Protein AF-A0A7W3J465-F1 (afdb_monomer)

InterPro domains:
  IPR002502 N-acetylmuramoyl-L-alanine amidase domain [PF01510] (250-398)
  IPR002502 N-acetylmuramoyl-L-alanine amidase domain [SM00644] (241-397)
  IPR002502 N-acetylmuramoyl-L-alanine amidase domain [cd06583] (252-398)
  IPR036505 N-acetylmuramoyl-L-alanine amidase/PGRP domain superfamily [G3DSA:3.40.80.10] (230-420)
  IPR036505 N-acetylmuramoyl-L-alanine amidase/PGRP domain superfamily [SSF55846] (238-409)
  IPR051206 N-acetylmuramoyl-L-alanine amidase 2 [PTHR30417] (241-411)

Structure (mmCIF, N/CA/C/O backbone):
data_AF-A0A7W3J465-F1
#
_entry.id   AF-A0A7W3J465-F1
#
loop_
_atom_site.group_PDB
_atom_site.id
_atom_site.type_symbol
_atom_site.label_atom_id
_atom_site.label_alt_id
_atom_site.label_comp_id
_atom_site.label_asym_id
_atom_site.label_entity_id
_atom_site.label_seq_id
_atom_site.pdbx_PDB_ins_code
_atom_site.Cartn_x
_atom_site.Cartn_y
_atom_site.Cartn_z
_atom_site.occupancy
_atom_site.B_iso_or_equiv
_atom_site.auth_seq_id
_atom_site.auth_comp_id
_atom_site.auth_asym_id
_atom_site.auth_atom_id
_atom_site.pdbx_PDB_model_num
ATOM 1 N N . MET A 1 1 ? -25.127 9.773 3.169 1.00 59.22 1 MET A N 1
ATOM 2 C CA . MET A 1 1 ? -24.248 9.759 4.359 1.00 59.22 1 MET A CA 1
ATOM 3 C C . MET A 1 1 ? -23.211 10.856 4.216 1.00 59.22 1 MET A C 1
ATOM 5 O O . MET A 1 1 ? -22.785 11.091 3.087 1.00 59.22 1 MET A O 1
ATOM 9 N N . PRO A 1 2 ? -22.847 11.545 5.307 1.00 62.50 2 PRO A N 1
ATOM 10 C CA . PRO A 1 2 ? -21.826 12.582 5.276 1.00 62.50 2 PRO A CA 1
ATOM 11 C C . PRO A 1 2 ? -20.487 12.007 4.825 1.00 62.50 2 PRO A C 1
ATOM 13 O O . PRO A 1 2 ? -20.152 10.852 5.101 1.00 62.50 2 PRO A O 1
ATOM 16 N N . LEU A 1 3 ? -19.718 12.832 4.117 1.00 72.81 3 LEU A N 1
ATOM 17 C CA . LEU A 1 3 ? -18.391 12.443 3.678 1.00 72.81 3 LEU A CA 1
ATOM 18 C C . LEU A 1 3 ? -17.484 12.172 4.875 1.00 72.81 3 LEU A C 1
ATOM 20 O O . LEU A 1 3 ? -16.764 11.176 4.902 1.00 72.81 3 LEU A O 1
ATOM 24 N N . THR A 1 4 ? -17.566 13.027 5.885 1.00 83.19 4 THR A N 1
ATOM 25 C CA . THR A 1 4 ? -16.834 12.867 7.131 1.00 83.19 4 THR A CA 1
ATOM 26 C C . THR A 1 4 ? -17.358 11.705 7.967 1.00 83.19 4 THR A C 1
ATOM 28 O O . THR A 1 4 ? -18.523 11.324 7.853 1.00 83.19 4 THR A O 1
ATOM 31 N N . TYR A 1 5 ? -16.490 11.121 8.790 1.00 87.81 5 TYR A N 1
ATOM 32 C CA . TYR A 1 5 ? -16.847 10.097 9.771 1.00 87.81 5 TYR A CA 1
ATOM 33 C C . TYR A 1 5 ? -16.130 10.321 11.098 1.00 87.81 5 TYR A C 1
ATOM 35 O O . TYR A 1 5 ? -14.967 10.728 11.091 1.00 87.81 5 TYR A O 1
ATOM 43 N N . PRO A 1 6 ? -16.767 9.992 12.228 1.00 90.31 6 PRO A N 1
ATOM 44 C CA . PRO A 1 6 ? -16.099 9.986 13.515 1.00 90.31 6 PRO A CA 1
ATOM 45 C C . PRO A 1 6 ? -15.250 8.720 13.709 1.00 90.31 6 PRO A C 1
ATOM 47 O O . PRO A 1 6 ? -15.617 7.614 13.304 1.00 90.31 6 PRO A O 1
ATOM 50 N N . VAL A 1 7 ? -14.110 8.881 14.374 1.00 89.44 7 VAL A N 1
ATOM 51 C CA . VAL A 1 7 ? -13.397 7.797 15.057 1.00 89.44 7 VAL A CA 1
ATOM 52 C C . VAL A 1 7 ? -13.380 8.149 16.536 1.00 89.44 7 VAL A C 1
ATOM 54 O O . VAL A 1 7 ? -12.782 9.154 16.924 1.00 89.44 7 VAL A O 1
ATOM 57 N N . ALA A 1 8 ? -14.074 7.350 17.339 1.00 89.62 8 ALA A N 1
ATOM 58 C CA . ALA A 1 8 ? -14.236 7.564 18.767 1.00 89.62 8 ALA A CA 1
ATOM 59 C C . ALA A 1 8 ? -13.354 6.606 19.574 1.00 89.62 8 ALA A C 1
ATOM 61 O O . ALA A 1 8 ? -13.187 5.440 19.212 1.00 89.62 8 ALA A O 1
ATOM 62 N N . VAL A 1 9 ? -12.826 7.087 20.696 1.00 87.50 9 VAL A N 1
ATOM 63 C CA . VAL A 1 9 ? -12.198 6.266 21.734 1.00 87.50 9 VAL A CA 1
ATOM 64 C C . VAL A 1 9 ? -12.943 6.490 23.035 1.00 87.50 9 VAL A C 1
ATOM 66 O O . VAL A 1 9 ? -13.104 7.631 23.468 1.00 87.50 9 VAL A O 1
ATOM 69 N N . ALA A 1 10 ? -13.399 5.398 23.645 1.00 88.88 10 ALA A N 1
ATOM 70 C CA . ALA A 1 10 ? -14.214 5.442 24.850 1.00 88.88 10 ALA A CA 1
ATOM 71 C C . ALA A 1 10 ? -13.758 4.379 25.856 1.00 88.88 10 ALA A C 1
ATOM 73 O O . ALA A 1 10 ? -13.758 3.182 25.565 1.00 88.88 10 ALA A O 1
ATOM 74 N N . ASN A 1 11 ? -13.400 4.826 27.058 1.00 86.75 11 ASN A N 1
ATOM 75 C CA . ASN A 1 11 ? -13.280 3.977 28.237 1.00 86.75 11 ASN A CA 1
ATOM 76 C C . ASN A 1 11 ? -14.564 4.166 29.057 1.00 86.75 11 ASN A C 1
ATOM 78 O O . ASN A 1 11 ? -14.922 5.303 29.351 1.00 86.75 11 ASN A O 1
ATOM 82 N N . ILE A 1 12 ? -15.267 3.080 29.386 1.00 83.25 12 ILE A N 1
ATOM 83 C CA . ILE A 1 12 ? -16.537 3.115 30.137 1.00 83.25 12 ILE A CA 1
ATOM 84 C C . ILE A 1 12 ? -16.419 2.429 31.506 1.00 83.25 12 ILE A C 1
ATOM 86 O O . ILE A 1 12 ? -17.327 1.723 31.946 1.00 83.25 12 ILE A O 1
ATOM 90 N N . MET A 1 13 ? -15.289 2.600 32.191 1.00 82.69 13 MET A N 1
ATOM 91 C CA . MET A 1 13 ? -15.066 2.119 33.558 1.00 82.69 13 MET A CA 1
ATOM 92 C C . MET A 1 13 ? -15.063 3.279 34.558 1.00 82.69 13 MET A C 1
ATOM 94 O O . MET A 1 13 ? -14.820 4.421 34.207 1.00 82.69 13 MET A O 1
ATOM 98 N N . SER A 1 14 ? -15.380 3.001 35.821 1.00 79.88 14 SER A N 1
ATOM 99 C CA . SER A 1 14 ? -15.200 3.963 36.911 1.00 79.88 14 SER A CA 1
ATOM 100 C C . SER A 1 14 ? -14.943 3.230 38.224 1.00 79.88 14 SER A C 1
ATOM 102 O O . SER A 1 14 ? -15.324 2.063 38.394 1.00 79.88 14 SER A O 1
ATOM 104 N N . ARG A 1 15 ? -14.361 3.936 39.200 1.00 79.38 15 ARG A N 1
ATOM 105 C CA . ARG A 1 15 ? -14.249 3.473 40.592 1.00 79.38 15 ARG A CA 1
ATOM 106 C C . ARG A 1 15 ? -14.948 4.459 41.541 1.00 79.38 15 ARG A C 1
ATOM 108 O O . ARG A 1 15 ? -14.494 5.595 41.632 1.00 79.38 15 ARG A O 1
ATOM 115 N N . PRO A 1 16 ? -16.002 4.049 42.280 1.00 83.38 16 PRO A N 1
ATOM 116 C CA . PRO A 1 16 ? -16.646 2.730 42.282 1.00 83.38 16 PRO A CA 1
ATOM 117 C C . PRO A 1 16 ? -17.317 2.401 40.942 1.00 83.38 16 PRO A C 1
ATOM 119 O O . PRO A 1 16 ? -17.555 3.287 40.126 1.00 83.38 16 PRO A O 1
ATOM 122 N N . LYS A 1 17 ? -17.603 1.113 40.729 1.00 85.38 17 LYS A N 1
ATOM 123 C CA . LYS A 1 17 ? -18.145 0.573 39.476 1.00 85.38 17 LYS A CA 1
ATOM 124 C C . LYS A 1 17 ? -19.477 1.232 39.097 1.00 85.38 17 LYS A C 1
ATOM 126 O O . LYS A 1 17 ? -20.366 1.343 39.941 1.00 85.38 17 LYS A O 1
ATOM 131 N N . MET A 1 18 ? -19.629 1.604 37.826 1.00 90.31 18 MET A N 1
ATOM 132 C CA . MET A 1 18 ? -20.863 2.197 37.300 1.00 90.31 18 MET A CA 1
ATOM 133 C C . MET A 1 18 ? -22.063 1.249 37.377 1.00 90.31 18 MET A C 1
ATOM 135 O O . MET A 1 18 ? -21.923 0.044 37.166 1.00 90.31 18 MET A O 1
ATOM 139 N N . SER A 1 19 ? -23.262 1.791 37.611 1.00 92.88 19 SER A N 1
ATOM 140 C CA . SER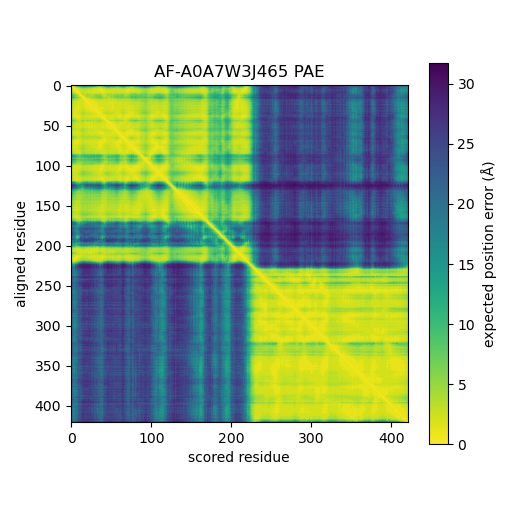 A 1 19 ? -24.510 1.023 37.512 1.00 92.88 19 SER A CA 1
ATOM 141 C C . SER A 1 19 ? -24.823 0.633 36.059 1.00 92.88 19 SER A C 1
ATOM 143 O O . SER A 1 19 ? -24.219 1.152 35.117 1.00 92.88 19 SER A O 1
ATOM 145 N N . VAL A 1 20 ? -25.773 -0.285 35.856 1.00 92.69 20 VAL A N 1
ATOM 146 C CA . VAL A 1 20 ? -26.200 -0.703 34.507 1.00 92.69 20 VAL A CA 1
ATOM 147 C C . VAL A 1 20 ? -26.771 0.482 33.724 1.00 92.69 20 VAL A C 1
ATOM 149 O O . VAL A 1 20 ? -26.534 0.600 32.524 1.00 92.69 20 VAL A O 1
ATOM 152 N N . GLU A 1 21 ? -27.489 1.372 34.404 1.00 93.81 21 GLU A N 1
ATOM 153 C CA . GLU A 1 21 ? -28.117 2.565 33.835 1.00 93.81 21 GLU A CA 1
ATOM 154 C C . GLU A 1 21 ? -27.060 3.548 33.330 1.00 93.81 21 GLU A C 1
ATOM 156 O O . GLU A 1 21 ? -27.133 3.967 32.180 1.00 93.81 21 GLU A O 1
ATOM 161 N N . LYS A 1 22 ? -26.029 3.832 34.139 1.00 94.31 22 LYS A N 1
ATOM 162 C CA . LYS A 1 22 ? -24.919 4.717 33.750 1.00 94.31 22 LYS A CA 1
ATOM 163 C C . LYS A 1 22 ? -24.117 4.174 32.573 1.00 94.31 22 LYS A C 1
ATOM 165 O O . LYS A 1 22 ? -23.769 4.919 31.667 1.00 94.31 22 LYS A O 1
ATOM 170 N N . VAL A 1 23 ? -23.876 2.861 32.546 1.00 93.75 23 VAL A N 1
ATOM 171 C CA . VAL A 1 23 ? -23.205 2.218 31.406 1.00 93.75 23 VAL A CA 1
ATOM 172 C C . VAL A 1 23 ? -24.041 2.340 30.137 1.00 93.75 23 VAL A C 1
ATOM 174 O O . VAL A 1 23 ? -23.495 2.628 29.079 1.00 93.75 23 VAL A O 1
ATOM 177 N N . ARG A 1 24 ? -25.363 2.143 30.221 1.00 93.25 24 ARG A N 1
ATOM 178 C CA . ARG A 1 24 ? -26.260 2.330 29.070 1.00 93.25 24 ARG A CA 1
ATOM 179 C C . ARG A 1 24 ? -26.289 3.780 28.597 1.00 93.25 24 ARG A C 1
ATOM 181 O O . ARG A 1 24 ? -26.290 4.002 27.391 1.00 93.25 24 ARG A O 1
ATOM 188 N N . GLU A 1 25 ? -26.293 4.737 29.521 1.00 94.31 25 GLU A N 1
ATOM 189 C CA . GLU A 1 25 ? -26.226 6.165 29.206 1.00 94.31 25 GLU A CA 1
ATOM 190 C C . GLU A 1 25 ? -24.931 6.506 28.456 1.00 94.31 25 GLU A C 1
ATOM 192 O O . GLU A 1 25 ? -24.985 7.089 27.375 1.00 94.31 25 GLU A O 1
ATOM 197 N N . ASP A 1 26 ? -23.776 6.083 28.978 1.00 94.75 26 ASP A N 1
ATOM 198 C CA . ASP A 1 26 ? -22.474 6.338 28.355 1.00 94.75 26 ASP A CA 1
ATOM 199 C C . ASP A 1 26 ? -22.358 5.666 26.986 1.00 94.75 26 ASP A C 1
ATOM 201 O O . ASP A 1 26 ? -21.954 6.298 26.013 1.00 94.75 26 ASP A O 1
ATOM 205 N N . VAL A 1 27 ? -22.765 4.399 26.879 1.00 94.62 27 VAL A N 1
ATOM 206 C CA . VAL A 1 27 ? -22.769 3.663 25.608 1.00 94.62 27 VAL A CA 1
ATOM 207 C C . VAL A 1 27 ? -23.696 4.332 24.583 1.00 94.62 27 VAL A C 1
ATOM 209 O O . VAL A 1 27 ? -23.333 4.427 23.410 1.00 94.62 27 VAL A O 1
ATOM 212 N N . GLY A 1 28 ? -24.847 4.855 25.017 1.00 94.25 28 GLY A N 1
ATOM 213 C CA . GLY A 1 28 ? -25.762 5.633 24.178 1.00 94.25 28 GLY A CA 1
ATOM 214 C C . GLY A 1 28 ? -25.141 6.936 23.669 1.00 94.25 28 GLY A C 1
ATOM 215 O O . GLY A 1 28 ? -25.167 7.186 22.464 1.00 94.25 28 GLY A O 1
ATOM 216 N N . LYS A 1 29 ? -24.506 7.717 24.553 1.00 95.25 29 LYS A N 1
ATOM 217 C CA . LYS A 1 29 ? -23.774 8.943 24.177 1.00 95.25 29 LYS A CA 1
ATOM 218 C C . LYS A 1 29 ? -22.653 8.649 23.182 1.00 95.25 29 LYS A C 1
ATOM 220 O O . LYS A 1 29 ? -22.489 9.360 22.193 1.00 95.25 29 LYS A O 1
ATOM 225 N N . VAL A 1 30 ? -21.893 7.576 23.405 1.00 93.50 30 VAL A N 1
ATOM 226 C CA . VAL A 1 30 ? -20.831 7.157 22.479 1.00 93.50 30 VAL A CA 1
ATOM 227 C C . VAL A 1 30 ? -21.406 6.834 21.101 1.00 93.50 30 VAL A C 1
ATOM 229 O O . VAL A 1 30 ? -20.868 7.283 20.092 1.00 93.50 30 VAL A O 1
ATOM 232 N N . ALA A 1 31 ? -22.524 6.111 21.040 1.00 93.44 31 ALA A N 1
ATOM 233 C CA . ALA A 1 31 ? -23.180 5.761 19.784 1.00 93.44 31 ALA A CA 1
ATOM 234 C C . ALA A 1 31 ? -23.733 6.974 19.023 1.00 93.44 31 ALA A C 1
ATOM 236 O O . ALA A 1 31 ? -23.684 6.994 17.792 1.00 93.44 31 ALA A O 1
ATOM 237 N N . GLU A 1 32 ? -24.235 7.983 19.737 1.00 94.56 32 GLU A N 1
ATOM 238 C CA . GLU A 1 32 ? -24.703 9.243 19.157 1.00 94.56 32 GLU A CA 1
ATOM 239 C C . GLU A 1 32 ? -23.562 9.979 18.443 1.00 94.56 32 GLU A C 1
ATOM 241 O O . GLU A 1 32 ? -23.669 10.298 17.258 1.00 94.56 32 GLU A O 1
ATOM 246 N N . HIS A 1 33 ? -22.429 10.165 19.125 1.00 92.50 33 HIS A N 1
ATOM 247 C CA . HIS A 1 33 ? -21.284 10.889 18.567 1.00 92.50 33 HIS A CA 1
ATOM 248 C C . HIS A 1 33 ? -20.431 10.064 17.592 1.00 92.50 33 HIS A C 1
ATOM 250 O O . HIS A 1 33 ? -19.672 10.632 16.806 1.00 92.50 33 HIS A O 1
ATOM 256 N N . ALA A 1 34 ? -20.548 8.734 17.610 1.00 91.75 34 ALA A N 1
ATOM 257 C CA . ALA A 1 34 ? -19.825 7.839 16.707 1.00 91.75 34 ALA A CA 1
ATOM 258 C C . ALA A 1 34 ? -20.638 7.396 15.479 1.00 91.75 34 ALA A C 1
ATOM 260 O O . ALA A 1 34 ? -20.181 6.540 14.713 1.00 91.75 34 ALA A O 1
ATOM 261 N N . ARG A 1 35 ? -21.840 7.948 15.274 1.00 94.50 35 ARG A N 1
ATOM 262 C CA . ARG A 1 35 ? -22.718 7.564 14.165 1.00 94.50 35 ARG A CA 1
ATOM 263 C C . ARG A 1 35 ? -22.035 7.774 12.809 1.00 94.50 35 ARG A C 1
ATOM 265 O O . ARG A 1 35 ? -21.421 8.807 12.549 1.00 94.50 35 ARG A O 1
ATOM 272 N N . GLY A 1 36 ? -22.126 6.775 11.931 1.00 92.94 36 GLY A N 1
ATOM 273 C CA . GLY A 1 36 ? -21.402 6.746 10.659 1.00 92.94 36 GLY A CA 1
ATOM 274 C C . GLY A 1 36 ? -19.889 6.547 10.806 1.00 92.94 36 GLY A C 1
ATOM 275 O O . GLY A 1 36 ? -19.150 6.902 9.890 1.00 92.94 36 GLY A O 1
ATOM 276 N N . GLY A 1 37 ? -19.412 6.031 11.942 1.00 94.12 37 GLY A N 1
ATOM 277 C CA . GLY A 1 37 ? -17.996 5.946 12.288 1.00 94.12 37 GLY A CA 1
ATOM 278 C C . GLY A 1 37 ? -17.548 4.618 12.893 1.00 94.12 37 GLY A C 1
ATOM 279 O O . GLY A 1 37 ? -18.142 3.564 12.658 1.00 94.12 37 GLY A O 1
ATOM 280 N N . ILE A 1 38 ? -16.444 4.685 13.637 1.00 95.12 38 ILE A N 1
ATOM 281 C CA . ILE A 1 38 ? -15.793 3.556 14.317 1.00 95.12 38 ILE A CA 1
ATOM 282 C C . ILE A 1 38 ? -15.576 3.931 15.787 1.00 95.12 38 ILE A C 1
ATOM 284 O O . ILE A 1 38 ? -15.185 5.061 16.075 1.00 95.12 38 ILE A O 1
ATOM 288 N N . VAL A 1 39 ? -15.774 2.982 16.703 1.00 94.62 39 VAL A N 1
ATOM 289 C CA . VAL A 1 39 ? -15.494 3.131 18.137 1.00 94.62 39 VAL A CA 1
ATOM 290 C C . VAL A 1 39 ? -14.432 2.128 18.575 1.00 94.62 39 VAL A C 1
ATOM 292 O O . VAL A 1 39 ? -14.542 0.927 18.312 1.00 94.62 39 VAL A O 1
ATOM 295 N N . LEU A 1 40 ? -13.414 2.629 19.268 1.00 93.50 40 LEU A N 1
ATOM 296 C CA . LEU A 1 40 ? -12.338 1.856 19.879 1.00 93.50 40 LEU A CA 1
ATOM 297 C C . LEU A 1 40 ? -12.535 1.893 21.395 1.00 93.50 40 LEU A C 1
ATOM 299 O O . LEU A 1 40 ? -12.240 2.891 22.057 1.00 93.50 40 LEU A O 1
ATOM 303 N N . TRP A 1 41 ? -13.094 0.820 21.941 1.00 92.38 41 TRP A N 1
ATOM 304 C CA . TRP A 1 41 ? -13.441 0.767 23.355 1.00 92.38 41 TRP A CA 1
ATOM 305 C C . TRP A 1 41 ? -12.257 0.340 24.217 1.00 92.38 41 TRP A C 1
ATOM 307 O O . TRP A 1 41 ? -11.361 -0.372 23.766 1.00 92.38 41 TRP A O 1
ATOM 317 N N . SER A 1 42 ? -12.262 0.718 25.486 1.00 88.38 42 SER A N 1
ATOM 318 C CA . SER A 1 42 ? -11.330 0.198 26.486 1.00 88.38 42 SER A CA 1
ATOM 319 C C . SER A 1 42 ? -12.070 -0.165 27.771 1.00 88.38 42 SER A C 1
ATOM 321 O O . SER A 1 42 ? -13.139 0.368 28.064 1.00 88.38 42 SER A O 1
ATOM 323 N N . GLU A 1 43 ? -11.498 -1.113 28.510 1.00 85.00 43 GLU A N 1
ATOM 324 C CA . GLU A 1 43 ? -12.005 -1.615 29.791 1.00 85.00 43 GLU A CA 1
ATOM 325 C C . GLU A 1 43 ? -13.414 -2.242 29.764 1.00 85.00 43 GLU A C 1
ATOM 327 O O . GLU A 1 43 ? -14.123 -2.296 30.776 1.00 85.00 43 GLU A O 1
ATOM 332 N N . ILE A 1 44 ? -13.792 -2.844 28.632 1.00 89.00 44 ILE A N 1
ATOM 333 C CA . ILE A 1 44 ? -15.033 -3.622 28.478 1.00 89.00 44 ILE A CA 1
ATOM 334 C C . ILE A 1 44 ? -14.869 -5.012 29.109 1.00 89.00 44 ILE A C 1
ATOM 336 O O . ILE A 1 44 ? -14.745 -6.030 28.437 1.00 89.00 44 ILE A O 1
ATOM 340 N N . SER A 1 45 ? -14.802 -5.053 30.437 1.00 79.69 45 SER A N 1
ATOM 341 C CA . SER A 1 45 ? -14.417 -6.253 31.197 1.00 79.69 45 SER A CA 1
ATOM 342 C C . SER A 1 45 ? -15.577 -6.968 31.895 1.00 79.69 45 SER A C 1
ATOM 344 O O . SER A 1 45 ? -15.432 -8.118 32.302 1.00 79.69 45 SER A O 1
ATOM 346 N N . HIS A 1 46 ? -16.735 -6.317 32.033 1.00 87.06 46 HIS A N 1
ATOM 347 C CA . HIS A 1 46 ? -17.897 -6.870 32.730 1.00 87.06 46 HIS A CA 1
ATOM 348 C C . HIS A 1 46 ? -19.004 -7.291 31.766 1.00 87.06 46 HIS A C 1
ATOM 350 O O . HIS A 1 46 ? -19.285 -6.598 30.792 1.00 87.06 46 HIS A O 1
ATOM 356 N N . ASP A 1 47 ? -19.722 -8.366 32.097 1.00 88.81 47 ASP A N 1
ATOM 357 C CA . ASP A 1 47 ? -20.751 -8.935 31.219 1.00 88.81 47 ASP A CA 1
ATOM 358 C C . ASP A 1 47 ? -21.833 -7.938 30.792 1.00 88.81 47 ASP A C 1
ATOM 360 O O . ASP A 1 47 ? -22.291 -7.971 29.653 1.00 88.81 47 ASP A O 1
ATOM 364 N N . TYR A 1 48 ? -22.264 -7.035 31.680 1.00 90.44 48 TYR A N 1
ATOM 365 C CA . TYR A 1 48 ? -23.265 -6.035 31.301 1.00 90.44 48 TYR A CA 1
ATOM 366 C C . TYR A 1 48 ? -22.688 -4.873 30.487 1.00 90.44 48 TYR A C 1
ATOM 368 O O . TYR A 1 48 ? -23.450 -4.232 29.773 1.00 90.44 48 TYR A O 1
ATOM 376 N N . TYR A 1 49 ? -21.371 -4.643 30.529 1.00 92.88 49 TYR A N 1
ATOM 377 C CA . TYR A 1 49 ? -20.695 -3.695 29.637 1.00 92.88 49 TYR A CA 1
ATOM 378 C C . TYR A 1 49 ? -20.655 -4.299 28.234 1.00 92.88 49 TYR A C 1
ATOM 380 O O . TYR A 1 49 ? -21.098 -3.675 27.276 1.00 92.88 49 TYR A O 1
ATOM 388 N N . VAL A 1 50 ? -20.226 -5.565 28.141 1.00 92.62 50 VAL A N 1
ATOM 389 C CA . VAL A 1 50 ? -20.226 -6.349 26.898 1.00 92.62 50 VAL A CA 1
ATOM 390 C C . VAL A 1 50 ? -21.621 -6.371 26.272 1.00 92.62 50 VAL A C 1
ATOM 392 O O . VAL A 1 50 ? -21.765 -6.078 25.088 1.00 92.62 50 VAL A O 1
ATOM 395 N N . ARG A 1 51 ? -22.665 -6.659 27.064 1.00 93.38 51 ARG A N 1
ATOM 396 C CA . ARG A 1 51 ? -24.054 -6.639 26.578 1.00 93.38 51 ARG A CA 1
ATOM 397 C C . ARG A 1 51 ? -24.506 -5.254 26.126 1.00 93.38 51 ARG A C 1
ATOM 399 O O . ARG A 1 51 ? -25.219 -5.175 25.136 1.00 93.38 51 ARG A O 1
ATOM 406 N N . ALA A 1 52 ? -24.119 -4.188 26.826 1.00 94.31 52 ALA A N 1
ATOM 407 C CA . ALA A 1 52 ? -24.482 -2.828 26.433 1.00 94.31 52 ALA A CA 1
ATOM 408 C C . ALA A 1 52 ? -23.854 -2.449 25.083 1.00 94.31 52 ALA A C 1
ATOM 410 O O . ALA A 1 52 ? -24.568 -1.996 24.196 1.00 94.31 52 ALA A O 1
ATOM 411 N N . VAL A 1 53 ? -22.557 -2.712 24.892 1.00 94.12 53 VAL A N 1
ATOM 412 C CA . VAL A 1 53 ? -21.854 -2.438 23.625 1.00 94.12 53 VAL A CA 1
ATOM 413 C C . VAL A 1 53 ? -22.382 -3.315 22.482 1.00 94.12 53 VAL A C 1
ATOM 415 O O . VAL A 1 53 ? -22.520 -2.854 21.352 1.00 94.12 53 VAL A O 1
ATOM 418 N N . ALA A 1 54 ? -22.709 -4.580 22.756 1.00 92.25 54 ALA A N 1
ATOM 419 C CA . ALA A 1 54 ? -23.287 -5.483 21.759 1.00 92.25 54 ALA A CA 1
ATOM 420 C C . ALA A 1 54 ? -24.728 -5.112 21.358 1.00 92.25 54 ALA A C 1
ATOM 422 O O . ALA A 1 54 ? -25.172 -5.506 20.285 1.00 92.25 54 ALA A O 1
ATOM 423 N N . ALA A 1 55 ? -25.451 -4.370 22.203 1.00 92.38 55 ALA A N 1
ATOM 424 C CA . ALA A 1 55 ? -26.830 -3.944 21.963 1.00 92.38 55 ALA A CA 1
ATOM 425 C C . ALA A 1 55 ? -26.941 -2.596 21.224 1.00 92.38 55 ALA A C 1
ATOM 427 O O . ALA A 1 55 ? -28.032 -2.032 21.143 1.00 92.38 55 ALA A O 1
ATOM 428 N N . LEU A 1 56 ? -25.829 -2.055 20.717 1.00 93.62 56 LEU A N 1
ATOM 429 C CA . LEU A 1 56 ? -25.816 -0.793 19.986 1.00 93.62 56 LEU A CA 1
ATOM 430 C C . LEU A 1 56 ? -26.539 -0.898 18.642 1.00 93.62 56 LEU A C 1
ATOM 432 O O . LEU A 1 56 ? -26.091 -1.589 17.731 1.00 93.62 56 LEU A O 1
ATOM 436 N N . ASP A 1 57 ? -27.628 -0.146 18.503 1.00 93.00 57 ASP A N 1
ATOM 437 C CA . ASP A 1 57 ? -28.424 -0.142 17.280 1.00 93.00 57 ASP A CA 1
ATOM 438 C C . ASP A 1 57 ? -27.694 0.527 16.099 1.00 93.00 57 ASP A C 1
ATOM 440 O O . ASP A 1 57 ? -27.092 1.604 16.220 1.00 93.00 57 ASP A O 1
ATOM 444 N N . GLY A 1 58 ? -27.744 -0.125 14.937 1.00 94.25 58 GLY A N 1
ATOM 445 C CA . GLY A 1 58 ? -27.042 0.278 13.714 1.00 94.25 58 GLY A CA 1
ATOM 446 C C . GLY A 1 58 ? -25.525 0.041 13.719 1.00 94.25 58 GLY A C 1
ATOM 447 O O . GLY A 1 58 ? -24.848 0.405 12.753 1.00 94.25 58 GLY A O 1
ATOM 448 N N . PHE A 1 59 ? -24.975 -0.586 14.761 1.00 97.56 59 PHE A N 1
ATOM 449 C CA . PHE A 1 59 ? -23.555 -0.912 14.857 1.00 97.56 59 PHE A CA 1
ATOM 450 C C . PHE A 1 59 ? -23.314 -2.424 14.886 1.00 97.56 59 PHE A C 1
ATOM 452 O O . PHE A 1 59 ? -24.128 -3.200 15.377 1.00 97.56 59 PHE A O 1
ATOM 459 N N . ALA A 1 60 ? -22.151 -2.839 14.391 1.00 97.44 60 ALA A N 1
ATOM 460 C CA . ALA A 1 60 ? -21.623 -4.183 14.584 1.00 97.44 60 ALA A CA 1
ATOM 461 C C . ALA A 1 60 ? -20.372 -4.108 15.458 1.00 97.44 60 ALA A C 1
ATOM 463 O O . ALA A 1 60 ? -19.595 -3.158 15.360 1.00 97.44 60 ALA A O 1
ATOM 464 N N . THR A 1 61 ? -20.175 -5.119 16.303 1.00 97.44 61 THR A N 1
ATOM 465 C CA . THR A 1 61 ? -19.081 -5.150 17.277 1.00 97.44 61 THR A CA 1
ATOM 466 C C . THR A 1 61 ? -18.307 -6.455 17.179 1.00 97.44 61 THR A C 1
ATOM 468 O O . THR A 1 61 ? -18.878 -7.541 17.276 1.00 97.44 61 THR A O 1
ATOM 471 N N . TYR A 1 62 ? -16.983 -6.350 17.084 1.00 97.50 62 TYR A N 1
ATOM 472 C CA . TYR A 1 62 ? -16.072 -7.457 17.332 1.00 97.50 62 TYR A CA 1
ATOM 473 C C . TYR A 1 62 ? -15.616 -7.444 18.795 1.00 97.50 62 TYR A C 1
ATOM 475 O O . TYR A 1 62 ? -14.814 -6.604 19.209 1.00 97.50 62 TYR A O 1
ATOM 483 N N . GLN A 1 63 ? -16.138 -8.394 19.574 1.00 94.81 63 GLN A N 1
ATOM 484 C CA . GLN A 1 63 ? -15.893 -8.545 21.008 1.00 94.81 63 GLN A CA 1
ATOM 485 C C . GLN A 1 63 ? -15.451 -9.982 21.314 1.00 94.81 63 GLN A C 1
ATOM 487 O O . GLN A 1 63 ? -16.288 -10.857 21.551 1.00 94.81 63 GLN A O 1
ATOM 492 N N . PRO A 1 64 ? -14.138 -10.262 21.326 1.00 92.56 64 PRO A N 1
ATOM 493 C CA . PRO A 1 64 ? -13.646 -11.558 21.769 1.00 92.56 64 PRO A CA 1
ATOM 494 C C . PRO A 1 64 ? -13.979 -11.797 23.246 1.00 92.56 64 PRO A C 1
ATOM 496 O O . PRO A 1 64 ? -13.994 -10.870 24.063 1.00 92.56 64 PRO A O 1
ATOM 499 N N . LYS A 1 65 ? -14.214 -13.062 23.607 1.00 89.62 65 LYS A N 1
ATOM 500 C CA . LYS A 1 65 ? -14.483 -13.453 24.995 1.00 89.62 65 LYS A CA 1
ATOM 501 C C . LYS A 1 65 ? -13.275 -13.128 25.881 1.00 89.62 65 LYS A C 1
ATOM 503 O O . LYS A 1 65 ? -12.167 -13.570 25.596 1.00 89.62 65 LYS A O 1
ATOM 508 N N . GLY A 1 66 ? -13.507 -12.398 26.972 1.00 85.69 66 GLY A N 1
ATOM 509 C CA . GLY A 1 66 ? -12.469 -12.060 27.955 1.00 85.69 66 GLY A CA 1
ATOM 510 C C . GLY A 1 66 ? -11.474 -10.982 27.508 1.00 85.69 66 GLY A C 1
ATOM 511 O O . GLY A 1 66 ? -10.438 -10.820 28.149 1.00 85.69 66 GLY A O 1
ATOM 512 N N . VAL A 1 67 ? -11.769 -10.258 26.425 1.00 89.06 67 VAL A N 1
ATOM 513 C CA . VAL A 1 67 ? -10.952 -9.144 25.925 1.00 89.06 67 VAL A CA 1
ATOM 514 C C . VAL A 1 67 ? -11.655 -7.824 26.218 1.00 89.06 67 VAL A C 1
ATOM 516 O O . VAL A 1 67 ? -12.849 -7.692 25.996 1.00 89.06 67 VAL A O 1
ATOM 519 N N . ASP A 1 68 ? -10.914 -6.835 26.698 1.00 88.81 68 ASP A N 1
ATOM 520 C CA . ASP A 1 68 ? -11.431 -5.555 27.193 1.00 88.81 68 ASP A CA 1
ATOM 521 C C . ASP A 1 68 ? -11.398 -4.418 26.160 1.00 88.81 68 ASP A C 1
ATOM 523 O O . ASP A 1 68 ? -11.761 -3.286 26.473 1.00 88.81 68 ASP A O 1
ATOM 527 N N . VAL A 1 69 ? -10.974 -4.719 24.931 1.00 91.81 69 VAL A N 1
ATOM 528 C CA . VAL A 1 69 ? -10.759 -3.754 23.843 1.00 91.81 69 VAL A CA 1
ATOM 529 C C . VAL A 1 69 ? -11.533 -4.115 22.573 1.00 91.81 69 VAL A C 1
ATOM 531 O O . VAL A 1 69 ? -10.921 -4.401 21.546 1.00 91.81 69 VAL A O 1
ATOM 534 N N . PRO A 1 70 ? -12.873 -4.174 22.582 1.00 95.75 70 PRO A N 1
ATOM 535 C CA . PRO A 1 70 ? -13.628 -4.437 21.360 1.00 95.75 70 PRO A CA 1
ATOM 536 C C . PRO A 1 70 ? -13.539 -3.277 20.363 1.00 95.75 70 PRO A C 1
ATOM 538 O O . PRO A 1 70 ? -13.210 -2.141 20.714 1.00 95.75 70 PRO A O 1
ATOM 541 N N . ILE A 1 71 ? -13.869 -3.573 19.109 1.00 97.19 71 ILE A N 1
ATOM 542 C CA . ILE A 1 71 ? -14.032 -2.573 18.048 1.00 97.19 71 ILE A CA 1
ATOM 543 C C . ILE A 1 71 ? -15.479 -2.620 17.585 1.00 97.19 71 ILE A C 1
ATOM 545 O O . ILE A 1 71 ? -16.002 -3.698 17.304 1.00 97.19 71 ILE A O 1
ATOM 549 N N . THR A 1 72 ? -16.095 -1.450 17.468 1.00 97.75 72 THR A N 1
ATOM 550 C CA . THR A 1 72 ? -17.450 -1.286 16.940 1.00 97.75 72 THR A CA 1
ATOM 551 C C . THR A 1 72 ? -17.408 -0.404 15.696 1.00 97.75 72 THR A C 1
ATOM 553 O O . THR A 1 72 ? -16.625 0.542 15.639 1.00 97.75 72 THR A O 1
ATOM 556 N N . TRP A 1 73 ? -18.231 -0.688 14.690 1.00 97.69 73 TRP A N 1
ATOM 557 C CA . TRP A 1 73 ? -18.352 0.133 13.481 1.00 97.69 73 TRP A CA 1
ATOM 558 C C . TRP A 1 73 ? -19.807 0.279 13.051 1.00 97.69 73 TRP A C 1
ATOM 560 O O . TRP A 1 73 ? -20.627 -0.619 13.249 1.00 97.69 73 TRP A O 1
ATOM 570 N N . ASP A 1 74 ? -20.130 1.436 12.481 1.00 97.19 74 ASP A N 1
ATOM 571 C CA . ASP A 1 74 ? -21.460 1.722 11.955 1.00 97.19 74 ASP A CA 1
ATOM 572 C C . ASP A 1 74 ? -21.716 0.889 10.692 1.00 97.19 74 ASP A C 1
ATOM 574 O O . ASP A 1 74 ? -20.986 0.997 9.702 1.00 97.19 74 ASP A O 1
ATOM 578 N N . THR A 1 75 ? -22.755 0.057 10.725 1.00 96.06 75 THR A N 1
ATOM 579 C CA . THR A 1 75 ? -23.095 -0.873 9.631 1.00 96.06 75 THR A CA 1
ATOM 580 C C . THR A 1 75 ? -23.662 -0.177 8.400 1.00 96.06 75 THR A C 1
ATOM 582 O O . THR A 1 75 ? -23.604 -0.728 7.303 1.00 96.06 75 THR A O 1
ATOM 585 N N . GLY A 1 76 ? -24.158 1.054 8.548 1.00 93.31 76 GLY A N 1
ATOM 586 C CA . GLY A 1 76 ? -24.548 1.890 7.425 1.00 93.31 76 GLY A CA 1
ATOM 587 C C . GLY A 1 76 ? -23.340 2.336 6.604 1.00 93.31 76 GLY A C 1
ATOM 588 O O . GLY A 1 76 ? -23.450 2.467 5.388 1.00 93.31 76 GLY A O 1
ATOM 589 N N . ARG A 1 77 ? -22.173 2.539 7.232 1.00 93.19 77 ARG A N 1
ATOM 590 C CA . ARG A 1 77 ? -20.966 3.014 6.537 1.00 93.19 77 ARG A CA 1
ATOM 591 C C . ARG A 1 77 ? -19.933 1.934 6.241 1.00 93.19 77 ARG A C 1
ATOM 593 O O . ARG A 1 77 ? -19.213 2.050 5.250 1.00 93.19 77 ARG A O 1
ATOM 600 N N . TYR A 1 78 ? -19.807 0.923 7.089 1.00 95.94 78 TYR A N 1
ATOM 601 C CA . TYR A 1 78 ? -18.714 -0.037 7.009 1.00 95.94 78 TYR A CA 1
ATOM 602 C C . TYR A 1 78 ? -19.225 -1.465 6.888 1.00 95.94 78 TYR A C 1
ATOM 604 O O . TYR A 1 78 ? -20.078 -1.912 7.651 1.00 95.94 78 TYR A O 1
ATOM 612 N N . THR A 1 79 ? -18.626 -2.200 5.955 1.00 95.25 79 THR A N 1
ATOM 613 C CA . THR A 1 79 ? -18.781 -3.656 5.855 1.00 95.25 79 THR A CA 1
ATOM 614 C C . THR A 1 79 ? -17.500 -4.328 6.319 1.00 95.25 79 THR A C 1
ATOM 616 O O . THR A 1 79 ? -16.407 -3.810 6.098 1.00 95.25 79 THR A O 1
ATOM 619 N N . VAL A 1 80 ? -17.625 -5.454 7.016 1.00 96.88 80 VAL A N 1
ATOM 620 C CA . VAL A 1 80 ? -16.472 -6.177 7.554 1.00 96.88 80 VAL A CA 1
ATOM 621 C C . VAL A 1 80 ? -15.862 -7.082 6.488 1.00 96.88 80 VAL A C 1
ATOM 623 O O . VAL A 1 80 ? -16.581 -7.789 5.787 1.00 96.88 80 VAL A O 1
ATOM 626 N N . ILE A 1 81 ? -14.536 -7.054 6.376 1.00 93.75 81 ILE A N 1
ATOM 627 C CA . ILE A 1 81 ? -13.750 -7.993 5.568 1.00 93.75 81 ILE A CA 1
ATOM 628 C C . ILE A 1 81 ? -13.195 -9.083 6.479 1.00 93.75 81 ILE A C 1
ATOM 630 O O . ILE A 1 81 ? -13.348 -10.268 6.202 1.00 93.75 81 ILE A O 1
ATOM 634 N N . ASP A 1 82 ? -12.530 -8.667 7.557 1.00 95.94 82 ASP A N 1
ATOM 635 C CA . ASP A 1 82 ? -11.851 -9.565 8.483 1.00 95.94 82 ASP A CA 1
ATOM 636 C C . ASP A 1 82 ? -11.695 -8.898 9.854 1.00 95.94 82 ASP A C 1
ATOM 638 O O . ASP A 1 82 ? -11.643 -7.669 9.962 1.00 95.94 82 ASP A O 1
ATOM 642 N N . VAL A 1 83 ? -11.612 -9.706 10.903 1.00 97.88 83 VAL A N 1
ATOM 643 C CA . VAL A 1 83 ? -11.421 -9.268 12.287 1.00 97.88 83 VAL A CA 1
ATOM 644 C C . VAL A 1 83 ? -10.537 -10.260 13.019 1.00 97.88 83 VAL A C 1
ATOM 646 O O . VAL A 1 83 ? -10.571 -11.461 12.762 1.00 97.88 83 VAL A O 1
ATOM 649 N N . GLY A 1 84 ? -9.769 -9.783 13.992 1.00 96.56 84 GLY A N 1
ATOM 650 C CA . GLY A 1 84 ? -8.937 -10.692 14.760 1.00 96.56 84 GLY A CA 1
ATOM 651 C C . GLY A 1 84 ? -8.394 -10.126 16.053 1.00 96.56 84 GLY A C 1
ATOM 652 O O . GLY A 1 84 ? -8.580 -8.963 16.411 1.00 96.56 84 GLY A O 1
ATOM 653 N N . LEU A 1 85 ? -7.750 -11.021 16.793 1.00 95.06 85 LEU A N 1
ATOM 654 C CA . LEU A 1 85 ? -7.172 -10.767 18.101 1.00 95.06 85 LEU A CA 1
ATOM 655 C C . LEU A 1 85 ? -5.696 -11.147 18.073 1.00 95.06 85 LEU A C 1
ATOM 657 O O . LEU A 1 85 ? -5.351 -12.308 17.863 1.00 95.06 85 LEU A O 1
ATOM 661 N N . ASP A 1 86 ? -4.833 -10.180 18.355 1.00 91.06 86 ASP A N 1
ATOM 662 C CA . ASP A 1 86 ? -3.449 -10.447 18.701 1.00 91.06 86 ASP A CA 1
ATOM 663 C C . ASP A 1 86 ? -3.319 -10.473 20.221 1.00 91.06 86 ASP A C 1
ATOM 665 O O . ASP A 1 86 ? -3.560 -9.488 20.926 1.00 91.06 86 ASP A O 1
ATOM 669 N N . PHE A 1 87 ? -2.884 -11.613 20.743 1.00 85.50 87 PHE A N 1
ATOM 670 C CA . PHE A 1 87 ? -2.433 -11.685 22.123 1.00 85.50 87 PHE A CA 1
ATOM 671 C C . PHE A 1 87 ? -1.158 -10.856 22.230 1.00 85.50 87 PHE A C 1
ATOM 673 O O . PHE A 1 87 ? -0.233 -11.054 21.455 1.00 85.50 87 PHE A O 1
ATOM 680 N N . GLY A 1 88 ? -1.079 -9.917 23.161 1.00 74.88 88 GLY A N 1
ATOM 681 C CA . GLY A 1 88 ? 0.087 -9.066 23.381 1.00 74.88 88 GLY A CA 1
ATOM 682 C C . GLY A 1 88 ? 1.095 -9.733 24.305 1.00 74.88 88 GLY A C 1
ATOM 683 O O . GLY A 1 88 ? 2.192 -10.121 23.899 1.00 74.88 88 GLY A O 1
ATOM 684 N N . SER A 1 89 ? 0.686 -9.907 25.556 1.00 73.94 89 SER A N 1
ATOM 685 C CA . SER A 1 89 ? 1.478 -10.538 26.605 1.00 73.94 89 SER A CA 1
ATOM 686 C C . SER A 1 89 ? 0.587 -11.334 27.547 1.00 73.94 89 SER A C 1
ATOM 688 O O . SER A 1 89 ? -0.536 -10.916 27.834 1.00 73.94 89 SER A O 1
ATOM 690 N N . VAL A 1 90 ? 1.108 -12.448 28.064 1.00 76.12 90 VAL A N 1
ATOM 691 C CA . VAL A 1 90 ? 0.446 -13.183 29.147 1.00 76.12 90 VAL A CA 1
ATOM 692 C C . VAL A 1 90 ? 0.360 -12.294 30.390 1.00 76.12 90 VAL A C 1
ATOM 694 O O . VAL A 1 90 ? 1.310 -11.572 30.705 1.00 76.12 90 VAL A O 1
ATOM 697 N N . GLY A 1 91 ? -0.787 -12.316 31.067 1.00 77.38 91 GLY A N 1
ATOM 698 C CA . GLY A 1 91 ? -0.946 -11.638 32.348 1.00 77.38 91 GLY A CA 1
ATOM 699 C C . GLY A 1 91 ? -0.178 -12.376 33.437 1.00 77.38 91 GLY A C 1
ATOM 700 O O . GLY A 1 91 ? -0.180 -13.604 33.472 1.00 77.38 91 GLY A O 1
ATOM 701 N N . ILE A 1 92 ? 0.471 -11.630 34.326 1.00 80.69 92 ILE A N 1
ATOM 702 C CA . ILE A 1 92 ? 1.125 -12.173 35.515 1.00 80.69 92 ILE A CA 1
ATOM 703 C C . ILE A 1 92 ? 0.395 -11.611 36.743 1.00 80.69 92 ILE A C 1
ATOM 705 O O . ILE A 1 92 ? 0.458 -10.393 36.966 1.00 80.69 92 ILE A O 1
ATOM 709 N N . PRO A 1 93 ? -0.292 -12.460 37.536 1.00 80.19 93 PRO A N 1
ATOM 710 C CA . PRO A 1 93 ? -1.023 -12.034 38.727 1.00 80.19 93 PRO A CA 1
ATOM 711 C C . PRO A 1 93 ? -0.177 -11.145 39.647 1.00 80.19 93 PRO A C 1
ATOM 713 O O . PRO A 1 93 ? 0.983 -11.441 39.924 1.00 80.19 93 PRO A O 1
ATOM 716 N N . GLY A 1 94 ? -0.739 -10.012 40.079 1.00 74.00 94 GLY A N 1
ATOM 717 C CA . GLY A 1 94 ? -0.055 -9.038 40.942 1.00 74.00 94 GLY A CA 1
ATOM 718 C C . GLY A 1 94 ? 1.045 -8.200 40.269 1.00 74.00 94 GLY A C 1
ATOM 719 O O . GLY A 1 94 ? 1.605 -7.313 40.914 1.00 74.00 94 GLY A O 1
ATOM 720 N N . ILE A 1 95 ? 1.359 -8.433 38.987 1.00 76.19 95 ILE A N 1
ATOM 721 C CA . ILE A 1 95 ? 2.410 -7.704 38.258 1.00 76.19 95 ILE A CA 1
ATOM 722 C C . ILE A 1 95 ? 1.835 -6.912 37.086 1.00 76.19 95 ILE A C 1
ATOM 724 O O . ILE A 1 95 ? 2.035 -5.697 37.037 1.00 76.19 95 ILE A O 1
ATOM 728 N N . ALA A 1 96 ? 1.165 -7.577 36.142 1.00 76.62 96 ALA A N 1
ATOM 729 C CA . ALA A 1 96 ? 0.623 -6.955 34.935 1.00 76.62 96 ALA A CA 1
ATOM 730 C C . ALA A 1 96 ? -0.564 -7.764 34.383 1.00 76.62 96 ALA A C 1
ATOM 732 O O . ALA A 1 96 ? -0.498 -8.994 34.378 1.00 76.62 96 ALA A O 1
ATOM 733 N N . PRO A 1 97 ? -1.629 -7.112 33.889 1.00 77.12 97 PRO A N 1
ATOM 734 C CA . PRO A 1 97 ? -2.729 -7.814 33.240 1.00 77.12 97 PRO A CA 1
ATOM 735 C C . PRO A 1 97 ? -2.298 -8.400 31.890 1.00 77.12 97 PRO A C 1
ATOM 737 O O . PRO A 1 97 ? -1.282 -8.002 31.311 1.00 77.12 97 PRO A O 1
ATOM 740 N N . ALA A 1 98 ? -3.094 -9.341 31.380 1.00 81.69 98 ALA A N 1
ATOM 741 C CA . ALA A 1 98 ? -2.970 -9.770 29.993 1.00 81.69 98 ALA A CA 1
ATOM 742 C C . ALA A 1 98 ? -3.256 -8.581 29.070 1.00 81.69 98 ALA A C 1
ATOM 744 O O . ALA A 1 98 ? -4.090 -7.731 29.380 1.00 81.69 98 ALA A O 1
ATOM 745 N N . ARG A 1 99 ? -2.537 -8.509 27.952 1.00 83.00 99 ARG A N 1
ATOM 746 C CA . ARG A 1 99 ? -2.678 -7.418 26.983 1.00 83.00 99 ARG A CA 1
ATOM 747 C C . ARG A 1 99 ? -3.138 -7.969 25.653 1.00 83.00 99 ARG A C 1
ATOM 749 O O . ARG A 1 99 ? -2.637 -9.004 25.214 1.00 83.00 99 ARG A O 1
ATOM 756 N N . HIS A 1 100 ? -4.054 -7.256 25.019 1.00 87.94 100 HIS A N 1
ATOM 757 C CA . HIS A 1 100 ? -4.725 -7.668 23.798 1.00 87.94 100 HIS A CA 1
ATOM 758 C C . HIS A 1 100 ? -4.736 -6.512 22.805 1.00 87.94 100 HIS A C 1
ATOM 760 O O . HIS A 1 100 ? -4.801 -5.347 23.198 1.00 87.94 100 HIS A O 1
ATOM 766 N N . THR A 1 101 ? -4.685 -6.850 21.524 1.00 91.25 101 THR A N 1
ATOM 767 C CA . THR A 1 101 ? -4.964 -5.916 20.437 1.00 91.25 101 THR A CA 1
ATOM 768 C C . THR A 1 101 ? -6.018 -6.546 19.556 1.00 91.25 101 THR A C 1
ATOM 770 O O . THR A 1 101 ? -5.785 -7.607 18.976 1.00 91.25 101 THR A O 1
ATOM 773 N N . THR A 1 102 ? -7.182 -5.922 19.463 1.00 95.69 102 THR A N 1
ATOM 774 C CA . THR A 1 102 ? -8.154 -6.290 18.435 1.00 95.69 102 THR A CA 1
ATOM 775 C C . THR A 1 102 ? -7.853 -5.504 17.171 1.00 95.69 102 THR A C 1
ATOM 777 O O . THR A 1 102 ? -7.295 -4.403 17.209 1.00 95.69 102 THR A O 1
ATOM 780 N N . TRP A 1 103 ? -8.196 -6.083 16.030 1.00 96.56 103 TRP A N 1
ATOM 781 C CA . TRP A 1 103 ? -8.064 -5.417 14.747 1.00 96.56 103 TRP A CA 1
ATOM 782 C C . TRP A 1 103 ? -9.224 -5.777 13.827 1.00 96.56 103 TRP A C 1
ATOM 784 O O . TRP A 1 103 ? -9.848 -6.828 13.979 1.00 96.56 103 TRP A O 1
ATOM 794 N N . ALA A 1 104 ? -9.496 -4.891 12.874 1.00 97.62 104 ALA A N 1
ATOM 795 C CA . ALA A 1 104 ? -10.496 -5.083 11.836 1.00 97.62 104 ALA A CA 1
ATOM 796 C C . ALA A 1 104 ? -9.986 -4.562 10.487 1.00 97.62 104 ALA A C 1
ATOM 798 O O . ALA A 1 104 ? -9.270 -3.559 10.421 1.00 97.62 104 ALA A O 1
ATOM 799 N N . LEU A 1 105 ? -10.381 -5.241 9.415 1.00 96.12 105 LEU A N 1
ATOM 800 C CA . LEU A 1 105 ? -10.371 -4.735 8.050 1.00 96.12 105 LEU A CA 1
ATOM 801 C C . LEU A 1 105 ? -11.817 -4.479 7.641 1.00 96.12 105 LEU A C 1
ATOM 803 O O . LEU A 1 105 ? -12.648 -5.385 7.668 1.00 96.12 105 LEU A O 1
ATOM 807 N N . LEU A 1 106 ? -12.104 -3.239 7.268 1.00 96.06 106 LEU A N 1
ATOM 808 C CA . LEU A 1 106 ? -13.435 -2.774 6.903 1.00 96.06 106 LEU A CA 1
ATOM 809 C C . LEU A 1 106 ? -13.404 -2.189 5.490 1.00 96.06 106 LEU A C 1
ATOM 811 O O . LEU A 1 106 ? -12.416 -1.573 5.103 1.00 96.06 106 LEU A O 1
ATOM 815 N N . THR A 1 107 ? -14.486 -2.310 4.731 1.00 91.25 107 THR A N 1
ATOM 816 C CA . THR A 1 107 ? -14.696 -1.536 3.502 1.00 91.25 107 THR A CA 1
ATOM 817 C C . THR A 1 107 ? -15.612 -0.355 3.808 1.00 91.25 107 THR A C 1
ATOM 819 O O . THR A 1 107 ? -16.736 -0.558 4.271 1.00 91.25 107 THR A O 1
ATOM 822 N N . ASP A 1 108 ? -15.157 0.871 3.528 1.00 89.25 108 ASP A N 1
ATOM 823 C CA . ASP A 1 108 ? -16.026 2.058 3.525 1.00 89.25 108 ASP A CA 1
ATOM 824 C C . ASP A 1 108 ? -16.969 1.968 2.320 1.00 89.25 108 ASP A C 1
ATOM 826 O O . ASP A 1 108 ? -16.529 1.955 1.169 1.00 89.25 108 ASP A O 1
ATOM 830 N N . VAL A 1 109 ? -18.277 1.892 2.559 1.00 85.19 109 VAL A N 1
ATOM 831 C CA . VAL A 1 109 ? -19.261 1.699 1.486 1.00 85.19 109 VAL A CA 1
ATOM 832 C C . VAL A 1 109 ? -19.342 2.889 0.531 1.00 85.19 109 VAL A C 1
ATOM 834 O O . VAL A 1 109 ? -19.738 2.686 -0.621 1.00 85.19 109 VAL A O 1
ATOM 837 N N . LEU A 1 110 ? -18.972 4.095 0.979 1.00 81.56 110 LEU A N 1
ATOM 838 C CA . LEU A 1 110 ? -18.992 5.316 0.176 1.00 81.56 110 LEU A CA 1
ATOM 839 C C . LEU A 1 110 ? -17.759 5.397 -0.716 1.00 81.56 110 LEU A C 1
ATOM 841 O O . LEU A 1 110 ? -17.888 5.633 -1.913 1.00 81.56 110 LEU A O 1
ATOM 845 N N . THR A 1 111 ? -16.567 5.201 -0.146 1.00 77.81 111 THR A N 1
ATOM 846 C CA . THR A 1 111 ? -15.314 5.367 -0.903 1.00 77.81 111 THR A CA 1
ATOM 847 C C . THR A 1 111 ? -14.806 4.080 -1.542 1.00 77.81 111 THR A C 1
ATOM 849 O O . THR A 1 111 ? -13.911 4.140 -2.378 1.00 77.81 111 THR A O 1
ATOM 852 N N . LYS A 1 112 ? -15.366 2.927 -1.155 1.00 81.50 112 LYS A N 1
ATOM 853 C C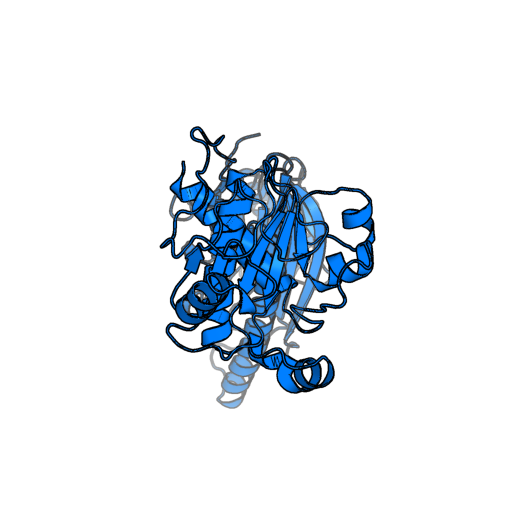A . LYS A 1 112 ? -14.895 1.570 -1.488 1.00 81.50 112 LYS A CA 1
ATOM 854 C C . LYS A 1 112 ? -13.472 1.266 -1.012 1.00 81.50 112 LYS A C 1
ATOM 856 O O . LYS A 1 112 ? -12.919 0.225 -1.355 1.00 81.50 112 LYS A O 1
ATOM 861 N N . ASP A 1 113 ? -12.890 2.139 -0.193 1.00 82.12 113 ASP A N 1
ATOM 862 C CA . ASP A 1 113 ? -11.551 1.937 0.343 1.00 82.12 113 ASP A CA 1
ATOM 863 C C . ASP A 1 113 ? -11.562 0.884 1.451 1.00 82.12 113 ASP A C 1
ATOM 865 O O . ASP A 1 113 ? -12.478 0.833 2.278 1.00 82.12 113 ASP A O 1
ATOM 869 N N . ILE A 1 114 ? -10.481 0.108 1.518 1.00 84.44 114 ILE A N 1
ATOM 870 C CA . ILE A 1 114 ? -10.193 -0.744 2.668 1.00 84.44 114 ILE A CA 1
ATOM 871 C C . ILE A 1 114 ? -9.600 0.119 3.791 1.00 84.44 114 ILE A C 1
ATOM 873 O O . ILE A 1 114 ? -8.648 0.877 3.582 1.00 84.44 114 ILE A O 1
ATOM 877 N N . VAL A 1 115 ? -10.163 -0.020 4.988 1.00 89.06 115 VAL A N 1
ATOM 878 C CA . VAL A 1 115 ? -9.822 0.680 6.226 1.00 89.06 115 VAL A CA 1
ATOM 879 C C . VAL A 1 115 ? -9.344 -0.340 7.249 1.00 89.06 115 VAL A C 1
ATOM 881 O O . VAL A 1 115 ? -10.068 -1.265 7.606 1.00 89.06 115 VAL A O 1
ATOM 884 N N . GLY A 1 116 ? -8.119 -0.166 7.729 1.00 91.44 116 GLY A N 1
ATOM 885 C CA . GLY A 1 116 ? -7.559 -0.940 8.823 1.00 91.44 116 GLY A CA 1
ATOM 886 C C . GLY A 1 116 ? -7.859 -0.259 10.148 1.00 91.44 116 GLY A C 1
ATOM 887 O O . GLY A 1 116 ? -7.779 0.963 10.260 1.00 91.44 116 GLY A O 1
ATOM 888 N N . VAL A 1 117 ? -8.182 -1.041 11.167 1.00 93.31 117 VAL A N 1
ATOM 889 C CA . VAL A 1 117 ? -8.434 -0.551 12.521 1.00 93.31 117 VAL A CA 1
ATOM 890 C C . VAL A 1 117 ? -7.669 -1.428 13.500 1.00 93.31 117 VAL A C 1
ATOM 892 O O . VAL A 1 117 ? -7.714 -2.650 13.381 1.00 93.31 117 VAL A O 1
ATOM 895 N N . ALA A 1 118 ? -6.980 -0.825 14.463 1.00 91.69 118 ALA A N 1
ATOM 896 C CA . ALA A 1 118 ? -6.343 -1.516 15.578 1.00 91.69 118 ALA A CA 1
ATOM 897 C C . ALA A 1 118 ? -6.691 -0.814 16.897 1.00 91.69 118 ALA A C 1
ATOM 899 O O . ALA A 1 118 ? -6.549 0.404 17.017 1.00 91.69 118 ALA A O 1
ATOM 900 N N . ASN A 1 119 ? -7.128 -1.585 17.890 1.00 91.69 119 ASN A N 1
ATOM 901 C CA . ASN A 1 119 ? -7.487 -1.087 19.214 1.00 91.69 119 ASN A CA 1
ATOM 902 C C . ASN A 1 119 ? -6.683 -1.813 20.297 1.00 91.69 119 ASN A C 1
ATOM 904 O O . ASN A 1 119 ? -6.575 -3.042 20.277 1.00 91.69 119 ASN A O 1
ATOM 908 N N . ALA A 1 120 ? -6.106 -1.062 21.234 1.00 86.12 120 ALA A N 1
ATOM 909 C CA . ALA A 1 120 ? -5.300 -1.601 22.323 1.00 86.12 120 ALA A CA 1
ATOM 910 C C . ALA A 1 120 ? -5.461 -0.783 23.612 1.00 86.12 120 ALA A C 1
ATOM 912 O O . ALA A 1 120 ? -5.548 0.440 23.581 1.00 86.12 120 ALA A O 1
ATOM 913 N N . HIS A 1 121 ? -5.418 -1.465 24.759 1.00 77.69 121 HIS A N 1
ATOM 914 C CA . HIS A 1 121 ? -5.476 -0.847 26.082 1.00 77.69 121 HIS A CA 1
ATOM 915 C C . HIS A 1 121 ? -4.104 -0.952 26.748 1.00 77.69 121 HIS A C 1
ATOM 917 O O . HIS A 1 121 ? -3.591 -2.034 27.056 1.00 77.69 121 HIS A O 1
ATOM 923 N N . MET A 1 122 ? -3.505 0.211 26.965 1.00 65.75 122 MET A N 1
ATOM 924 C CA . MET A 1 122 ? -2.094 0.419 27.229 1.00 65.75 122 MET A CA 1
ATOM 925 C C . MET A 1 122 ? -1.890 1.337 28.434 1.00 65.75 122 MET A C 1
ATOM 927 O O . MET A 1 122 ? -1.344 2.439 28.354 1.00 65.75 122 MET A O 1
ATOM 931 N N . HIS A 1 123 ? -2.276 0.813 29.595 1.00 58.78 123 HIS A N 1
ATOM 932 C CA . HIS A 1 123 ? -2.072 1.463 30.884 1.00 58.78 123 HIS A CA 1
ATOM 933 C C . HIS A 1 123 ? -0.807 0.926 31.599 1.00 58.78 123 HIS A C 1
ATOM 935 O O . HIS A 1 123 ? -0.634 -0.293 31.732 1.00 58.78 123 HIS A O 1
ATOM 941 N N . PRO A 1 124 ? 0.104 1.791 32.087 1.00 48.56 124 PRO A N 1
ATOM 942 C CA . PRO A 1 124 ? 1.305 1.361 32.818 1.00 48.56 124 PRO A CA 1
ATOM 943 C C . PRO A 1 124 ? 1.042 0.764 34.219 1.00 48.56 124 PRO A C 1
ATOM 945 O O . PRO A 1 124 ? 1.887 0.022 34.733 1.00 48.56 124 PRO A O 1
ATOM 948 N N . ASP A 1 125 ? -0.124 1.016 34.821 1.00 50.62 125 ASP A N 1
ATOM 949 C CA . ASP A 1 125 ? -0.360 0.833 36.256 1.00 50.62 125 ASP A CA 1
ATOM 950 C C . ASP A 1 125 ? -1.353 -0.295 36.526 1.00 50.62 125 ASP A C 1
ATOM 952 O O . ASP A 1 125 ? -2.468 -0.123 37.010 1.00 50.62 125 ASP A O 1
ATOM 956 N N . GLY A 1 126 ? -0.915 -1.517 36.236 1.00 48.09 126 GLY A N 1
ATOM 957 C CA . GLY A 1 126 ? -1.596 -2.700 36.743 1.00 48.09 126 GLY A CA 1
ATOM 958 C C . GLY A 1 126 ? -1.414 -2.816 38.259 1.00 48.09 126 GLY A C 1
ATOM 959 O O . GLY A 1 126 ? -0.345 -3.215 38.715 1.00 48.09 126 GLY A O 1
ATOM 960 N N . TRP A 1 127 ? -2.466 -2.518 39.024 1.00 52.81 127 TRP A N 1
ATOM 961 C CA . TRP A 1 127 ? -2.783 -3.054 40.364 1.00 52.81 127 TRP A CA 1
ATOM 962 C C . TRP A 1 127 ? -1.857 -2.749 41.559 1.00 52.81 127 TRP A C 1
ATOM 964 O O . TRP A 1 127 ? -2.331 -2.792 42.689 1.00 52.81 127 TRP A O 1
ATOM 974 N N . ASN A 1 128 ? -0.581 -2.409 41.361 1.00 55.19 128 ASN A N 1
ATOM 975 C CA . ASN A 1 128 ? 0.336 -2.040 42.445 1.00 55.19 128 ASN A CA 1
ATOM 976 C C . ASN A 1 128 ? 1.007 -0.684 42.151 1.00 55.19 128 ASN A C 1
ATOM 978 O O . ASN A 1 128 ? 1.838 -0.633 41.231 1.00 55.19 128 ASN A O 1
ATOM 982 N N . PRO A 1 129 ? 0.694 0.377 42.927 1.00 60.16 129 PRO A N 1
ATOM 983 C CA . PRO A 1 129 ? 1.267 1.712 42.753 1.00 60.16 129 PRO A CA 1
ATOM 984 C C . PRO A 1 129 ? 2.753 1.796 43.148 1.00 60.16 129 PRO A C 1
ATOM 986 O O . PRO A 1 129 ? 3.414 2.780 42.829 1.00 60.16 129 PRO A O 1
ATOM 989 N N . LYS A 1 130 ? 3.316 0.772 43.814 1.00 71.25 130 LYS A N 1
ATOM 990 C CA . LYS A 1 130 ? 4.732 0.716 44.225 1.00 71.25 130 LYS A CA 1
ATOM 991 C C . LYS A 1 130 ? 5.386 -0.618 43.823 1.00 71.25 130 LYS A C 1
ATOM 993 O O . LYS A 1 130 ? 5.678 -1.449 44.684 1.00 71.25 130 LYS A O 1
ATOM 998 N N . PRO A 1 131 ? 5.630 -0.862 42.520 1.00 75.88 131 PRO A N 1
ATOM 999 C CA . PRO A 1 131 ? 6.269 -2.093 42.069 1.00 75.88 131 PRO A CA 1
ATOM 1000 C C . PRO A 1 131 ? 7.737 -2.159 42.511 1.00 75.88 131 PRO A C 1
ATOM 1002 O O . PRO A 1 131 ? 8.475 -1.173 42.395 1.00 75.88 131 PRO A O 1
ATOM 1005 N N . ASN A 1 132 ? 8.185 -3.338 42.949 1.00 85.38 132 ASN A N 1
ATOM 1006 C CA . ASN A 1 132 ? 9.601 -3.592 43.232 1.00 85.38 132 ASN A CA 1
ATOM 1007 C C . ASN A 1 132 ? 10.440 -3.646 41.934 1.00 85.38 132 ASN A C 1
ATOM 1009 O O . ASN A 1 132 ? 9.908 -3.587 40.822 1.00 85.38 132 ASN A O 1
ATOM 1013 N N . ILE A 1 133 ? 11.768 -3.742 42.052 1.00 86.00 133 ILE A N 1
ATOM 1014 C CA . ILE A 1 133 ? 12.673 -3.687 40.891 1.00 86.00 133 ILE A CA 1
ATOM 1015 C C . ILE A 1 133 ? 12.406 -4.796 39.858 1.00 86.00 133 ILE A C 1
ATOM 1017 O O . ILE A 1 133 ? 12.403 -4.519 38.658 1.00 86.00 133 ILE A O 1
ATOM 1021 N N . VAL A 1 134 ? 12.092 -6.012 40.313 1.00 84.88 134 VAL A N 1
ATOM 1022 C CA . VAL A 1 134 ? 11.787 -7.166 39.453 1.00 84.88 134 VAL A CA 1
ATOM 1023 C C . VAL A 1 134 ? 10.456 -6.958 38.734 1.00 84.88 134 VAL A C 1
ATOM 1025 O O . VAL A 1 134 ? 10.370 -7.121 37.519 1.00 84.88 134 VAL A O 1
ATOM 1028 N N . GLN A 1 135 ? 9.428 -6.513 39.459 1.00 84.19 135 GLN A N 1
ATOM 1029 C CA . GLN A 1 135 ? 8.118 -6.188 38.892 1.00 84.19 135 GLN A CA 1
ATOM 1030 C C . GLN A 1 135 ? 8.224 -5.077 37.841 1.00 84.19 135 GLN A C 1
ATOM 1032 O O . GLN A 1 135 ? 7.612 -5.181 36.780 1.00 84.19 135 GLN A O 1
ATOM 1037 N N . ARG A 1 136 ? 9.043 -4.043 38.080 1.00 82.69 136 ARG A N 1
ATOM 1038 C CA . ARG A 1 136 ? 9.311 -2.988 37.086 1.00 82.69 136 ARG A CA 1
ATOM 1039 C C . ARG A 1 136 ? 9.975 -3.540 35.826 1.00 82.69 136 ARG A C 1
ATOM 1041 O O . ARG A 1 136 ? 9.561 -3.178 34.725 1.00 82.69 136 ARG A O 1
ATOM 1048 N N . ALA A 1 137 ? 10.975 -4.409 35.970 1.00 83.69 137 ALA A N 1
ATOM 1049 C CA . ALA A 1 137 ? 11.655 -5.028 34.834 1.00 83.69 137 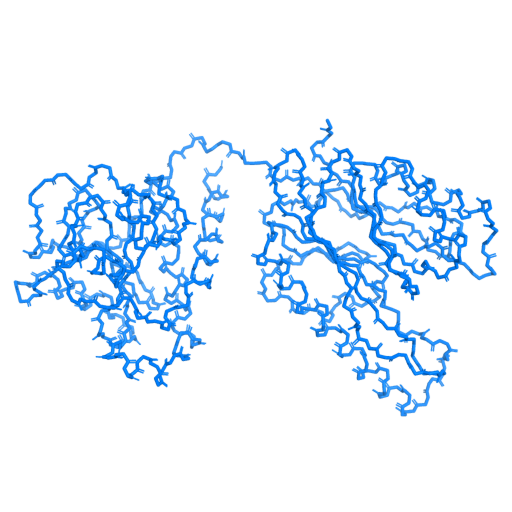ALA A CA 1
ATOM 1050 C C . ALA A 1 137 ? 10.704 -5.918 34.012 1.00 83.69 137 ALA A C 1
ATOM 1052 O O . ALA A 1 137 ? 10.632 -5.780 32.790 1.00 83.69 137 ALA A O 1
ATOM 1053 N N . LEU A 1 138 ? 9.906 -6.760 34.677 1.00 82.50 138 LEU A N 1
ATOM 1054 C CA . LEU A 1 138 ? 8.911 -7.616 34.026 1.00 82.50 138 LEU A CA 1
ATOM 1055 C C . LEU A 1 138 ? 7.831 -6.803 33.305 1.00 82.50 138 LEU A C 1
ATOM 1057 O O . LEU A 1 138 ? 7.528 -7.094 32.149 1.00 82.50 138 LEU A O 1
ATOM 1061 N N . ARG A 1 139 ? 7.303 -5.743 33.933 1.00 80.75 139 ARG A N 1
ATOM 1062 C CA . ARG A 1 139 ? 6.348 -4.824 33.289 1.00 80.75 139 ARG A CA 1
ATOM 1063 C C . ARG A 1 139 ? 6.921 -4.234 31.997 1.00 80.75 139 ARG A C 1
ATOM 1065 O O . ARG A 1 139 ? 6.245 -4.270 30.973 1.00 80.75 139 ARG A O 1
ATOM 1072 N N . ARG A 1 140 ? 8.174 -3.757 32.010 1.00 79.31 140 ARG A N 1
ATOM 1073 C CA . ARG A 1 140 ? 8.853 -3.219 30.810 1.00 79.31 140 ARG A CA 1
ATOM 1074 C C . ARG A 1 140 ? 9.021 -4.267 29.710 1.00 79.31 140 ARG A C 1
ATOM 1076 O O . ARG A 1 140 ? 8.815 -3.958 28.537 1.00 79.31 140 ARG A O 1
ATOM 1083 N N . LEU A 1 141 ? 9.374 -5.502 30.067 1.00 82.38 141 LEU A N 1
ATOM 1084 C CA . LEU A 1 141 ? 9.534 -6.587 29.098 1.00 82.38 141 LEU A CA 1
ATOM 1085 C C . LEU A 1 141 ? 8.202 -6.950 28.425 1.00 82.38 141 LEU A C 1
ATOM 1087 O O . LEU A 1 141 ? 8.144 -7.061 27.199 1.00 82.38 141 LEU A O 1
ATOM 1091 N N . LEU A 1 142 ? 7.136 -7.127 29.213 1.00 80.19 142 LEU A N 1
ATOM 1092 C CA . LEU A 1 142 ? 5.798 -7.436 28.696 1.00 80.19 142 LEU A CA 1
ATOM 1093 C C . LEU A 1 142 ? 5.275 -6.299 27.814 1.00 80.19 142 LEU A C 1
ATOM 1095 O O . LEU A 1 142 ? 4.739 -6.561 26.739 1.00 80.19 142 LEU A O 1
ATOM 1099 N N . TRP A 1 143 ? 5.528 -5.052 28.217 1.00 76.69 143 TRP A N 1
ATOM 1100 C CA . TRP A 1 143 ? 5.215 -3.872 27.419 1.00 76.69 143 TRP A CA 1
ATOM 1101 C C . TRP A 1 143 ? 5.913 -3.886 26.061 1.00 76.69 143 TRP A C 1
ATOM 1103 O O . TRP A 1 143 ? 5.256 -3.810 25.030 1.00 76.69 143 TRP A O 1
ATOM 1113 N N . THR A 1 144 ? 7.234 -4.080 26.055 1.00 78.12 144 THR A N 1
ATOM 1114 C CA . THR A 1 144 ? 8.034 -4.115 24.821 1.00 78.12 144 THR A CA 1
ATOM 1115 C C . THR A 1 144 ? 7.547 -5.211 23.869 1.00 78.12 144 THR A C 1
ATOM 1117 O O . THR A 1 144 ? 7.517 -5.031 22.653 1.00 78.12 144 THR A O 1
ATOM 1120 N N . ARG A 1 145 ? 7.145 -6.372 24.405 1.00 81.62 145 ARG A N 1
ATOM 1121 C CA . ARG A 1 145 ? 6.563 -7.458 23.600 1.00 81.62 145 ARG A CA 1
ATOM 1122 C C . ARG A 1 145 ? 5.222 -7.059 22.989 1.00 81.62 145 ARG A C 1
ATOM 1124 O O . ARG A 1 145 ? 5.001 -7.338 21.813 1.00 81.62 145 ARG A O 1
ATOM 1131 N N . HIS A 1 146 ? 4.351 -6.420 23.765 1.00 81.00 146 HIS A N 1
ATOM 1132 C CA . HIS A 1 146 ? 3.055 -5.956 23.283 1.00 81.00 146 HIS A CA 1
ATOM 1133 C C . HIS A 1 146 ? 3.202 -4.867 22.210 1.00 81.00 146 HIS A C 1
ATOM 1135 O O . HIS A 1 146 ? 2.596 -4.985 21.149 1.00 81.00 146 HIS A O 1
ATOM 1141 N N . GLU A 1 147 ? 4.081 -3.887 22.430 1.00 77.38 147 GLU A N 1
ATOM 1142 C CA . GLU A 1 147 ? 4.400 -2.811 21.484 1.00 77.38 147 GLU A CA 1
ATOM 1143 C C . GLU A 1 147 ? 4.893 -3.358 20.136 1.00 77.38 147 GLU A C 1
ATOM 1145 O O . GLU A 1 147 ? 4.354 -3.000 19.090 1.00 77.38 147 GLU A O 1
ATOM 1150 N N . LYS A 1 148 ? 5.824 -4.325 20.145 1.00 79.31 148 LYS A N 1
ATOM 1151 C CA . LYS A 1 148 ? 6.282 -4.997 18.914 1.00 79.31 148 LYS A CA 1
ATOM 1152 C C . LYS A 1 148 ? 5.155 -5.715 18.168 1.00 79.31 148 LYS A C 1
ATOM 1154 O O . LYS A 1 148 ? 5.157 -5.751 16.939 1.00 79.31 148 LYS A O 1
ATOM 1159 N N . ARG A 1 149 ? 4.200 -6.311 18.891 1.00 83.38 149 ARG A N 1
ATOM 1160 C CA . ARG A 1 149 ? 3.047 -6.988 18.275 1.00 83.38 149 ARG A CA 1
ATOM 1161 C C . ARG A 1 149 ? 2.083 -5.987 17.642 1.00 83.38 149 ARG A C 1
ATOM 1163 O O . ARG A 1 149 ? 1.694 -6.196 16.497 1.00 83.38 149 ARG A O 1
ATOM 1170 N N . ILE A 1 150 ? 1.784 -4.886 18.333 1.00 80.50 150 ILE A N 1
ATOM 1171 C CA . ILE A 1 150 ? 0.988 -3.776 17.787 1.00 80.50 150 ILE A CA 1
ATOM 1172 C C . ILE A 1 150 ? 1.644 -3.230 16.514 1.00 80.50 150 ILE A C 1
ATOM 1174 O O . ILE A 1 150 ? 0.982 -3.123 15.485 1.00 80.50 150 ILE A O 1
ATOM 1178 N N . GLN A 1 151 ? 2.953 -2.957 16.548 1.00 77.69 151 GLN A N 1
ATOM 1179 C CA . GLN A 1 151 ? 3.688 -2.441 15.392 1.00 77.69 151 GLN A CA 1
ATOM 1180 C C . GLN A 1 151 ? 3.592 -3.381 14.186 1.00 77.69 151 GLN A C 1
ATOM 1182 O O . GLN A 1 151 ? 3.234 -2.942 13.095 1.00 77.69 151 GLN A O 1
ATOM 1187 N N . LYS A 1 152 ? 3.817 -4.684 14.395 1.00 82.62 152 LYS A N 1
ATOM 1188 C CA . LYS A 1 152 ? 3.683 -5.696 13.340 1.00 82.62 152 LYS A CA 1
ATOM 1189 C C . LYS A 1 152 ? 2.263 -5.752 12.764 1.00 82.62 152 LYS A C 1
ATOM 1191 O O . LYS A 1 152 ? 2.098 -5.925 11.557 1.00 82.62 152 LYS A O 1
ATOM 1196 N N . ARG A 1 153 ? 1.230 -5.611 13.603 1.00 87.62 153 ARG A N 1
ATOM 1197 C CA . ARG A 1 153 ? -0.167 -5.592 13.140 1.00 87.62 153 ARG A CA 1
ATOM 1198 C C . ARG A 1 153 ? -0.471 -4.348 12.316 1.00 87.62 153 ARG A C 1
ATOM 1200 O O . ARG A 1 153 ? -1.104 -4.454 11.272 1.00 87.62 153 ARG A O 1
ATOM 1207 N N . ILE A 1 154 ? -0.013 -3.187 12.762 1.00 79.44 154 ILE A N 1
ATOM 1208 C CA . ILE A 1 154 ? -0.197 -1.923 12.046 1.00 79.44 154 ILE A CA 1
ATOM 1209 C C . ILE A 1 154 ? 0.482 -1.974 10.679 1.00 79.44 154 ILE A C 1
ATOM 1211 O O . ILE A 1 154 ? -0.134 -1.600 9.686 1.00 79.44 154 ILE A O 1
ATOM 1215 N N . GLU A 1 155 ? 1.712 -2.482 10.607 1.00 75.50 155 GLU A N 1
ATOM 1216 C CA . GLU A 1 155 ? 2.423 -2.687 9.343 1.00 75.50 155 GLU A CA 1
ATOM 1217 C C . GLU A 1 155 ? 1.630 -3.620 8.417 1.00 75.50 155 GLU A C 1
ATOM 1219 O O . GLU A 1 155 ? 1.335 -3.272 7.273 1.00 75.50 155 GLU A O 1
ATOM 1224 N N . TRP A 1 156 ? 1.155 -4.752 8.943 1.00 82.62 156 TRP A N 1
ATOM 1225 C CA . TRP A 1 156 ? 0.321 -5.691 8.194 1.00 82.62 156 TRP A CA 1
ATOM 1226 C C . TRP A 1 156 ? -0.975 -5.060 7.654 1.00 82.62 156 TRP A C 1
ATOM 1228 O O . TRP A 1 156 ? -1.349 -5.337 6.509 1.00 82.62 156 TRP A O 1
ATOM 1238 N N . LEU A 1 157 ? -1.639 -4.216 8.456 1.00 82.56 157 LEU A N 1
ATOM 1239 C CA . LEU A 1 157 ? -2.827 -3.456 8.053 1.00 82.56 157 LEU A CA 1
ATOM 1240 C C . LEU A 1 157 ? -2.478 -2.407 6.994 1.00 82.56 157 LEU A C 1
ATOM 1242 O O . LEU A 1 157 ? -3.222 -2.260 6.031 1.00 82.56 157 LEU A O 1
ATOM 1246 N N . SER A 1 158 ? -1.342 -1.720 7.124 1.00 73.75 158 SER A N 1
ATOM 1247 C CA . SER A 1 158 ? -0.914 -0.665 6.194 1.00 73.75 158 SER A CA 1
ATOM 1248 C C . SER A 1 158 ? -0.628 -1.178 4.782 1.00 73.75 158 SER A C 1
ATOM 1250 O O . SER A 1 158 ? -0.819 -0.451 3.815 1.00 73.75 158 SER A O 1
ATOM 1252 N N . HIS A 1 159 ? -0.256 -2.453 4.646 1.00 72.69 159 HIS A N 1
ATOM 1253 C CA . HIS A 1 159 ? -0.097 -3.106 3.344 1.00 72.69 159 HIS A CA 1
ATOM 1254 C C . HIS A 1 159 ? -1.424 -3.518 2.688 1.00 72.69 159 HIS A C 1
ATOM 1256 O O . HIS A 1 159 ? -1.425 -3.961 1.543 1.00 72.69 159 HIS A O 1
ATOM 1262 N N . ARG A 1 160 ? -2.546 -3.453 3.416 1.00 80.56 160 ARG A N 1
ATOM 1263 C CA . ARG A 1 160 ? -3.862 -3.959 2.974 1.00 80.56 160 ARG A CA 1
ATOM 1264 C C . ARG A 1 160 ? -4.938 -2.891 2.933 1.00 80.56 160 ARG A C 1
ATOM 1266 O O . ARG A 1 160 ? -5.905 -3.024 2.194 1.00 80.56 160 ARG A O 1
ATOM 1273 N N . ALA A 1 161 ? -4.789 -1.863 3.751 1.00 77.88 161 ALA A N 1
ATOM 1274 C CA . ALA A 1 161 ? -5.740 -0.789 3.887 1.00 77.88 161 ALA A CA 1
ATOM 1275 C C . ALA A 1 161 ? -5.139 0.510 3.376 1.00 77.88 161 ALA A C 1
ATOM 1277 O O . ALA A 1 161 ? -4.001 0.856 3.684 1.00 77.88 161 ALA A O 1
ATOM 1278 N N . LYS A 1 162 ? -5.958 1.286 2.669 1.00 72.81 162 LYS A N 1
ATOM 1279 C CA . LYS A 1 162 ? -5.591 2.631 2.222 1.00 72.81 162 LYS A CA 1
ATOM 1280 C C . LYS A 1 162 ? -5.371 3.588 3.399 1.00 72.81 162 LYS A C 1
ATOM 1282 O O . LYS A 1 162 ? -4.697 4.606 3.264 1.00 72.81 162 LYS A O 1
ATOM 1287 N N . ARG A 1 163 ? -5.977 3.283 4.551 1.00 76.31 163 ARG A N 1
ATOM 1288 C CA . ARG A 1 163 ? -5.881 4.055 5.795 1.00 76.31 163 ARG A CA 1
ATOM 1289 C C . ARG A 1 163 ? -5.957 3.144 7.016 1.00 76.31 163 ARG A C 1
ATOM 1291 O O . ARG A 1 163 ? -6.706 2.170 6.991 1.00 76.31 163 ARG A O 1
ATOM 1298 N N . VAL A 1 164 ? -5.212 3.477 8.075 1.00 80.88 164 VAL A N 1
ATOM 1299 C CA . VAL A 1 164 ? -5.188 2.718 9.335 1.00 80.88 164 VAL A CA 1
ATOM 1300 C C . VAL A 1 164 ? -5.512 3.626 10.528 1.00 80.88 164 VAL A C 1
ATOM 1302 O O . VAL A 1 164 ? -4.874 4.654 10.750 1.00 80.88 164 VAL A O 1
ATOM 1305 N N . HIS A 1 165 ? -6.510 3.243 11.321 1.00 84.38 165 HIS A N 1
ATOM 1306 C CA . HIS A 1 165 ? -6.868 3.897 12.579 1.00 84.38 165 HIS A CA 1
ATOM 1307 C C . HIS A 1 165 ? -6.303 3.096 13.752 1.00 84.38 165 HIS A C 1
ATOM 1309 O O . HIS A 1 165 ? -6.579 1.903 13.861 1.00 84.38 165 HIS A O 1
ATOM 1315 N N . VAL A 1 166 ? -5.522 3.737 14.627 1.00 81.62 166 VAL A N 1
ATOM 1316 C CA . VAL A 1 166 ? -4.978 3.103 15.835 1.00 81.62 166 VAL A CA 1
ATOM 1317 C C . VAL A 1 166 ? -5.400 3.898 17.062 1.00 81.62 166 VAL A C 1
ATOM 1319 O O . VAL A 1 166 ? -5.205 5.109 17.126 1.00 81.62 166 VAL A O 1
ATOM 1322 N N . GLY A 1 167 ? -5.968 3.234 18.058 1.00 79.50 167 GLY A N 1
ATOM 1323 C CA . GLY A 1 167 ? -6.395 3.908 19.281 1.00 79.50 167 GLY A CA 1
ATOM 1324 C C . GLY A 1 167 ? -6.694 2.953 20.425 1.00 79.50 167 GLY A C 1
ATOM 1325 O O . GLY A 1 167 ? -6.151 1.847 20.467 1.00 79.50 167 GLY A O 1
ATOM 1326 N N . GLY A 1 168 ? -7.538 3.423 21.341 1.00 78.88 168 GLY A N 1
ATOM 1327 C CA . GLY A 1 168 ? -7.751 2.845 22.668 1.00 78.88 168 GLY A CA 1
ATOM 1328 C C . GLY A 1 168 ? -7.115 3.712 23.758 1.00 78.88 168 GLY A C 1
ATOM 1329 O O . GLY A 1 168 ? -6.650 4.821 23.485 1.00 78.88 168 GLY A O 1
ATOM 1330 N N . ASP A 1 169 ? -7.089 3.230 24.999 1.00 73.81 169 ASP A N 1
ATOM 1331 C CA . ASP A 1 169 ? -6.416 3.925 26.102 1.00 73.81 169 ASP A CA 1
ATOM 1332 C C . ASP A 1 169 ? -4.883 3.758 26.019 1.00 73.81 169 ASP A C 1
ATOM 1334 O O . ASP A 1 169 ? -4.297 2.827 26.580 1.00 73.81 169 ASP A O 1
ATOM 1338 N N . ILE A 1 170 ? -4.222 4.643 25.259 1.00 69.25 170 ILE A N 1
ATOM 1339 C CA . ILE A 1 170 ? -2.770 4.633 25.019 1.00 69.25 170 ILE A CA 1
ATOM 1340 C C . ILE A 1 170 ? -2.091 5.816 25.726 1.00 69.25 170 ILE A C 1
ATOM 1342 O O . ILE A 1 170 ? -1.902 6.894 25.164 1.00 69.25 170 ILE A O 1
ATOM 1346 N N . ASN A 1 171 ? -1.604 5.578 26.946 1.00 57.88 171 ASN A N 1
ATOM 1347 C CA . ASN A 1 171 ? -1.008 6.607 27.813 1.00 57.88 171 ASN A CA 1
ATOM 1348 C C . ASN A 1 171 ? 0.434 7.040 27.448 1.00 57.88 171 ASN A C 1
ATOM 1350 O O . ASN A 1 171 ? 1.021 7.895 28.114 1.00 57.88 171 ASN A O 1
ATOM 1354 N N . ARG A 1 172 ? 1.053 6.458 26.407 1.00 54.50 172 ARG A N 1
ATOM 1355 C CA . ARG A 1 172 ? 2.415 6.809 25.942 1.00 54.50 172 ARG A CA 1
ATOM 1356 C C . ARG A 1 172 ? 2.536 6.795 24.414 1.00 54.50 172 ARG A C 1
ATOM 1358 O O . ARG A 1 172 ? 3.196 5.924 23.858 1.00 54.50 172 ARG A O 1
ATOM 1365 N N . PRO A 1 173 ? 1.971 7.780 23.703 1.00 46.50 173 PRO A N 1
ATOM 1366 C CA . PRO A 1 173 ? 2.048 7.815 22.242 1.00 46.50 173 PRO A CA 1
ATOM 1367 C C . PRO A 1 173 ? 3.476 8.068 21.709 1.00 46.50 173 PRO A C 1
ATOM 1369 O O . PRO A 1 173 ? 3.742 7.860 20.529 1.00 46.50 173 PRO A O 1
ATOM 1372 N N . GLY A 1 174 ? 4.406 8.526 22.559 1.00 43.00 174 GLY A N 1
ATOM 1373 C CA . GLY A 1 174 ? 5.774 8.931 22.211 1.00 43.00 174 GLY A CA 1
ATOM 1374 C C . GLY A 1 174 ? 6.777 7.821 21.864 1.00 43.00 174 GLY A C 1
ATOM 1375 O O . GLY A 1 174 ? 7.798 8.151 21.274 1.00 43.00 174 GLY A O 1
ATOM 1376 N N . THR A 1 175 ? 6.525 6.550 22.197 1.00 46.09 175 THR A N 1
ATOM 1377 C CA . THR A 1 175 ? 7.497 5.449 21.998 1.00 46.09 175 THR A CA 1
ATOM 1378 C C . THR A 1 175 ? 7.397 4.738 20.652 1.00 46.09 175 THR A C 1
ATOM 1380 O O . THR A 1 175 ? 8.292 3.975 20.301 1.00 46.09 175 THR A O 1
ATOM 1383 N N . TYR A 1 176 ? 6.365 5.025 19.861 1.00 50.69 176 TYR A N 1
ATOM 1384 C CA . TYR A 1 176 ? 6.181 4.356 18.584 1.00 50.69 176 TYR A CA 1
ATOM 1385 C C . TYR A 1 176 ? 6.919 5.035 17.430 1.00 50.69 176 TYR A C 1
ATOM 1387 O O . TYR A 1 176 ? 6.625 6.178 17.066 1.00 50.69 176 TYR A O 1
ATOM 1395 N N . THR A 1 177 ? 7.812 4.285 16.789 1.00 46.81 177 THR A N 1
ATOM 1396 C CA . THR A 1 177 ? 8.444 4.628 15.513 1.00 46.81 177 THR A CA 1
ATOM 1397 C C . THR A 1 177 ? 7.782 3.841 14.381 1.00 46.81 177 THR A C 1
ATOM 1399 O O . THR A 1 177 ? 8.159 2.717 14.059 1.00 46.81 177 THR A O 1
ATOM 1402 N N . PHE A 1 178 ? 6.754 4.419 13.761 1.00 50.41 178 PHE A N 1
ATOM 1403 C CA . PHE A 1 178 ? 6.122 3.823 12.582 1.00 50.41 178 PHE A CA 1
ATOM 1404 C C . PHE A 1 178 ? 6.858 4.299 11.329 1.00 50.41 178 PHE A C 1
ATOM 1406 O O . PHE A 1 178 ? 6.678 5.426 10.880 1.00 50.41 178 PHE A O 1
ATOM 1413 N N . THR A 1 179 ? 7.725 3.448 10.790 1.00 38.88 179 THR A N 1
ATOM 1414 C CA . THR A 1 179 ? 8.632 3.751 9.670 1.00 38.88 179 THR A CA 1
ATOM 1415 C C . THR A 1 179 ? 7.915 4.084 8.358 1.00 38.88 179 THR A C 1
ATOM 1417 O O . THR A 1 179 ? 8.492 4.763 7.514 1.00 38.88 179 THR A O 1
ATOM 1420 N N . SER A 1 180 ? 6.657 3.664 8.192 1.00 38.72 180 SER A N 1
ATOM 1421 C CA . SER A 1 180 ? 5.877 3.819 6.956 1.00 38.72 180 SER A CA 1
ATOM 1422 C C . SER A 1 180 ? 4.742 4.854 7.026 1.00 38.72 180 SER A C 1
ATOM 1424 O O . SER A 1 180 ? 4.089 5.111 6.015 1.00 38.72 180 SER A O 1
ATOM 1426 N N . LEU A 1 181 ? 4.471 5.465 8.189 1.00 42.44 181 LEU A N 1
ATOM 1427 C CA . LEU A 1 181 ? 3.223 6.208 8.422 1.00 42.44 181 LEU A CA 1
ATOM 1428 C C . LEU A 1 181 ? 3.497 7.598 9.021 1.00 42.44 181 LEU A C 1
ATOM 1430 O O . LEU A 1 181 ? 4.161 7.725 10.047 1.00 42.44 181 LEU A O 1
ATOM 1434 N N . ARG A 1 182 ? 2.946 8.664 8.411 1.00 44.16 182 ARG A N 1
ATOM 1435 C CA . ARG A 1 182 ? 2.927 9.998 9.042 1.00 44.16 182 ARG A CA 1
ATOM 1436 C C . ARG A 1 182 ? 2.055 9.938 10.299 1.00 44.16 182 ARG A C 1
ATOM 1438 O O . ARG A 1 182 ? 0.912 9.485 10.232 1.00 44.16 182 ARG A O 1
ATOM 1445 N N . ARG A 1 183 ? 2.605 10.410 11.420 1.00 47.31 183 ARG A N 1
ATOM 1446 C CA . ARG A 1 183 ? 1.952 10.479 12.731 1.00 47.31 183 ARG A CA 1
ATOM 1447 C C . ARG A 1 183 ? 1.186 11.796 12.863 1.00 47.31 183 ARG A C 1
ATOM 1449 O O . ARG A 1 183 ? 1.786 12.860 12.757 1.00 47.31 183 ARG A O 1
ATOM 1456 N N . SER A 1 184 ? -0.109 11.719 13.155 1.00 44.22 184 SER A N 1
ATOM 1457 C CA . SER A 1 184 ? -0.852 12.818 13.785 1.00 44.22 184 SER A CA 1
ATOM 1458 C C . SER A 1 184 ? -1.274 12.366 15.180 1.00 44.22 184 SER A C 1
ATOM 1460 O O . SER A 1 184 ? -1.737 11.237 15.353 1.00 44.22 184 SER A O 1
ATOM 1462 N N . THR A 1 185 ? -1.053 13.204 16.190 1.00 47.44 185 THR A N 1
ATOM 1463 C CA . THR A 1 185 ? -1.435 12.918 17.578 1.00 47.44 185 THR A CA 1
ATOM 1464 C C . THR A 1 185 ? -2.637 13.759 17.967 1.00 47.44 185 THR A C 1
ATOM 1466 O O . THR A 1 185 ? -2.534 14.982 18.005 1.00 47.44 185 THR A O 1
ATOM 1469 N N . GLY A 1 186 ? -3.736 13.097 18.328 1.00 38.22 186 GLY A N 1
ATOM 1470 C CA . GLY A 1 186 ? -4.848 13.692 19.064 1.00 38.22 186 GLY A CA 1
ATOM 1471 C C . GLY A 1 186 ? -5.076 12.895 20.347 1.00 38.22 186 GLY A C 1
ATOM 1472 O O . GLY A 1 186 ? -5.630 11.807 20.285 1.00 38.22 186 GLY A O 1
ATOM 1473 N N . ALA A 1 187 ? -4.562 13.406 21.470 1.00 43.34 187 ALA A N 1
ATOM 1474 C CA . ALA A 1 187 ? -4.895 13.086 22.868 1.00 43.34 187 ALA A CA 1
ATOM 1475 C C . ALA A 1 187 ? -5.236 11.631 23.311 1.00 43.34 187 ALA A C 1
ATO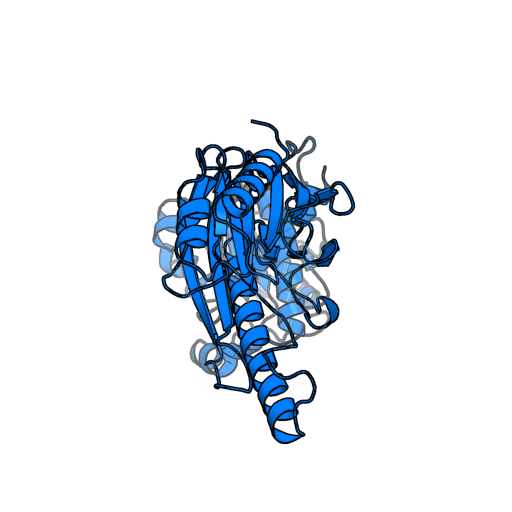M 1477 O O . ALA A 1 187 ? -5.893 11.462 24.332 1.00 43.34 187 ALA A O 1
ATOM 1478 N N . GLY A 1 188 ? -4.728 10.587 22.652 1.00 45.47 188 GLY A N 1
ATOM 1479 C CA . GLY A 1 188 ? -4.948 9.175 23.033 1.00 45.47 188 GLY A CA 1
ATOM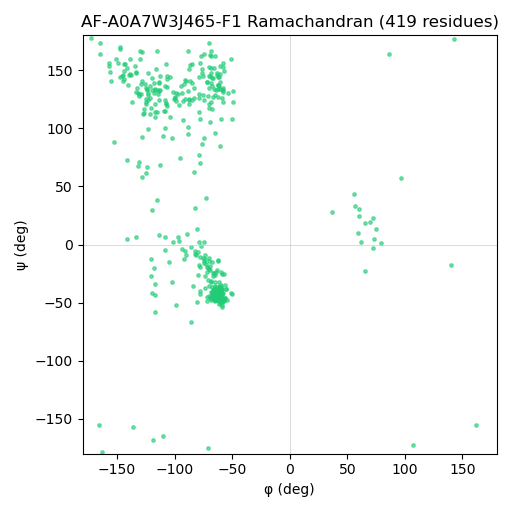 1480 C C . GLY A 1 188 ? -5.168 8.258 21.829 1.00 45.47 188 GLY A C 1
ATOM 1481 O O . GLY A 1 188 ? -4.952 7.054 21.908 1.00 45.47 188 GLY A O 1
ATOM 1482 N N . VAL A 1 189 ? -5.490 8.846 20.675 1.00 49.97 189 VAL A N 1
ATOM 1483 C CA . VAL A 1 189 ? -5.588 8.165 19.379 1.00 49.97 189 VAL A CA 1
ATOM 1484 C C . VAL A 1 189 ? -4.331 8.453 18.562 1.00 49.97 189 VAL A C 1
ATOM 1486 O O . VAL A 1 189 ? -3.905 9.608 18.432 1.00 49.97 189 VAL A O 1
ATOM 1489 N N . ILE A 1 190 ? -3.723 7.406 18.007 1.00 53.06 190 ILE A N 1
ATOM 1490 C CA . ILE A 1 190 ? -2.569 7.515 17.116 1.00 53.06 190 ILE A CA 1
ATOM 1491 C C . ILE A 1 190 ? -3.056 7.296 15.682 1.00 53.06 190 ILE A C 1
ATOM 1493 O O . ILE A 1 190 ? -3.381 6.188 15.268 1.00 53.06 190 ILE A O 1
ATOM 1497 N N . TYR A 1 191 ? -3.067 8.355 14.881 1.00 53.00 191 TYR A N 1
ATOM 1498 C CA . TYR A 1 191 ? -3.402 8.236 13.463 1.00 53.00 191 TYR A CA 1
ATOM 1499 C C . TYR A 1 191 ? -2.162 7.846 12.678 1.00 53.00 191 TYR A C 1
ATOM 1501 O O . TYR A 1 191 ? -1.153 8.555 12.737 1.00 53.00 191 TYR A O 1
ATOM 1509 N N . LEU A 1 192 ? -2.247 6.751 11.923 1.00 46.09 192 LEU A N 1
ATOM 1510 C CA . LEU A 1 192 ? -1.149 6.270 11.099 1.00 46.09 192 LEU A CA 1
ATOM 1511 C C . LEU A 1 192 ? -1.619 6.071 9.660 1.00 46.09 192 LEU A C 1
ATOM 1513 O O . LEU A 1 192 ? -2.427 5.198 9.364 1.00 46.09 192 LEU A O 1
ATOM 1517 N N . GLY A 1 193 ? -1.087 6.890 8.752 1.00 41.59 193 GLY A N 1
ATOM 1518 C CA . GLY A 1 193 ? -1.367 6.771 7.317 1.00 41.59 193 GLY A CA 1
ATOM 1519 C C . GLY A 1 193 ? -2.464 7.702 6.817 1.00 41.59 193 GLY A C 1
ATOM 1520 O O . GLY A 1 193 ? -3.427 7.265 6.194 1.00 41.59 193 GLY A O 1
ATOM 1521 N N . SER A 1 194 ? -2.296 9.012 7.008 1.00 41.50 194 SER A N 1
ATOM 1522 C CA . SER A 1 194 ? -3.124 10.044 6.367 1.00 41.50 194 SER A CA 1
ATOM 1523 C C . SER A 1 194 ? -2.837 10.215 4.861 1.00 41.50 194 SER A C 1
ATOM 1525 O O . SER A 1 194 ? -2.834 11.332 4.352 1.00 41.50 194 SER A O 1
ATOM 1527 N N . ARG A 1 195 ? -2.618 9.123 4.114 1.00 47.47 195 ARG A N 1
ATOM 1528 C CA . ARG A 1 195 ? -2.558 9.161 2.636 1.00 47.47 195 ARG A CA 1
ATOM 1529 C C . ARG A 1 195 ? -3.952 9.303 2.004 1.00 47.47 195 ARG A C 1
ATOM 1531 O O . ARG A 1 195 ? -4.082 9.601 0.827 1.00 47.47 195 ARG A O 1
ATOM 1538 N N . GLY A 1 196 ? -5.017 9.136 2.798 1.00 44.12 196 GLY A N 1
ATOM 1539 C CA . GLY A 1 196 ? -6.401 9.165 2.317 1.00 44.12 196 GLY A CA 1
ATOM 1540 C C . GLY A 1 196 ? -7.421 9.847 3.229 1.00 44.12 196 GLY A C 1
ATOM 1541 O O . GLY A 1 196 ? -8.602 9.796 2.913 1.00 44.12 196 GLY A O 1
ATOM 1542 N N . ALA A 1 197 ? -7.024 10.467 4.344 1.00 43.25 197 ALA A N 1
ATOM 1543 C CA . ALA A 1 197 ? -7.925 11.246 5.198 1.00 43.25 197 ALA A CA 1
ATOM 1544 C C . ALA A 1 197 ? -7.150 12.286 6.016 1.00 43.25 197 ALA A C 1
ATOM 1546 O O . ALA A 1 197 ? -6.000 12.048 6.381 1.00 43.25 197 ALA A O 1
ATOM 1547 N N . VAL A 1 198 ? -7.774 13.429 6.305 1.00 48.88 198 VAL A N 1
ATOM 1548 C CA . VAL A 1 198 ? -7.201 14.489 7.153 1.00 48.88 198 VAL A CA 1
ATOM 1549 C C . VAL A 1 198 ? -8.083 14.651 8.391 1.00 48.88 198 VAL A C 1
ATOM 1551 O O . VAL A 1 198 ? -9.311 14.672 8.273 1.00 48.88 198 VAL A O 1
ATOM 1554 N N . ALA A 1 199 ? -7.461 14.730 9.571 1.00 51.84 199 ALA A N 1
ATOM 1555 C CA . ALA A 1 199 ? -8.148 15.117 10.800 1.00 51.84 199 ALA A CA 1
ATOM 1556 C C . ALA A 1 199 ? -8.488 16.608 10.719 1.00 51.84 199 ALA A C 1
ATOM 1558 O O . ALA A 1 199 ? -7.602 17.410 10.427 1.00 51.84 199 ALA A O 1
ATOM 1559 N N . GLN A 1 200 ? -9.749 16.979 10.941 1.00 47.22 200 GLN A N 1
ATOM 1560 C CA . GLN A 1 200 ? -10.163 18.378 10.796 1.00 47.22 200 GLN A CA 1
ATOM 1561 C C . GLN A 1 200 ? -9.667 19.279 11.945 1.00 47.22 200 GLN A C 1
ATOM 1563 O O . GLN A 1 200 ? -9.453 20.468 11.724 1.00 47.22 200 GLN A O 1
ATOM 1568 N N . SER A 1 201 ? -9.446 18.729 13.146 1.00 55.75 201 SER A N 1
ATOM 1569 C CA . SER A 1 201 ? -9.109 19.485 14.364 1.00 55.75 201 SER A CA 1
ATOM 1570 C C . SER A 1 201 ? -8.504 18.593 15.464 1.00 55.75 201 SER A C 1
ATOM 1572 O O . SER A 1 201 ? -8.320 17.385 15.281 1.00 55.75 201 SER A O 1
ATOM 1574 N N . ALA A 1 202 ? -8.192 19.194 16.620 1.00 60.75 202 ALA A N 1
ATOM 1575 C CA . ALA A 1 202 ? -7.988 18.466 17.874 1.00 60.75 202 ALA A CA 1
ATOM 1576 C C . ALA A 1 202 ? -9.250 17.650 18.248 1.00 60.75 202 ALA A C 1
ATOM 1578 O O . ALA A 1 202 ? -10.344 18.042 17.837 1.00 60.75 202 ALA A O 1
ATOM 1579 N N . PRO A 1 203 ? -9.116 16.531 18.991 1.00 70.38 203 PRO A N 1
ATOM 1580 C CA . PRO A 1 203 ? -10.257 15.711 19.396 1.00 70.38 203 PRO A CA 1
ATOM 1581 C C . PRO A 1 203 ? -11.259 16.489 20.245 1.00 70.38 203 PRO A C 1
ATOM 1583 O O . PRO A 1 203 ? -10.870 17.132 21.223 1.00 70.38 203 PRO A O 1
ATOM 1586 N N . ASP A 1 204 ? -12.537 16.335 19.911 1.00 80.38 204 ASP A N 1
ATOM 1587 C CA . ASP A 1 204 ? -13.639 16.759 20.764 1.00 80.38 204 ASP A CA 1
ATOM 1588 C C . ASP A 1 204 ? -13.730 15.813 21.965 1.00 80.38 204 ASP A C 1
ATOM 1590 O O . ASP A 1 204 ? -13.544 14.598 21.830 1.00 80.38 204 ASP A O 1
ATOM 1594 N N . ARG A 1 205 ? -13.996 16.371 23.149 1.00 83.69 205 ARG A N 1
ATOM 1595 C CA . ARG A 1 205 ? -14.139 15.620 24.400 1.00 83.69 205 ARG A CA 1
ATOM 1596 C C . ARG A 1 205 ? -15.574 15.682 24.889 1.00 83.69 205 ARG A C 1
ATOM 1598 O O . ARG A 1 205 ? -16.149 16.764 24.971 1.00 83.69 205 ARG A O 1
ATOM 1605 N N . PHE A 1 206 ? -16.112 14.527 25.259 1.00 87.62 206 PHE A N 1
ATOM 1606 C CA . PHE A 1 206 ? -17.468 14.391 25.775 1.00 87.62 206 PHE A CA 1
ATOM 1607 C C . PHE A 1 206 ? -17.424 13.702 27.131 1.00 87.62 206 PHE A C 1
ATOM 1609 O O . PHE A 1 206 ? -16.907 12.589 27.249 1.00 87.62 206 PHE A O 1
ATOM 1616 N N . ALA A 1 207 ? -17.973 14.373 28.142 1.00 91.88 207 ALA A N 1
ATOM 1617 C CA . ALA A 1 207 ? -18.028 13.844 29.494 1.00 91.88 207 ALA A CA 1
ATOM 1618 C C . ALA A 1 207 ? -18.892 12.578 29.547 1.00 91.88 207 ALA A C 1
ATOM 1620 O O . ALA A 1 207 ? -20.014 12.541 29.029 1.00 91.88 207 ALA A O 1
ATOM 1621 N N . LEU A 1 208 ? -18.362 11.560 30.212 1.00 89.56 208 LEU A N 1
ATOM 1622 C CA . LEU A 1 208 ? -19.034 10.301 30.498 1.00 89.56 208 LEU A CA 1
ATOM 1623 C C . LEU A 1 208 ? -19.222 10.148 32.015 1.00 89.56 208 LEU A C 1
ATOM 1625 O O . LEU A 1 208 ? -18.637 10.886 32.805 1.00 89.56 208 LEU A O 1
ATOM 1629 N N . ASN A 1 209 ? -20.049 9.191 32.433 1.00 91.31 209 ASN A N 1
ATOM 1630 C CA . ASN A 1 209 ? -20.103 8.754 33.829 1.00 91.31 209 ASN A CA 1
ATOM 1631 C C . ASN A 1 209 ? -18.833 7.981 34.242 1.00 91.31 209 ASN A C 1
ATOM 1633 O O . ASN A 1 209 ? -18.553 7.845 35.437 1.00 91.31 209 ASN A O 1
ATOM 1637 N N . SER A 1 210 ? -18.109 7.456 33.252 1.00 86.81 210 SER A N 1
ATOM 1638 C CA . SER A 1 210 ? -16.745 6.938 33.340 1.00 86.81 210 SER A CA 1
ATOM 1639 C C . SER A 1 210 ? -15.766 7.916 34.003 1.00 86.81 210 SER A C 1
ATOM 1641 O O . SER A 1 210 ? -15.982 9.125 34.023 1.00 86.81 210 SER A O 1
ATOM 1643 N N . ASP A 1 211 ? -14.642 7.402 34.503 1.00 82.88 211 ASP A N 1
ATOM 1644 C CA . ASP A 1 211 ? -13.518 8.234 34.952 1.00 82.88 211 ASP A CA 1
ATOM 1645 C C . ASP A 1 211 ? -12.695 8.844 33.796 1.00 82.88 211 ASP A C 1
ATOM 1647 O O . ASP A 1 211 ? -11.732 9.574 34.039 1.00 82.88 211 ASP A O 1
ATOM 1651 N N . HIS A 1 212 ? -13.100 8.597 32.545 1.00 79.31 212 HIS A N 1
ATOM 1652 C CA . HIS A 1 212 ? -12.517 9.172 31.336 1.00 79.31 212 HIS A CA 1
ATOM 1653 C C . HIS A 1 212 ? -13.585 9.788 30.425 1.00 79.31 212 HIS A C 1
ATOM 1655 O O . HIS A 1 212 ? -14.612 9.170 30.143 1.00 79.31 212 HIS A O 1
ATOM 1661 N N . ASP A 1 213 ? -13.283 10.957 29.860 1.00 83.62 213 ASP A N 1
ATOM 1662 C CA . ASP A 1 213 ? -14.054 11.508 28.743 1.00 83.62 213 ASP A CA 1
ATOM 1663 C C . ASP A 1 213 ? -13.888 10.640 27.489 1.00 83.62 213 ASP A C 1
ATOM 1665 O O . ASP A 1 213 ? -12.781 10.187 27.165 1.00 83.62 213 ASP A O 1
ATOM 1669 N N . MET A 1 214 ? -14.964 10.495 26.713 1.00 87.12 214 MET A N 1
ATOM 1670 C CA . MET A 1 214 ? -14.844 10.024 25.336 1.00 87.12 214 MET A CA 1
ATOM 1671 C C . MET A 1 214 ? -14.117 11.075 24.503 1.00 87.12 214 MET A C 1
ATOM 1673 O O . MET A 1 214 ? -14.356 12.275 24.637 1.00 87.12 214 MET A O 1
ATOM 1677 N N . GLN A 1 215 ? -13.290 10.605 23.574 1.00 84.88 215 GLN A N 1
ATOM 1678 C CA . GLN A 1 215 ? -12.666 11.445 22.561 1.00 84.88 215 GLN A CA 1
ATOM 1679 C C . GLN A 1 215 ? -13.183 11.072 21.183 1.00 84.88 215 GLN A C 1
ATOM 1681 O O . GLN A 1 215 ? -13.193 9.894 20.829 1.00 84.88 215 GLN A O 1
ATOM 1686 N N . VAL A 1 216 ? -13.562 12.068 20.389 1.00 84.94 216 VAL A N 1
ATOM 1687 C CA . VAL A 1 216 ? -14.030 11.866 19.017 1.00 84.94 216 VAL A CA 1
ATOM 1688 C C . VAL A 1 216 ? -13.202 12.717 18.079 1.00 84.94 216 VAL A C 1
ATOM 1690 O O . VAL A 1 216 ? -12.959 13.895 18.331 1.00 84.94 216 VAL A O 1
ATOM 1693 N N . VAL A 1 217 ? -12.769 12.117 16.974 1.00 80.31 217 VAL A N 1
ATOM 1694 C CA . VAL A 1 217 ? -12.125 12.867 15.900 1.00 80.31 217 VAL A CA 1
ATOM 1695 C C . VAL A 1 217 ? -12.872 12.666 14.602 1.00 80.31 217 VAL A C 1
ATOM 1697 O O . VAL A 1 217 ? -13.030 11.547 14.111 1.00 80.31 217 VAL A O 1
ATOM 1700 N N . THR A 1 218 ? -13.281 13.787 14.021 1.00 83.75 218 THR A N 1
ATOM 1701 C CA . THR A 1 218 ? -13.923 13.830 12.714 1.00 83.75 218 THR A CA 1
ATOM 1702 C C . THR A 1 218 ? -12.872 13.707 11.614 1.00 83.75 218 THR A C 1
ATOM 1704 O O . THR A 1 218 ? -12.014 14.573 11.413 1.00 83.75 218 THR A O 1
ATOM 1707 N N . MET A 1 219 ? -12.939 12.599 10.886 1.00 78.50 219 MET A N 1
ATOM 1708 C CA . MET A 1 219 ? -12.124 12.302 9.717 1.00 78.50 219 MET A CA 1
ATOM 1709 C C . MET A 1 219 ? -12.836 12.770 8.455 1.00 78.50 219 MET A C 1
ATOM 1711 O O . MET A 1 219 ? -14.026 12.523 8.286 1.00 78.50 219 MET A O 1
ATOM 1715 N N . THR A 1 220 ? -12.102 13.373 7.520 1.00 74.69 220 THR A N 1
ATOM 1716 C CA . THR A 1 220 ? -12.587 13.577 6.145 1.00 74.69 220 THR A CA 1
ATOM 1717 C C . THR A 1 220 ? -11.841 12.636 5.210 1.00 74.69 220 THR A C 1
ATOM 1719 O O . THR A 1 220 ? -10.627 12.804 5.068 1.00 74.69 220 THR A O 1
ATOM 1722 N N . PRO A 1 221 ? -12.501 11.661 4.559 1.00 65.50 221 PRO A N 1
ATOM 1723 C CA . PRO A 1 221 ? -11.853 10.861 3.539 1.00 65.50 221 PRO A CA 1
ATOM 1724 C C . PRO A 1 221 ? -11.546 11.743 2.326 1.00 65.50 221 PRO A C 1
ATOM 1726 O O . PRO A 1 221 ? -12.374 12.528 1.865 1.00 65.50 221 PRO A O 1
ATOM 1729 N N . ARG A 1 222 ? -10.343 11.594 1.781 1.00 57.72 222 ARG A N 1
ATOM 1730 C CA . ARG A 1 222 ? -9.952 12.162 0.496 1.00 57.72 222 ARG A CA 1
ATOM 1731 C C . ARG A 1 222 ? -10.629 11.338 -0.595 1.00 57.72 222 ARG A C 1
ATOM 1733 O O . ARG A 1 222 ? -10.079 10.333 -1.046 1.00 57.72 222 ARG A O 1
ATOM 1740 N N . ILE A 1 223 ? -11.819 11.754 -1.028 1.00 53.50 223 ILE A N 1
ATOM 1741 C CA . ILE A 1 223 ? -12.367 11.264 -2.298 1.00 53.50 223 ILE A CA 1
ATOM 1742 C C . ILE A 1 223 ? -11.401 11.666 -3.412 1.00 53.50 223 ILE A C 1
ATOM 1744 O O . ILE A 1 223 ? -10.798 12.744 -3.377 1.00 53.50 223 ILE A O 1
ATOM 1748 N N . GLY A 1 224 ? -11.195 10.757 -4.365 1.00 50.59 224 GLY A N 1
ATOM 1749 C CA . GLY A 1 224 ? -10.440 11.033 -5.577 1.00 50.59 224 GLY A CA 1
ATOM 1750 C C . GLY A 1 224 ? -10.960 12.310 -6.225 1.00 50.59 224 GLY A C 1
ATOM 1751 O O . GLY A 1 224 ? -12.057 12.316 -6.772 1.00 50.59 224 GLY A O 1
ATOM 1752 N N . ALA A 1 225 ? -10.186 13.392 -6.149 1.00 43.41 225 ALA A N 1
ATOM 1753 C CA . ALA A 1 225 ? -10.380 14.490 -7.072 1.00 43.41 225 ALA A CA 1
ATOM 1754 C C . ALA A 1 225 ? -10.201 13.885 -8.466 1.00 43.41 225 ALA A C 1
ATOM 1756 O O . ALA A 1 225 ? -9.178 13.245 -8.729 1.00 43.41 225 ALA A O 1
ATOM 1757 N N . SER A 1 226 ? -11.218 14.025 -9.315 1.00 43.41 226 SER A N 1
ATOM 1758 C CA . SER A 1 226 ? -11.060 13.782 -10.743 1.00 43.41 226 SER A CA 1
ATOM 1759 C C . SER A 1 226 ? -9.829 14.563 -11.190 1.00 43.41 226 SER A C 1
ATOM 1761 O O . SER A 1 226 ? -9.761 15.767 -10.943 1.00 43.41 226 SER A O 1
ATOM 1763 N N . MET A 1 227 ? -8.837 13.885 -11.771 1.00 49.59 227 MET A N 1
ATOM 1764 C CA . MET A 1 227 ? -7.646 14.558 -12.281 1.00 49.59 227 MET A CA 1
ATOM 1765 C C . MET A 1 227 ? -8.104 15.551 -13.350 1.00 49.59 227 MET A C 1
ATOM 1767 O O . MET A 1 227 ? -8.549 15.151 -14.420 1.00 49.59 227 MET A O 1
ATOM 1771 N N . THR A 1 228 ? -8.058 16.848 -13.057 1.00 47.72 228 THR A N 1
ATOM 1772 C CA . THR A 1 228 ? -8.477 17.901 -13.996 1.00 47.72 228 THR A CA 1
ATOM 1773 C C . THR A 1 228 ? -7.446 18.109 -15.106 1.00 47.72 228 THR A C 1
ATOM 1775 O O . THR A 1 228 ? -7.750 18.726 -16.126 1.00 47.72 228 THR A O 1
ATOM 1778 N N . LYS A 1 229 ? -6.231 17.568 -14.939 1.00 59.75 229 LYS A N 1
ATOM 1779 C CA . LYS A 1 229 ? -5.137 17.646 -15.906 1.00 59.75 229 LYS A CA 1
ATOM 1780 C C . LYS A 1 229 ? -4.491 16.269 -16.110 1.00 59.75 229 LYS A C 1
ATOM 1782 O O . LYS A 1 229 ? -4.147 15.624 -15.118 1.00 59.75 229 LYS A O 1
ATOM 1787 N N . PRO A 1 230 ? -4.282 15.819 -17.363 1.00 76.06 230 PRO A N 1
ATOM 1788 C CA . PRO A 1 230 ? -3.619 14.548 -17.629 1.00 76.06 230 PRO A CA 1
ATOM 1789 C C . PRO A 1 230 ? -2.185 14.569 -17.091 1.00 76.06 230 PRO A C 1
ATOM 1791 O O . PRO A 1 230 ? -1.437 15.536 -17.293 1.00 76.06 230 PRO A O 1
ATOM 1794 N N . ILE A 1 231 ? -1.801 13.496 -16.400 1.00 87.12 231 ILE A N 1
ATOM 1795 C CA . ILE A 1 231 ? -0.423 13.300 -15.951 1.00 87.12 231 ILE A CA 1
ATOM 1796 C C . ILE A 1 231 ? 0.432 13.066 -17.192 1.00 87.12 231 ILE A C 1
ATOM 1798 O O . ILE A 1 231 ? 0.176 12.171 -17.989 1.00 87.12 231 ILE A O 1
ATOM 1802 N N . ARG A 1 232 ? 1.449 13.909 -17.373 1.00 89.62 232 ARG A N 1
ATOM 1803 C CA . ARG A 1 232 ? 2.394 13.758 -18.481 1.00 89.62 232 ARG A CA 1
ATOM 1804 C C . ARG A 1 232 ? 3.369 12.617 -18.188 1.00 89.62 232 ARG A C 1
ATOM 1806 O O . ARG A 1 232 ? 3.748 12.454 -17.021 1.00 89.62 232 ARG A O 1
ATOM 1813 N N . PRO A 1 233 ? 3.836 11.899 -19.223 1.00 89.56 233 PRO A N 1
ATOM 1814 C CA . PRO A 1 233 ? 4.879 10.901 -19.050 1.00 89.56 233 PRO A CA 1
ATOM 1815 C C . PRO A 1 233 ? 6.154 11.517 -18.445 1.00 89.56 233 PRO A C 1
ATOM 1817 O O . PRO A 1 233 ? 6.360 12.739 -18.497 1.00 89.56 233 PRO A O 1
ATOM 1820 N N . PRO A 1 234 ? 6.995 10.699 -17.795 1.00 92.44 234 PRO A N 1
ATOM 1821 C CA . PRO A 1 234 ? 8.260 11.153 -17.241 1.00 92.44 234 PRO A CA 1
ATOM 1822 C C . PRO A 1 234 ? 9.188 11.668 -18.350 1.00 92.44 234 PRO A C 1
ATOM 1824 O O . PRO A 1 234 ? 9.318 11.048 -19.398 1.00 92.44 234 PRO A O 1
ATOM 1827 N N . ALA A 1 235 ? 9.859 12.789 -18.081 1.00 92.06 235 ALA A N 1
ATOM 1828 C CA . ALA A 1 235 ? 10.860 13.392 -18.962 1.00 92.06 235 ALA A CA 1
ATOM 1829 C C . ALA A 1 235 ? 12.188 13.557 -18.200 1.00 92.06 235 ALA A C 1
ATOM 1831 O O . ALA A 1 235 ? 12.553 14.679 -17.839 1.00 92.06 235 ALA A O 1
ATOM 1832 N N . PRO A 1 236 ? 12.856 12.448 -17.832 1.00 95.69 236 PRO A N 1
ATOM 1833 C CA . PRO A 1 236 ? 14.182 12.509 -17.236 1.00 95.69 236 PRO A CA 1
ATOM 1834 C C . PRO A 1 236 ? 15.215 12.916 -18.301 1.00 95.69 236 PRO A C 1
ATOM 1836 O O . PRO A 1 236 ? 14.871 13.219 -19.444 1.00 95.69 236 PRO A O 1
ATOM 1839 N N . ILE A 1 237 ? 16.498 12.923 -17.937 1.00 96.81 237 ILE A N 1
ATOM 1840 C CA . ILE A 1 237 ? 17.569 13.215 -18.894 1.00 96.81 237 ILE A CA 1
ATOM 1841 C C . ILE A 1 237 ? 17.514 12.197 -20.038 1.00 96.81 237 ILE A C 1
ATOM 1843 O O . ILE A 1 237 ? 17.533 10.989 -19.805 1.00 96.81 237 ILE A O 1
ATOM 1847 N N . TYR A 1 238 ? 17.452 12.704 -21.268 1.00 97.50 238 TYR A N 1
ATOM 1848 C CA . TYR A 1 238 ? 17.452 11.893 -22.478 1.00 97.50 238 TYR A CA 1
ATOM 1849 C C . TYR A 1 238 ? 18.878 11.718 -23.009 1.00 97.50 238 TYR A C 1
ATOM 1851 O O . TYR A 1 238 ? 19.561 12.700 -23.302 1.00 97.50 238 TYR A O 1
ATOM 1859 N N . LEU A 1 239 ? 19.312 10.466 -23.156 1.00 96.94 239 LEU A N 1
ATOM 1860 C CA . LEU A 1 239 ? 20.613 10.073 -23.696 1.00 96.94 239 LEU A CA 1
ATOM 1861 C C . LEU A 1 239 ? 20.440 9.042 -24.824 1.00 96.94 239 LEU A C 1
ATOM 1863 O O . LEU A 1 239 ? 20.955 7.930 -24.759 1.00 96.94 239 LEU A O 1
ATOM 1867 N N . GLY A 1 240 ? 19.692 9.416 -25.860 1.00 90.06 240 GLY A N 1
ATOM 1868 C CA . GLY A 1 240 ? 19.515 8.625 -27.080 1.00 90.06 240 GLY A CA 1
ATOM 1869 C C . GLY A 1 240 ? 20.198 9.239 -28.317 1.00 90.06 240 GLY A C 1
ATOM 1870 O O . GLY A 1 240 ? 21.030 10.142 -28.190 1.00 90.06 240 GLY A O 1
ATOM 1871 N N . PRO A 1 241 ? 19.847 8.776 -29.532 1.00 94.94 241 PRO A N 1
ATOM 1872 C CA . PRO A 1 241 ? 18.982 7.624 -29.797 1.00 94.94 241 PRO A CA 1
ATOM 1873 C C . PRO A 1 241 ? 19.714 6.291 -29.570 1.00 94.94 241 PRO A C 1
ATOM 1875 O O . PRO A 1 241 ? 20.928 6.208 -29.765 1.00 94.94 241 PRO A O 1
ATOM 1878 N N . ALA A 1 242 ? 18.971 5.249 -29.189 1.00 97.44 242 ALA A N 1
ATOM 1879 C CA . ALA A 1 242 ? 19.483 3.878 -29.169 1.00 97.44 242 ALA A CA 1
ATOM 1880 C C . ALA A 1 242 ? 19.792 3.372 -30.591 1.00 97.44 242 ALA A C 1
ATOM 1882 O O . ALA A 1 242 ? 19.144 3.778 -31.556 1.00 97.44 242 ALA A O 1
ATOM 1883 N N . ALA A 1 243 ? 20.748 2.449 -30.721 1.00 97.88 243 ALA A N 1
ATOM 1884 C CA . ALA A 1 243 ? 21.116 1.856 -32.010 1.00 97.88 243 ALA A CA 1
ATOM 1885 C C . ALA A 1 243 ? 20.062 0.881 -32.558 1.00 97.88 243 ALA A C 1
ATOM 1887 O O . ALA A 1 243 ? 20.018 0.647 -33.765 1.00 97.88 243 ALA A O 1
ATOM 1888 N N . HIS A 1 244 ? 19.232 0.318 -31.677 1.00 98.12 244 HIS A N 1
ATOM 1889 C CA . HIS A 1 244 ? 18.276 -0.742 -31.992 1.00 98.12 244 HIS A CA 1
ATOM 1890 C C . HIS A 1 244 ? 16.861 -0.298 -31.654 1.00 98.12 244 HIS A C 1
ATOM 1892 O O . HIS A 1 244 ? 16.534 -0.104 -30.488 1.00 98.12 244 HIS A O 1
ATOM 1898 N N . THR A 1 245 ? 16.027 -0.113 -32.669 1.00 97.75 245 THR A N 1
ATOM 1899 C CA . THR A 1 245 ? 14.598 0.200 -32.534 1.00 97.75 245 THR A CA 1
ATOM 1900 C C . THR A 1 245 ? 13.849 -0.384 -33.728 1.00 97.75 245 THR A C 1
ATOM 1902 O O . THR A 1 245 ? 14.441 -0.611 -34.786 1.00 97.75 245 THR A O 1
ATOM 1905 N N . THR A 1 246 ? 12.551 -0.634 -33.575 1.00 96.56 246 THR A N 1
ATOM 1906 C CA . THR A 1 246 ? 11.685 -1.027 -34.693 1.00 96.56 246 THR A CA 1
ATOM 1907 C C . THR A 1 246 ? 10.923 0.197 -35.205 1.00 96.56 246 THR A C 1
ATOM 1909 O O . THR A 1 246 ? 10.314 0.899 -34.394 1.00 96.56 246 THR A O 1
ATOM 1912 N N . PRO A 1 247 ? 10.909 0.465 -36.527 1.00 92.06 247 PRO A N 1
ATOM 1913 C CA . PRO A 1 247 ? 10.035 1.481 -37.105 1.00 92.06 247 PRO A CA 1
ATOM 1914 C C . PRO A 1 247 ? 8.560 1.181 -36.809 1.00 92.06 247 PRO A C 1
ATOM 1916 O O . PRO A 1 247 ? 8.104 0.057 -37.005 1.00 92.06 247 PRO A O 1
ATOM 1919 N N . GLY A 1 248 ? 7.810 2.188 -36.371 1.00 90.06 248 GLY A N 1
ATOM 1920 C CA . GLY A 1 248 ? 6.394 2.055 -36.030 1.00 90.06 248 GLY A CA 1
ATOM 1921 C C . GLY A 1 248 ? 6.016 2.905 -34.822 1.00 90.06 248 GLY A C 1
ATOM 1922 O O . GLY A 1 248 ? 6.871 3.563 -34.230 1.00 90.06 248 GLY A O 1
ATOM 1923 N N . ASP A 1 249 ? 4.730 2.888 -34.476 1.00 92.94 249 ASP A N 1
ATOM 1924 C CA . ASP A 1 249 ? 4.228 3.507 -33.249 1.00 92.94 249 ASP A CA 1
ATOM 1925 C C . ASP A 1 249 ? 4.178 2.461 -32.134 1.00 92.94 249 ASP A C 1
ATOM 1927 O O . ASP A 1 249 ? 3.656 1.360 -32.315 1.00 92.94 249 ASP A O 1
ATOM 1931 N N . ASN A 1 250 ? 4.730 2.807 -30.975 1.00 96.88 250 ASN A N 1
ATOM 1932 C CA . ASN A 1 250 ? 4.662 1.960 -29.793 1.00 96.88 250 ASN A CA 1
ATOM 1933 C C . ASN A 1 250 ? 3.327 2.112 -29.042 1.00 96.88 250 ASN A C 1
ATOM 1935 O O . ASN A 1 250 ? 3.061 1.357 -28.115 1.00 96.88 250 ASN A O 1
ATOM 1939 N N . LYS A 1 251 ? 2.477 3.085 -29.392 1.00 93.25 251 LYS A N 1
ATOM 1940 C CA . LYS A 1 251 ? 1.201 3.329 -28.703 1.00 93.25 251 LYS A CA 1
ATOM 1941 C C . LYS A 1 251 ? 0.046 2.473 -29.258 1.00 93.25 251 LYS A C 1
ATOM 1943 O O . LYS A 1 251 ? 0.079 2.076 -30.420 1.00 93.25 251 LYS A O 1
ATOM 1948 N N . PRO A 1 252 ? -1.000 2.198 -28.448 1.00 95.31 252 PRO A N 1
ATOM 1949 C CA . PRO A 1 252 ? -1.140 2.522 -27.020 1.00 95.31 252 PRO A CA 1
ATOM 1950 C C . PRO A 1 252 ? -0.189 1.700 -26.138 1.00 95.31 252 PRO A C 1
ATOM 1952 O O . PRO A 1 252 ? 0.075 0.539 -26.425 1.00 95.31 252 PRO A O 1
ATOM 1955 N N . ILE A 1 253 ? 0.327 2.283 -25.055 1.00 97.69 253 ILE A N 1
ATOM 1956 C CA . ILE A 1 253 ? 1.159 1.533 -24.104 1.00 97.69 253 ILE A CA 1
ATOM 1957 C C . ILE A 1 253 ? 0.244 0.702 -23.206 1.00 97.69 253 ILE A C 1
ATOM 1959 O O . ILE A 1 253 ? -0.669 1.230 -22.583 1.00 97.69 253 ILE A O 1
ATOM 1963 N N . SER A 1 254 ? 0.504 -0.600 -23.138 1.00 94.88 254 SER A N 1
ATOM 1964 C CA . SER A 1 254 ? -0.289 -1.564 -22.362 1.00 94.88 254 SER A CA 1
ATOM 1965 C C . SER A 1 254 ? 0.519 -2.251 -21.261 1.00 94.88 254 SER A C 1
ATOM 1967 O O . SER A 1 254 ? -0.056 -2.773 -20.304 1.00 94.88 254 SER A O 1
ATOM 1969 N N . ARG A 1 255 ? 1.856 -2.245 -21.373 1.00 97.75 255 ARG A N 1
ATOM 1970 C CA . ARG A 1 255 ? 2.737 -3.011 -20.490 1.00 97.75 255 ARG A CA 1
ATOM 1971 C C . ARG A 1 255 ? 4.003 -2.258 -20.104 1.00 97.75 255 ARG A C 1
ATOM 1973 O O . ARG A 1 255 ? 4.669 -1.678 -20.956 1.00 97.75 255 ARG A O 1
ATOM 1980 N N . VAL A 1 256 ? 4.384 -2.345 -18.833 1.00 98.81 256 VAL A N 1
ATOM 1981 C CA . VAL A 1 256 ? 5.721 -1.956 -18.359 1.00 98.81 256 VAL A CA 1
ATOM 1982 C C . VAL A 1 256 ? 6.495 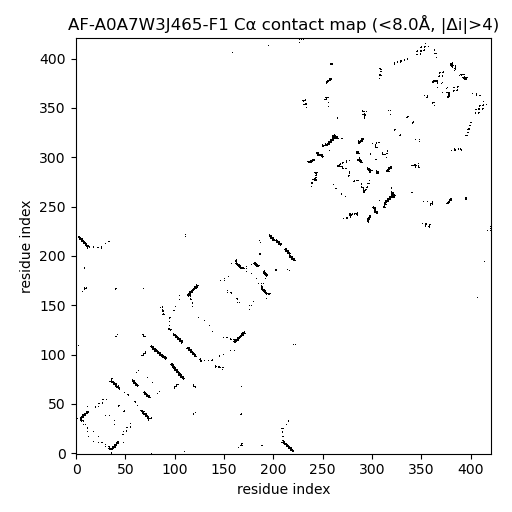-3.223 -18.000 1.00 98.81 256 VAL A C 1
ATOM 1984 O O . VAL A 1 256 ? 6.016 -4.035 -17.211 1.00 98.81 256 VAL A O 1
ATOM 1987 N N . VAL A 1 257 ? 7.670 -3.408 -18.595 1.00 98.88 257 VAL A N 1
ATOM 1988 C CA . VAL A 1 257 ? 8.525 -4.581 -18.391 1.00 98.88 257 VAL A CA 1
ATOM 1989 C C . VAL A 1 257 ? 9.728 -4.170 -17.552 1.00 98.88 257 VAL A C 1
ATOM 1991 O O . VAL A 1 257 ? 10.465 -3.262 -17.935 1.00 98.88 257 VAL A O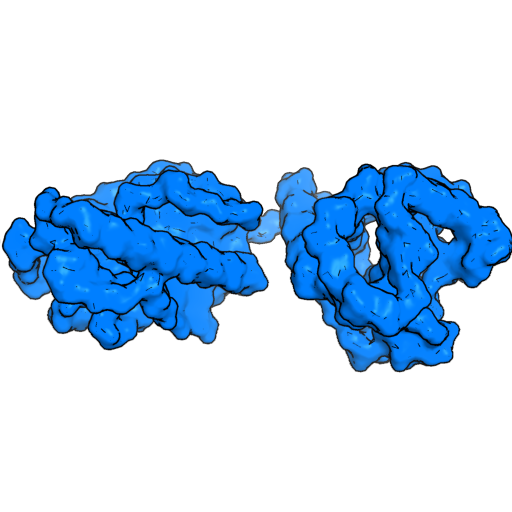 1
ATOM 1994 N N . ILE A 1 258 ? 9.895 -4.817 -16.402 1.00 98.88 258 ILE A N 1
ATOM 1995 C CA . ILE A 1 258 ? 11.025 -4.621 -15.493 1.00 98.88 258 ILE A CA 1
ATOM 1996 C C . ILE A 1 258 ? 12.157 -5.555 -15.901 1.00 98.88 258 ILE A C 1
ATOM 1998 O O . ILE A 1 258 ? 11.924 -6.751 -16.098 1.00 98.88 258 ILE A O 1
ATOM 2002 N N . HIS A 1 259 ? 13.359 -4.995 -15.986 1.00 98.62 259 HIS A N 1
ATOM 2003 C CA . HIS A 1 259 ? 14.583 -5.687 -16.373 1.00 98.62 259 HIS A CA 1
ATOM 2004 C C . HIS A 1 259 ? 15.703 -5.469 -15.360 1.00 98.62 259 HIS A C 1
ATOM 2006 O O . HIS A 1 259 ? 15.632 -4.550 -14.539 1.00 98.62 259 HIS A O 1
ATOM 2012 N N . CYS A 1 260 ? 16.748 -6.287 -15.456 1.00 97.75 260 CYS A N 1
ATOM 2013 C CA . CYS A 1 260 ? 18.037 -6.028 -14.820 1.00 97.75 260 CYS A CA 1
ATOM 2014 C C . CYS A 1 260 ? 19.142 -5.970 -15.879 1.00 97.75 260 CYS A C 1
ATOM 2016 O O . CYS A 1 260 ? 19.254 -6.862 -16.716 1.00 97.75 260 CYS A O 1
ATOM 2018 N N . THR A 1 261 ? 20.036 -4.991 -15.763 1.00 96.75 261 THR A N 1
ATOM 2019 C CA . THR A 1 261 ? 21.096 -4.731 -16.755 1.00 96.75 261 THR A CA 1
ATOM 2020 C C . THR A 1 261 ? 22.241 -5.744 -16.750 1.00 96.75 261 THR A C 1
ATOM 2022 O O . THR A 1 261 ? 23.087 -5.707 -17.643 1.00 96.75 261 THR A O 1
ATOM 2025 N N . VAL A 1 262 ? 22.328 -6.600 -15.725 1.00 94.38 262 VAL A N 1
ATOM 2026 C CA . VAL A 1 262 ? 23.493 -7.463 -15.455 1.00 94.38 262 VAL A CA 1
ATOM 2027 C C . VAL A 1 262 ? 24.776 -6.624 -15.326 1.00 94.38 262 VAL A C 1
ATOM 2029 O O . VAL A 1 262 ? 25.839 -6.952 -15.851 1.00 94.38 262 VAL A O 1
ATOM 2032 N N . SER A 1 263 ? 24.675 -5.502 -14.610 1.00 94.44 263 SER A N 1
ATOM 2033 C CA . SER A 1 263 ? 25.786 -4.588 -14.327 1.00 94.44 263 SER A CA 1
ATOM 2034 C C . SER A 1 263 ? 25.859 -4.256 -12.833 1.00 94.44 263 SER A C 1
ATOM 2036 O O . SER A 1 263 ? 24.860 -4.391 -12.132 1.00 94.44 263 SER A O 1
ATOM 2038 N N . PRO A 1 264 ? 27.004 -3.782 -12.314 1.00 93.25 264 PRO A N 1
ATOM 2039 C CA . PRO A 1 264 ? 27.086 -3.309 -10.933 1.00 93.25 264 PRO A CA 1
ATOM 2040 C C . PRO A 1 264 ? 26.077 -2.189 -10.640 1.00 93.25 264 PRO A C 1
ATOM 2042 O O . PRO A 1 264 ? 25.791 -1.382 -11.519 1.00 93.25 264 PRO A O 1
ATOM 2045 N N . LEU A 1 265 ? 25.587 -2.092 -9.403 1.00 96.00 265 LEU A N 1
ATOM 2046 C CA . LEU A 1 265 ? 24.857 -0.913 -8.932 1.00 96.00 265 LEU A CA 1
ATOM 2047 C C . LEU A 1 265 ? 25.860 0.089 -8.354 1.00 96.00 265 LEU A C 1
ATOM 2049 O O . LEU A 1 265 ? 26.278 -0.035 -7.206 1.00 96.00 265 LEU A O 1
ATOM 2053 N N . VAL A 1 266 ? 26.285 1.046 -9.174 1.00 94.88 266 VAL A N 1
ATOM 2054 C CA . VAL A 1 266 ? 27.220 2.116 -8.797 1.00 94.88 266 VAL A CA 1
ATOM 2055 C C . VAL A 1 266 ? 26.769 3.445 -9.398 1.00 94.88 266 VAL A C 1
ATOM 2057 O O . VAL A 1 266 ? 26.016 3.463 -10.375 1.00 94.88 266 VAL A O 1
ATOM 2060 N N . GLU A 1 267 ? 27.237 4.553 -8.825 1.00 94.31 267 GLU A N 1
ATOM 2061 C CA . GLU A 1 267 ? 26.949 5.903 -9.319 1.00 94.31 267 GLU A CA 1
ATOM 2062 C C . GLU A 1 267 ? 27.311 6.039 -10.810 1.00 94.31 267 GLU A C 1
ATOM 2064 O O . GLU A 1 267 ? 28.405 5.669 -11.245 1.00 94.31 267 GLU A O 1
ATOM 2069 N N . GLY A 1 268 ? 26.376 6.562 -11.609 1.00 95.31 268 GLY A N 1
ATOM 2070 C CA . GLY A 1 268 ? 26.559 6.795 -13.042 1.00 95.31 268 GLY A CA 1
ATOM 2071 C C . GLY A 1 268 ? 26.399 5.550 -13.921 1.00 95.31 268 GLY A C 1
ATOM 2072 O O . GLY A 1 268 ? 26.523 5.650 -15.149 1.00 95.31 268 GLY A O 1
ATOM 2073 N N . GLN A 1 269 ? 26.083 4.385 -13.344 1.00 98.19 269 GLN A N 1
ATOM 2074 C CA . GLN A 1 269 ? 25.848 3.174 -14.127 1.00 98.19 269 GLN A CA 1
ATOM 2075 C C . GLN A 1 269 ? 24.668 3.345 -15.094 1.00 98.19 269 GLN A C 1
ATOM 2077 O O . GLN A 1 269 ? 24.745 2.860 -16.226 1.00 98.19 269 GLN A O 1
ATOM 2082 N N . ALA A 1 270 ? 23.608 4.072 -14.716 1.00 98.25 270 ALA A N 1
ATOM 2083 C CA . ALA A 1 270 ? 22.472 4.292 -15.609 1.00 98.25 270 ALA A CA 1
ATOM 2084 C C . ALA A 1 270 ? 22.894 4.998 -16.909 1.00 98.25 270 ALA A C 1
ATOM 2086 O O . ALA A 1 270 ? 22.463 4.615 -17.999 1.00 98.25 270 ALA A O 1
ATOM 2087 N N . ARG A 1 271 ? 23.801 5.982 -16.822 1.00 98.00 271 ARG A N 1
ATOM 2088 C CA . ARG A 1 271 ? 24.384 6.652 -17.998 1.00 98.00 271 ARG A CA 1
ATOM 2089 C C . ARG A 1 271 ? 25.287 5.740 -18.803 1.00 98.00 271 ARG A C 1
ATOM 2091 O O . ARG A 1 271 ? 25.236 5.798 -20.029 1.00 98.00 271 ARG A O 1
ATOM 2098 N N . ALA A 1 272 ? 26.105 4.925 -18.142 1.00 98.00 272 ALA A N 1
ATOM 2099 C CA . ALA A 1 272 ? 26.989 3.988 -18.826 1.00 98.00 272 ALA A CA 1
ATOM 2100 C C . ALA A 1 272 ? 26.183 2.978 -19.661 1.00 98.00 272 ALA A C 1
ATOM 2102 O O . ALA A 1 272 ? 26.454 2.797 -20.849 1.00 98.00 272 ALA A O 1
ATOM 2103 N N . THR A 1 273 ? 25.127 2.402 -19.084 1.00 98.12 273 THR A N 1
ATOM 2104 C CA . THR A 1 273 ? 24.217 1.488 -19.788 1.00 98.12 273 THR A CA 1
ATOM 2105 C C . THR A 1 273 ? 23.427 2.209 -20.886 1.00 98.12 273 THR A C 1
ATOM 2107 O O . THR A 1 273 ? 23.318 1.707 -22.004 1.00 98.12 273 THR A O 1
ATOM 2110 N N . ALA A 1 274 ? 22.935 3.425 -20.629 1.00 97.94 274 ALA A N 1
ATOM 2111 C CA . ALA A 1 274 ? 22.277 4.232 -21.655 1.00 97.94 274 ALA A CA 1
ATOM 2112 C C . ALA A 1 274 ? 23.207 4.553 -22.838 1.00 97.94 274 ALA A C 1
ATOM 2114 O O . ALA A 1 274 ? 22.794 4.463 -23.992 1.00 97.94 274 ALA A O 1
ATOM 2115 N N . ALA A 1 275 ? 24.477 4.870 -22.575 1.00 97.88 275 ALA A N 1
ATOM 2116 C CA . ALA A 1 275 ? 25.484 5.065 -23.611 1.00 97.88 275 ALA A CA 1
ATOM 2117 C C . ALA A 1 275 ? 25.766 3.769 -24.386 1.00 97.88 275 ALA A C 1
ATOM 2119 O O . ALA A 1 275 ? 25.902 3.814 -25.609 1.00 97.88 275 ALA A O 1
ATOM 2120 N N . TYR A 1 276 ? 25.792 2.619 -23.704 1.00 98.00 276 TYR A N 1
ATOM 2121 C CA . TYR A 1 276 ? 25.948 1.314 -24.344 1.00 98.00 276 TYR A CA 1
ATOM 2122 C C . TYR A 1 276 ? 24.810 1.007 -25.326 1.00 98.00 276 TYR A C 1
ATOM 2124 O O . TYR A 1 276 ? 25.090 0.599 -26.450 1.00 98.00 276 TYR A O 1
ATOM 2132 N N . PHE A 1 277 ? 23.552 1.306 -24.985 1.00 98.50 277 PHE A N 1
ATOM 2133 C CA . PHE A 1 277 ? 22.409 1.126 -25.897 1.00 98.50 277 PHE A CA 1
ATOM 2134 C C . PHE A 1 277 ? 22.467 1.972 -27.179 1.00 98.50 277 PHE A C 1
ATOM 2136 O O . PHE A 1 277 ? 21.730 1.708 -28.131 1.00 98.50 277 PHE A O 1
ATOM 2143 N N . ARG A 1 278 ? 23.351 2.974 -27.252 1.00 97.50 278 ARG A N 1
ATOM 2144 C CA . ARG A 1 278 ? 23.617 3.751 -28.476 1.00 97.50 278 ARG A CA 1
ATOM 2145 C C . ARG A 1 278 ? 24.602 3.051 -29.420 1.00 97.50 278 ARG A C 1
ATOM 2147 O O . ARG A 1 278 ? 24.806 3.515 -30.540 1.00 97.50 278 ARG A O 1
ATOM 2154 N N . SER A 1 279 ? 25.220 1.951 -28.990 1.00 97.12 279 SER A N 1
ATOM 2155 C CA . SER A 1 279 ? 26.130 1.137 -29.795 1.00 97.12 279 SER A CA 1
ATOM 2156 C C . SER A 1 279 ? 25.388 0.026 -30.530 1.00 97.12 279 SER A C 1
ATOM 2158 O O . SER A 1 279 ? 24.543 -0.659 -29.962 1.00 97.12 279 SER A O 1
ATOM 2160 N N . LYS A 1 280 ? 25.791 -0.264 -31.773 1.00 94.94 280 LYS A N 1
ATOM 2161 C CA . LYS A 1 280 ? 25.291 -1.439 -32.510 1.00 94.94 280 LYS A CA 1
ATOM 2162 C C . LYS A 1 280 ? 25.597 -2.761 -31.799 1.00 94.94 280 LYS A C 1
ATOM 2164 O O . LYS A 1 280 ? 24.880 -3.732 -32.013 1.00 94.94 280 LYS A O 1
ATOM 2169 N N . SER A 1 281 ? 26.620 -2.801 -30.945 1.00 95.81 281 SER A N 1
ATOM 2170 C CA . SER A 1 281 ? 26.986 -4.000 -30.187 1.00 95.81 281 SER A CA 1
ATOM 2171 C C . SER A 1 281 ? 26.037 -4.335 -29.036 1.00 95.81 281 SER A C 1
ATOM 2173 O O . SER A 1 281 ? 26.187 -5.411 -28.469 1.00 95.81 281 SER A O 1
ATOM 2175 N N . SER A 1 282 ? 25.078 -3.467 -28.681 1.00 95.69 282 SER A N 1
ATOM 2176 C CA . SER A 1 282 ? 24.194 -3.733 -27.540 1.00 95.69 282 SER A CA 1
ATOM 2177 C C . SER A 1 282 ? 23.182 -4.848 -27.770 1.00 95.69 282 SER A C 1
ATOM 2179 O O . SER A 1 282 ? 22.642 -5.371 -26.804 1.00 95.69 282 SER A O 1
ATOM 2181 N N . GLY A 1 283 ? 22.893 -5.200 -29.028 1.00 94.38 283 GLY A N 1
ATOM 2182 C CA . GLY A 1 283 ? 21.950 -6.271 -29.380 1.00 94.38 283 GLY A CA 1
ATOM 2183 C C . GLY A 1 283 ? 20.499 -6.043 -28.926 1.00 94.38 283 GLY A C 1
ATOM 2184 O O . GLY A 1 283 ? 19.650 -6.893 -29.170 1.00 94.38 283 GLY A O 1
ATOM 2185 N N . GLY A 1 284 ? 20.213 -4.901 -28.299 1.00 96.69 284 GLY A N 1
ATOM 2186 C CA . GLY A 1 284 ? 18.931 -4.530 -27.717 1.00 96.69 284 GLY A CA 1
ATOM 2187 C C . GLY A 1 284 ? 18.932 -3.077 -27.243 1.00 96.69 284 GLY A C 1
ATOM 2188 O O . GLY A 1 284 ? 19.939 -2.363 -27.356 1.00 96.69 284 GLY A O 1
ATOM 2189 N N . SER A 1 285 ? 17.789 -2.625 -26.743 1.00 98.56 285 SER A N 1
ATOM 2190 C CA . SER A 1 285 ? 17.581 -1.281 -26.200 1.00 98.56 285 SER A CA 1
ATOM 2191 C C . SER A 1 285 ? 16.400 -1.264 -25.237 1.00 98.56 285 SER A C 1
ATOM 2193 O O . SER A 1 285 ? 15.485 -2.068 -25.374 1.00 98.56 285 SER A O 1
ATOM 2195 N N . ALA A 1 286 ? 16.375 -0.307 -24.312 1.00 98.50 286 ALA A N 1
ATOM 2196 C CA . ALA A 1 286 ? 15.253 -0.068 -23.408 1.00 98.50 286 ALA A CA 1
ATOM 2197 C C . ALA A 1 286 ? 14.854 1.412 -23.402 1.00 98.50 286 ALA A C 1
ATOM 2199 O O . ALA A 1 286 ? 15.584 2.278 -23.887 1.00 98.50 286 ALA A O 1
ATOM 2200 N N . HIS A 1 287 ? 13.683 1.713 -22.844 1.00 98.75 287 HIS A N 1
ATOM 2201 C CA . HIS A 1 287 ? 13.195 3.089 -22.774 1.00 98.75 287 HIS A CA 1
ATOM 2202 C C . HIS A 1 287 ? 13.878 3.856 -21.654 1.00 98.75 287 HIS A C 1
ATOM 2204 O O . HIS A 1 287 ? 14.294 4.995 -21.858 1.00 98.75 287 HIS A O 1
ATOM 2210 N N . TYR A 1 288 ? 14.038 3.213 -20.498 1.00 98.88 288 TYR A N 1
ATOM 2211 C CA . TYR A 1 288 ? 14.606 3.823 -19.308 1.00 98.88 288 TYR A CA 1
ATOM 2212 C C . TYR A 1 288 ? 15.648 2.925 -18.660 1.00 98.88 288 TYR A C 1
ATOM 2214 O O . TYR A 1 288 ? 15.499 1.706 -18.661 1.00 98.88 288 TYR A O 1
ATOM 2222 N N . VAL A 1 289 ? 16.651 3.552 -18.049 1.00 98.81 289 VAL A N 1
ATOM 2223 C CA . VAL A 1 289 ? 17.639 2.913 -17.177 1.00 98.81 289 VAL A CA 1
ATOM 2224 C C . VAL A 1 289 ? 17.666 3.644 -15.841 1.00 98.81 289 VAL A C 1
ATOM 2226 O O . VAL A 1 289 ? 17.593 4.875 -15.811 1.00 98.81 289 VAL A O 1
ATOM 2229 N N . VAL A 1 290 ? 17.748 2.898 -14.743 1.00 98.81 290 VAL A N 1
ATOM 2230 C CA . VAL A 1 290 ? 17.672 3.416 -13.376 1.00 98.81 290 VAL A CA 1
ATOM 2231 C C . VAL A 1 290 ? 18.816 2.860 -12.536 1.00 98.81 290 VAL A C 1
ATOM 2233 O O . VAL A 1 290 ? 19.002 1.648 -12.475 1.00 98.81 290 VAL A O 1
ATOM 2236 N N . ASP A 1 291 ? 19.535 3.741 -11.842 1.00 98.25 291 ASP A N 1
ATOM 2237 C CA . ASP A 1 291 ? 20.447 3.387 -10.750 1.00 98.25 291 ASP A CA 1
ATOM 2238 C C . ASP A 1 291 ? 19.986 4.044 -9.429 1.00 98.25 291 ASP A C 1
ATOM 2240 O O . ASP A 1 291 ? 18.852 4.527 -9.307 1.00 98.25 291 ASP A O 1
ATOM 2244 N N . ALA A 1 292 ? 20.829 4.024 -8.394 1.00 95.12 292 ALA A N 1
ATOM 2245 C CA . ALA A 1 292 ? 20.491 4.562 -7.075 1.00 95.12 292 ALA A CA 1
ATOM 2246 C C . ALA A 1 292 ? 20.380 6.102 -7.038 1.00 95.12 292 ALA A C 1
ATOM 2248 O O . ALA A 1 292 ? 19.823 6.663 -6.080 1.00 95.12 292 ALA A O 1
ATOM 2249 N N . ASP A 1 293 ? 20.867 6.796 -8.070 1.00 94.56 293 ASP A N 1
ATOM 2250 C CA . ASP A 1 293 ? 21.040 8.248 -8.119 1.00 94.56 293 ASP A CA 1
ATOM 2251 C C . ASP A 1 293 ? 20.178 8.899 -9.202 1.00 94.56 293 ASP A C 1
ATOM 2253 O O . ASP A 1 293 ? 19.612 9.976 -8.977 1.00 94.56 293 ASP A O 1
ATOM 2257 N N . GLU A 1 294 ? 19.948 8.229 -10.326 1.00 96.62 294 GLU A N 1
ATOM 2258 C CA . GLU A 1 294 ? 19.277 8.824 -11.473 1.00 96.62 294 GLU A CA 1
ATOM 2259 C C . GLU A 1 294 ? 18.422 7.860 -12.305 1.00 96.62 294 GLU A C 1
ATOM 2261 O O . GLU A 1 294 ? 18.417 6.642 -12.150 1.00 96.62 294 GLU A O 1
ATOM 2266 N N . VAL A 1 295 ? 17.628 8.474 -13.182 1.00 98.62 295 VAL A N 1
ATOM 2267 C CA . VAL A 1 295 ? 16.853 7.817 -14.231 1.00 98.62 295 VAL A CA 1
ATOM 2268 C C . VAL A 1 295 ? 17.286 8.455 -15.544 1.00 98.62 295 VAL A C 1
ATOM 2270 O O . VAL A 1 295 ? 17.284 9.683 -15.648 1.00 98.62 295 VAL A O 1
ATOM 2273 N N . ILE A 1 296 ? 17.613 7.644 -16.543 1.00 98.62 296 ILE A N 1
ATOM 2274 C CA . ILE A 1 296 ? 17.978 8.087 -17.891 1.00 98.62 296 ILE A CA 1
ATOM 2275 C C . ILE A 1 296 ? 16.983 7.501 -18.891 1.00 98.62 296 ILE A C 1
ATOM 2277 O O . ILE A 1 296 ? 16.693 6.309 -18.841 1.00 98.62 296 ILE A O 1
ATOM 2281 N N . GLN A 1 297 ? 16.462 8.321 -19.804 1.00 98.69 297 GLN A N 1
ATOM 2282 C CA . GLN A 1 297 ? 15.665 7.855 -20.942 1.00 98.69 297 GLN A CA 1
ATOM 2283 C C . GLN A 1 297 ? 16.567 7.677 -22.166 1.00 98.69 297 GLN A C 1
ATOM 2285 O O . GLN A 1 297 ? 17.390 8.542 -22.459 1.00 98.69 297 GLN A O 1
ATOM 2290 N N . VAL A 1 298 ? 16.404 6.579 -22.899 1.00 98.19 298 VAL A N 1
ATOM 2291 C CA . VAL A 1 298 ? 17.243 6.235 -24.064 1.00 98.19 298 VAL A CA 1
ATOM 2292 C C . VAL A 1 298 ? 16.412 6.119 -25.338 1.00 98.19 298 VAL A C 1
ATOM 2294 O O . VAL A 1 298 ? 16.815 6.622 -26.388 1.00 98.19 298 VAL A O 1
ATOM 2297 N N . VAL A 1 299 ? 15.234 5.500 -25.240 1.00 98.38 299 VAL A N 1
ATOM 2298 C CA . VAL A 1 299 ? 14.256 5.398 -26.330 1.00 98.38 299 VAL A CA 1
ATOM 2299 C C . VAL A 1 299 ? 12.996 6.178 -25.937 1.00 98.38 299 VAL A C 1
ATOM 2301 O O . VAL A 1 299 ? 12.498 5.982 -24.826 1.00 98.38 299 VAL A O 1
ATOM 2304 N N . PRO A 1 300 ? 12.475 7.077 -26.796 1.00 97.25 300 PRO A N 1
ATOM 2305 C CA . PRO A 1 300 ? 11.206 7.753 -26.539 1.00 97.25 300 PRO A CA 1
ATOM 2306 C C . PRO A 1 300 ? 10.043 6.760 -26.451 1.00 97.25 300 PRO A C 1
ATOM 2308 O O . PRO A 1 300 ? 9.981 5.824 -27.236 1.00 97.25 300 PRO A O 1
ATOM 2311 N N . ASP A 1 301 ? 9.069 7.016 -25.580 1.00 97.81 301 ASP A N 1
ATOM 2312 C CA . ASP A 1 301 ? 7.943 6.104 -25.300 1.00 97.81 301 ASP A CA 1
ATOM 2313 C C . ASP A 1 301 ? 7.103 5.722 -26.528 1.00 97.81 301 ASP A C 1
ATOM 2315 O O . ASP A 1 301 ? 6.450 4.684 -26.530 1.00 97.81 301 ASP A O 1
ATOM 2319 N N . SER A 1 302 ? 7.088 6.561 -27.569 1.00 96.19 302 SER A N 1
ATOM 2320 C CA . SER A 1 302 ? 6.385 6.302 -28.833 1.00 96.19 302 SER A CA 1
ATOM 2321 C C . SER A 1 302 ? 7.164 5.419 -29.811 1.00 96.19 302 SER A C 1
ATOM 2323 O O . SER A 1 302 ? 6.637 5.093 -30.868 1.00 96.19 302 SER A O 1
ATOM 2325 N N . VAL A 1 303 ? 8.411 5.063 -29.504 1.00 97.88 303 VAL A N 1
ATOM 2326 C CA . VAL A 1 303 ? 9.289 4.265 -30.366 1.00 97.88 303 VAL A CA 1
ATOM 2327 C C . VAL A 1 303 ? 9.442 2.868 -29.776 1.00 97.88 303 VAL A C 1
ATOM 2329 O O . VAL A 1 303 ? 9.635 2.710 -28.578 1.00 97.88 303 VAL A O 1
ATOM 2332 N N . ILE A 1 304 ? 9.371 1.839 -30.617 1.00 98.62 304 ILE A N 1
ATOM 2333 C CA . ILE A 1 304 ? 9.470 0.445 -30.176 1.00 98.62 304 ILE A CA 1
ATOM 2334 C C . ILE A 1 304 ? 10.946 0.102 -29.904 1.00 98.62 304 ILE A C 1
ATOM 2336 O O . ILE A 1 304 ? 11.744 -0.044 -30.835 1.00 98.62 304 ILE A O 1
ATOM 2340 N N . ALA A 1 305 ? 11.312 -0.037 -28.628 1.00 98.50 305 ALA A N 1
ATOM 2341 C CA . ALA A 1 305 ? 12.633 -0.506 -28.194 1.00 98.50 305 ALA A CA 1
ATOM 2342 C C . ALA A 1 305 ? 12.775 -2.039 -28.314 1.00 98.50 305 ALA A C 1
ATOM 2344 O O . ALA A 1 305 ? 11.787 -2.769 -28.290 1.00 98.50 305 ALA A O 1
ATOM 2345 N N . TRP A 1 306 ? 14.001 -2.552 -28.429 1.00 98.44 306 TRP A N 1
ATOM 2346 C CA . TRP A 1 306 ? 14.293 -3.990 -28.508 1.00 98.44 306 TRP A CA 1
ATOM 2347 C C . TRP A 1 306 ? 14.645 -4.535 -27.117 1.00 98.44 306 TRP A C 1
ATOM 2349 O O . TRP A 1 306 ? 15.820 -4.768 -26.839 1.00 98.44 306 TRP A O 1
ATOM 2359 N N . HIS A 1 307 ? 13.644 -4.706 -26.244 1.00 98.25 307 HIS A N 1
ATOM 2360 C CA . HIS A 1 307 ? 13.876 -5.106 -24.846 1.00 98.25 307 HIS A CA 1
ATOM 2361 C C . HIS A 1 307 ? 13.278 -6.459 -24.453 1.00 98.25 307 HIS A C 1
ATOM 2363 O O . HIS A 1 307 ? 13.933 -7.202 -23.743 1.00 98.25 307 HIS A O 1
ATOM 2369 N N . ALA A 1 308 ? 12.040 -6.779 -24.841 1.00 97.81 308 ALA A N 1
ATOM 2370 C CA . ALA A 1 308 ? 11.340 -8.004 -24.445 1.00 97.81 308 ALA A CA 1
ATOM 2371 C C . ALA A 1 308 ? 10.309 -8.391 -25.521 1.00 97.81 308 ALA A C 1
ATOM 2373 O O . ALA A 1 308 ? 9.156 -7.953 -25.448 1.00 97.81 308 ALA A O 1
ATOM 2374 N N . PRO A 1 309 ? 10.697 -9.174 -26.543 1.00 96.56 309 PRO A N 1
ATOM 2375 C CA . PRO A 1 309 ? 9.803 -9.507 -27.643 1.00 96.56 309 PRO A CA 1
ATOM 2376 C C . PRO A 1 309 ? 8.614 -10.369 -27.165 1.00 96.56 309 PRO A C 1
ATOM 2378 O O . PRO A 1 309 ? 8.827 -11.341 -26.437 1.00 96.56 309 PRO A O 1
ATOM 2381 N N . PRO A 1 310 ? 7.364 -10.058 -27.569 1.00 96.69 310 PRO A N 1
ATOM 2382 C CA . PRO A 1 310 ? 6.960 -9.006 -28.509 1.00 96.69 310 PRO A CA 1
ATOM 2383 C C . PRO A 1 310 ? 7.051 -7.597 -27.898 1.00 96.69 310 PRO A C 1
ATOM 2385 O O . PRO A 1 310 ? 6.432 -7.322 -26.872 1.00 96.69 310 PRO A O 1
ATOM 2388 N N . ASN A 1 311 ? 7.797 -6.703 -28.558 1.00 97.81 311 ASN A N 1
ATOM 2389 C CA . ASN A 1 311 ? 8.220 -5.411 -27.997 1.00 97.81 311 ASN A CA 1
ATOM 2390 C C . ASN A 1 311 ? 7.146 -4.312 -28.043 1.00 97.81 311 ASN A C 1
ATOM 2392 O O . ASN A 1 311 ? 7.176 -3.382 -27.237 1.00 97.81 311 ASN A O 1
ATOM 2396 N N . ASN A 1 312 ? 6.216 -4.401 -28.995 1.00 96.75 312 ASN A N 1
ATOM 2397 C CA . ASN A 1 312 ? 5.215 -3.365 -29.246 1.00 96.75 312 ASN A CA 1
ATOM 2398 C C . ASN A 1 312 ? 4.321 -3.140 -28.020 1.00 96.75 312 ASN A C 1
ATOM 2400 O O . ASN A 1 312 ? 4.085 -4.059 -27.231 1.00 96.75 312 ASN A O 1
ATOM 2404 N N . ASN A 1 313 ? 3.774 -1.930 -27.895 1.00 97.75 313 ASN A N 1
ATOM 2405 C CA . ASN A 1 313 ? 2.831 -1.568 -26.838 1.00 97.75 313 ASN A CA 1
ATOM 2406 C C . ASN A 1 313 ? 3.419 -1.724 -25.430 1.00 97.75 313 ASN A C 1
ATOM 2408 O O . ASN A 1 313 ? 2.668 -1.903 -24.463 1.00 97.75 313 ASN A O 1
ATOM 2412 N N . SER A 1 314 ? 4.752 -1.651 -25.303 1.00 98.38 314 SER A N 1
ATOM 2413 C CA . SER A 1 314 ? 5.432 -1.835 -24.026 1.00 98.38 314 SER A CA 1
ATOM 2414 C C . SER A 1 314 ? 6.622 -0.907 -23.796 1.00 98.38 314 SER A C 1
ATOM 2416 O O . SER A 1 314 ? 7.265 -0.438 -24.732 1.00 98.38 314 SER A O 1
ATOM 2418 N N . ILE A 1 315 ? 6.877 -0.620 -22.518 1.00 98.88 315 ILE A N 1
ATOM 2419 C CA . ILE A 1 315 ? 7.994 0.195 -22.033 1.00 98.88 315 ILE A CA 1
ATOM 2420 C C . ILE A 1 315 ? 8.944 -0.700 -21.238 1.00 98.88 315 ILE A C 1
ATOM 2422 O O . ILE A 1 315 ? 8.527 -1.336 -20.273 1.00 98.88 315 ILE A O 1
ATOM 2426 N N . GLY A 1 316 ? 10.218 -0.729 -21.619 1.00 98.75 316 GLY A N 1
ATOM 2427 C CA . GLY A 1 316 ? 11.288 -1.420 -20.893 1.00 98.75 316 GLY A CA 1
ATOM 2428 C C . GLY A 1 316 ? 11.972 -0.496 -19.884 1.00 98.75 316 GLY A C 1
ATOM 2429 O O . GLY A 1 316 ? 12.449 0.575 -20.270 1.00 98.75 316 GLY A O 1
ATOM 2430 N N . VAL A 1 317 ? 12.015 -0.913 -18.617 1.00 98.88 317 VAL A N 1
ATOM 2431 C CA . VAL A 1 317 ? 12.695 -0.221 -17.513 1.00 98.88 317 VAL A CA 1
ATOM 2432 C C . VAL A 1 317 ? 13.806 -1.115 -16.970 1.00 98.88 317 VAL A C 1
ATOM 2434 O O . VAL A 1 317 ? 13.533 -2.130 -16.334 1.00 98.88 317 VAL A O 1
ATOM 2437 N N . GLU A 1 318 ? 15.045 -0.714 -17.221 1.00 98.81 318 GLU A N 1
ATOM 2438 C CA . GLU A 1 318 ? 16.266 -1.397 -16.798 1.00 98.81 318 GLU A CA 1
ATOM 2439 C C . GLU A 1 318 ? 16.698 -0.943 -15.407 1.00 98.81 318 GLU A C 1
ATOM 2441 O O . GLU A 1 318 ? 16.885 0.253 -15.168 1.00 98.81 318 GLU A O 1
ATOM 2446 N N . LEU A 1 319 ? 16.875 -1.893 -14.493 1.00 98.75 319 LEU A N 1
ATOM 2447 C CA . LEU A 1 319 ? 17.440 -1.659 -13.170 1.00 98.75 319 LEU A CA 1
ATOM 2448 C C . LEU A 1 319 ? 18.915 -2.058 -13.177 1.00 98.75 319 LEU A C 1
ATOM 2450 O O . LEU A 1 319 ? 19.246 -3.185 -13.547 1.00 98.75 319 LEU A O 1
ATOM 2454 N N . CYS A 1 320 ? 19.799 -1.155 -12.758 1.00 98.25 320 CYS A N 1
ATOM 2455 C CA . CYS A 1 320 ? 21.212 -1.467 -12.580 1.00 98.25 320 CYS A CA 1
ATOM 2456 C C . CYS A 1 320 ? 21.389 -2.504 -11.455 1.00 98.25 320 CYS A C 1
ATOM 2458 O O . CYS A 1 320 ? 21.401 -2.151 -10.281 1.00 98.25 320 CYS A O 1
ATOM 2460 N N . ASP A 1 321 ? 21.491 -3.786 -11.811 1.00 96.56 321 ASP A N 1
ATOM 2461 C CA . ASP A 1 321 ? 21.604 -4.916 -10.877 1.00 96.56 321 ASP A CA 1
ATOM 2462 C C . ASP A 1 321 ? 22.510 -6.007 -11.458 1.00 96.56 321 ASP A C 1
ATOM 2464 O O . ASP A 1 321 ? 22.449 -6.334 -12.648 1.00 96.56 321 ASP A O 1
ATOM 2468 N N . ALA A 1 322 ? 23.329 -6.614 -10.598 1.00 91.75 322 ALA A N 1
ATOM 2469 C CA . ALA A 1 322 ? 24.387 -7.554 -10.969 1.00 91.75 322 ALA A CA 1
ATOM 2470 C C . ALA A 1 322 ? 23.870 -8.988 -11.191 1.00 91.75 322 ALA A C 1
ATOM 2472 O O . ALA A 1 322 ? 24.580 -9.956 -10.915 1.00 91.75 322 ALA A O 1
ATOM 2473 N N . LEU A 1 323 ? 22.625 -9.133 -11.653 1.00 90.88 323 LEU A N 1
ATOM 2474 C CA . LEU A 1 323 ? 21.912 -10.400 -11.793 1.00 90.88 323 LEU A CA 1
ATOM 2475 C C . LEU A 1 323 ? 22.618 -11.376 -12.752 1.00 90.88 323 LEU A C 1
ATOM 2477 O O . LEU A 1 323 ? 22.299 -11.457 -13.932 1.00 90.88 323 LEU A O 1
ATOM 2481 N N . ALA A 1 324 ? 23.583 -12.140 -12.240 1.00 83.81 324 ALA A N 1
ATOM 2482 C CA . ALA A 1 324 ? 24.496 -12.913 -13.083 1.00 83.81 324 ALA A CA 1
ATOM 2483 C C . ALA A 1 324 ? 23.946 -14.283 -13.522 1.00 83.81 324 ALA A C 1
ATOM 2485 O O . ALA A 1 324 ? 24.242 -14.758 -14.614 1.00 83.81 324 ALA A O 1
ATOM 2486 N N . SER A 1 325 ? 23.190 -14.967 -12.659 1.00 88.56 325 SER A N 1
ATOM 2487 C CA . SER A 1 325 ? 22.582 -16.281 -12.933 1.00 88.56 325 SER A CA 1
ATOM 2488 C C . SER A 1 325 ? 21.500 -16.598 -11.903 1.00 88.56 325 SER A C 1
ATOM 2490 O O . SER A 1 325 ? 21.489 -16.006 -10.825 1.00 88.56 325 SER A O 1
ATOM 2492 N N . GLU A 1 326 ? 20.628 -17.572 -12.174 1.00 87.38 326 GLU A N 1
ATOM 2493 C CA . GLU A 1 326 ? 19.610 -18.001 -11.204 1.00 87.38 326 GLU A CA 1
ATOM 2494 C C . GLU A 1 326 ? 20.242 -18.539 -9.903 1.00 87.38 326 GLU A C 1
ATOM 2496 O O . GLU A 1 326 ? 19.744 -18.290 -8.805 1.00 87.38 326 GLU A O 1
ATOM 2501 N N . ALA A 1 327 ? 21.374 -19.247 -10.004 1.00 90.94 327 ALA A N 1
ATOM 2502 C CA . ALA A 1 327 ? 22.121 -19.719 -8.838 1.00 90.94 327 ALA A CA 1
ATOM 2503 C C . ALA A 1 327 ? 22.685 -18.548 -8.018 1.00 90.94 327 ALA A C 1
ATOM 2505 O O . ALA A 1 327 ? 22.589 -18.546 -6.789 1.00 90.94 327 ALA A O 1
ATOM 2506 N N . TRP A 1 328 ? 23.225 -17.533 -8.698 1.00 92.75 328 TRP A N 1
ATOM 2507 C CA . TRP A 1 328 ? 23.701 -16.314 -8.053 1.00 92.75 328 TRP A CA 1
ATOM 2508 C C . TRP A 1 328 ? 22.551 -15.528 -7.413 1.00 92.75 328 TRP A C 1
ATOM 2510 O O . TRP A 1 328 ? 22.694 -15.085 -6.277 1.00 92.75 328 TRP A O 1
ATOM 2520 N N . ASP A 1 329 ? 21.401 -15.413 -8.083 1.00 92.44 329 ASP A N 1
ATOM 2521 C CA . ASP A 1 329 ? 20.206 -14.742 -7.562 1.00 92.44 329 ASP A CA 1
ATOM 2522 C C . ASP A 1 329 ? 19.744 -15.377 -6.249 1.00 92.44 329 ASP A C 1
ATOM 2524 O O . ASP A 1 329 ? 19.572 -14.678 -5.253 1.00 92.44 329 ASP A O 1
ATOM 2528 N N . LYS A 1 330 ? 19.646 -16.712 -6.208 1.00 89.69 330 LYS A N 1
ATOM 2529 C CA . LYS A 1 330 ? 19.289 -17.460 -4.992 1.00 89.69 330 LYS A CA 1
ATOM 2530 C C . LYS A 1 330 ? 20.292 -17.233 -3.863 1.00 89.69 330 LYS A C 1
ATOM 2532 O O . LYS A 1 330 ? 19.888 -17.023 -2.720 1.00 89.69 330 LYS A O 1
ATOM 2537 N N . ALA A 1 331 ? 21.590 -17.252 -4.171 1.00 92.88 331 ALA A N 1
ATOM 2538 C CA . ALA A 1 331 ? 22.640 -16.998 -3.185 1.00 92.88 331 ALA A CA 1
ATOM 2539 C C . ALA A 1 331 ? 22.635 -15.545 -2.669 1.00 92.88 331 ALA A C 1
ATOM 2541 O O . ALA A 1 331 ? 23.028 -15.297 -1.530 1.00 92.88 331 ALA A O 1
ATOM 2542 N N . ASN A 1 332 ? 22.142 -14.597 -3.474 1.00 92.31 332 ASN A N 1
ATOM 2543 C CA . ASN A 1 332 ? 22.163 -13.158 -3.202 1.00 92.31 332 ASN A CA 1
ATOM 2544 C C . ASN A 1 332 ? 20.755 -12.544 -3.132 1.00 92.31 332 ASN A C 1
ATOM 2546 O O . ASN A 1 332 ? 20.573 -11.357 -3.406 1.00 92.31 332 ASN A O 1
ATOM 2550 N N . ALA A 1 333 ? 19.748 -13.321 -2.723 1.00 88.62 333 ALA A N 1
ATOM 2551 C CA . ALA A 1 333 ? 18.354 -12.869 -2.677 1.00 88.62 333 ALA A CA 1
ATOM 2552 C C . ALA A 1 333 ? 18.149 -11.636 -1.774 1.00 88.62 333 ALA A C 1
ATOM 2554 O O . ALA A 1 333 ? 17.227 -10.849 -1.972 1.00 88.62 333 ALA A O 1
ATOM 2555 N N . LYS A 1 334 ? 19.032 -11.443 -0.784 1.00 89.62 334 LYS A N 1
ATOM 2556 C CA . LYS A 1 334 ? 18.998 -10.307 0.148 1.00 89.62 334 LYS A CA 1
ATOM 2557 C C . LYS A 1 334 ? 19.574 -9.004 -0.416 1.00 89.62 334 LYS A C 1
ATOM 2559 O O . LYS A 1 334 ? 19.449 -7.996 0.271 1.00 89.62 334 LYS A O 1
ATOM 2564 N N . ARG A 1 335 ? 20.169 -8.991 -1.619 1.00 90.31 335 ARG A N 1
ATOM 2565 C CA . ARG A 1 335 ? 20.743 -7.764 -2.215 1.00 90.31 335 ARG A CA 1
ATOM 2566 C C . ARG A 1 335 ? 19.714 -6.637 -2.324 1.00 90.31 335 ARG A C 1
ATOM 2568 O O . ARG A 1 335 ? 19.996 -5.495 -2.014 1.00 90.31 335 ARG A O 1
ATOM 2575 N N . TRP A 1 336 ? 18.456 -6.987 -2.585 1.00 92.44 336 TRP A N 1
ATOM 2576 C CA . TRP A 1 336 ? 17.358 -6.026 -2.657 1.00 92.44 336 TRP A CA 1
ATOM 2577 C C . TRP A 1 336 ? 17.070 -5.266 -1.354 1.00 92.44 336 TRP A C 1
ATOM 2579 O O . TRP A 1 336 ? 16.327 -4.292 -1.383 1.00 92.44 336 TRP A O 1
ATOM 2589 N N . ALA A 1 337 ? 17.604 -5.722 -0.217 1.00 87.62 337 ALA A N 1
ATOM 2590 C CA . ALA A 1 337 ? 17.420 -5.083 1.081 1.00 87.62 337 ALA A CA 1
ATOM 2591 C C . ALA A 1 337 ? 18.539 -4.091 1.440 1.00 87.62 337 ALA A C 1
ATOM 2593 O O . ALA A 1 337 ? 18.465 -3.475 2.507 1.00 87.62 337 ALA A O 1
ATOM 2594 N N . ASP A 1 338 ? 19.583 -3.954 0.614 1.00 90.62 338 ASP A N 1
ATOM 2595 C CA . ASP A 1 338 ? 20.595 -2.926 0.842 1.00 90.62 338 ASP A CA 1
ATOM 2596 C C . ASP A 1 338 ? 20.089 -1.523 0.474 1.00 90.62 338 ASP A C 1
ATOM 2598 O O . ASP A 1 338 ? 19.052 -1.337 -0.170 1.00 90.62 338 ASP A O 1
ATOM 2602 N N . VAL A 1 339 ? 20.812 -0.515 0.961 1.00 91.44 339 VAL A N 1
ATOM 2603 C CA . VAL A 1 339 ? 20.398 0.887 0.869 1.00 91.44 339 VAL A CA 1
ATOM 2604 C C . VAL A 1 339 ? 20.353 1.371 -0.579 1.00 91.44 339 VAL A C 1
ATOM 2606 O O . VAL A 1 339 ? 19.451 2.137 -0.922 1.00 91.44 339 VAL A O 1
ATOM 2609 N N . ASP A 1 340 ? 21.277 0.932 -1.430 1.00 95.06 340 ASP A N 1
ATOM 2610 C CA . ASP A 1 340 ? 21.373 1.422 -2.804 1.00 95.06 340 ASP A CA 1
ATOM 2611 C C . ASP A 1 340 ? 20.316 0.768 -3.693 1.00 95.06 340 ASP A C 1
ATOM 2613 O O . ASP A 1 340 ? 19.638 1.471 -4.450 1.00 95.06 340 ASP A O 1
ATOM 2617 N N . HIS A 1 341 ? 20.059 -0.533 -3.526 1.00 96.62 341 HIS A N 1
ATOM 2618 C CA . HIS A 1 341 ? 18.934 -1.199 -4.183 1.00 96.62 341 HIS A CA 1
ATOM 2619 C C . HIS A 1 341 ? 17.601 -0.597 -3.738 1.00 96.62 341 HIS A C 1
ATOM 2621 O O . HIS A 1 341 ? 16.745 -0.324 -4.575 1.00 96.62 341 HIS A O 1
ATOM 2627 N N . GLU A 1 342 ? 17.421 -0.306 -2.449 1.00 94.50 342 GLU A N 1
ATOM 2628 C CA . GLU A 1 342 ? 16.209 0.351 -1.952 1.00 94.50 342 GLU A CA 1
ATOM 2629 C C . GLU A 1 342 ? 16.022 1.758 -2.557 1.00 94.50 342 GLU A C 1
ATOM 2631 O O . GLU A 1 342 ? 14.902 2.159 -2.897 1.00 94.50 342 GLU A O 1
ATOM 2636 N N . ARG A 1 343 ? 17.108 2.525 -2.730 1.00 96.06 343 ARG A N 1
ATOM 2637 C CA . ARG A 1 343 ? 17.078 3.836 -3.402 1.00 96.06 343 ARG A CA 1
ATOM 2638 C C . ARG A 1 343 ? 16.719 3.710 -4.883 1.00 96.06 343 ARG A C 1
ATOM 2640 O O . ARG A 1 343 ? 15.854 4.456 -5.354 1.00 96.06 343 ARG A O 1
ATOM 2647 N N . MET A 1 344 ? 17.329 2.763 -5.593 1.00 98.38 344 MET A N 1
ATOM 2648 C CA . MET A 1 344 ? 17.029 2.472 -6.996 1.00 98.38 344 MET A CA 1
ATOM 2649 C C . MET A 1 344 ? 15.571 2.027 -7.169 1.00 98.38 344 MET A C 1
ATOM 2651 O O . MET A 1 344 ? 14.856 2.578 -8.005 1.00 98.38 344 MET A O 1
ATOM 2655 N N . LEU A 1 345 ? 15.086 1.098 -6.336 1.00 97.81 345 LEU A N 1
ATOM 2656 C CA . LEU A 1 345 ? 13.701 0.619 -6.361 1.00 97.81 345 LEU A CA 1
ATOM 2657 C C . LEU A 1 345 ? 12.707 1.763 -6.154 1.00 97.81 345 LEU A C 1
ATOM 2659 O O . LEU A 1 345 ? 11.713 1.833 -6.870 1.00 97.81 345 LEU A O 1
ATOM 2663 N N . LYS A 1 346 ? 12.976 2.704 -5.240 1.00 95.50 346 LYS A N 1
ATOM 2664 C CA . LYS A 1 346 ? 12.141 3.906 -5.050 1.00 95.50 346 LYS A CA 1
ATOM 2665 C C . LYS A 1 346 ? 12.115 4.811 -6.282 1.00 95.50 346 LYS A C 1
ATOM 2667 O O . LYS A 1 346 ? 11.047 5.308 -6.647 1.00 95.50 346 LYS A O 1
ATOM 2672 N N . LYS A 1 347 ? 13.260 5.025 -6.939 1.00 98.06 347 LYS A N 1
ATOM 2673 C CA . LYS A 1 347 ? 13.345 5.816 -8.181 1.00 98.06 347 LYS A CA 1
ATOM 2674 C C . LYS A 1 347 ? 12.595 5.144 -9.324 1.00 98.06 347 LYS A C 1
ATOM 2676 O O . LYS A 1 347 ? 11.758 5.784 -9.964 1.00 98.06 347 LYS A O 1
ATOM 2681 N N . ALA A 1 348 ? 12.837 3.854 -9.530 1.00 98.81 348 ALA A N 1
ATOM 2682 C CA . ALA A 1 348 ? 12.144 3.050 -10.524 1.00 98.81 348 ALA A CA 1
ATOM 2683 C C . ALA A 1 348 ? 10.636 3.014 -10.252 1.00 98.81 348 ALA A C 1
ATOM 2685 O O . ALA A 1 348 ? 9.843 3.201 -11.168 1.00 98.81 348 ALA A O 1
ATOM 2686 N N . ALA A 1 349 ? 10.223 2.874 -8.994 1.00 98.56 349 ALA A N 1
ATOM 2687 C CA . ALA A 1 349 ? 8.819 2.888 -8.617 1.00 98.56 349 ALA A CA 1
ATOM 2688 C C . ALA A 1 349 ? 8.140 4.224 -8.945 1.00 98.56 349 ALA A C 1
ATOM 2690 O O . ALA A 1 349 ? 7.034 4.233 -9.482 1.00 98.56 349 ALA A O 1
ATOM 2691 N N . HIS A 1 350 ? 8.813 5.353 -8.696 1.00 97.75 350 HIS A N 1
ATOM 2692 C CA . HIS A 1 350 ? 8.307 6.673 -9.076 1.00 97.75 350 HIS A CA 1
ATOM 2693 C C . HIS A 1 350 ? 8.180 6.837 -10.598 1.00 97.75 350 HIS A C 1
ATOM 2695 O O . HIS A 1 350 ? 7.167 7.347 -11.083 1.00 97.75 350 HIS A O 1
ATOM 2701 N N . LEU A 1 351 ? 9.177 6.369 -11.355 1.00 98.75 351 LEU A N 1
ATOM 2702 C CA . LEU A 1 351 ? 9.139 6.336 -12.817 1.00 98.75 351 LEU A CA 1
ATOM 2703 C C . LEU A 1 351 ? 7.951 5.502 -13.324 1.00 98.75 351 LEU A C 1
ATOM 2705 O O . LEU A 1 351 ? 7.131 6.001 -14.095 1.00 98.75 351 LEU A O 1
ATOM 2709 N N . VAL A 1 352 ? 7.839 4.253 -12.865 1.00 98.81 352 VAL A N 1
ATOM 2710 C CA . VAL A 1 352 ? 6.796 3.303 -13.278 1.00 98.81 352 VAL A CA 1
ATOM 2711 C C . VAL A 1 352 ? 5.410 3.810 -12.897 1.00 98.81 352 VAL A C 1
ATOM 2713 O O . VAL A 1 352 ? 4.498 3.727 -13.714 1.00 98.81 352 VAL A O 1
ATOM 2716 N N . ALA A 1 353 ? 5.246 4.409 -11.716 1.00 97.81 353 ALA A N 1
ATOM 2717 C CA . ALA A 1 353 ? 3.993 5.039 -11.312 1.00 97.81 353 ALA A CA 1
ATOM 2718 C C . ALA A 1 353 ? 3.576 6.145 -12.290 1.00 97.81 353 ALA A C 1
ATOM 2720 O O . ALA A 1 353 ? 2.432 6.179 -12.739 1.00 97.81 353 ALA A O 1
ATOM 2721 N N . LYS A 1 354 ? 4.507 7.029 -12.670 1.00 97.12 354 LYS A N 1
ATOM 2722 C CA . LYS A 1 354 ? 4.226 8.114 -13.616 1.00 97.12 354 LYS A CA 1
ATOM 2723 C C . LYS A 1 354 ? 3.886 7.592 -15.013 1.00 97.12 354 LYS A C 1
ATOM 2725 O O . LYS A 1 354 ? 2.965 8.119 -15.629 1.00 97.12 354 LYS A O 1
ATOM 2730 N N . LEU A 1 355 ? 4.573 6.546 -15.480 1.00 98.31 355 LEU A N 1
ATOM 2731 C CA . LEU A 1 355 ? 4.249 5.851 -16.733 1.00 98.31 355 LEU A CA 1
ATOM 2732 C C . LEU A 1 355 ? 2.845 5.239 -16.689 1.00 98.31 355 LEU A C 1
ATOM 2734 O O . LEU A 1 355 ? 2.046 5.475 -17.590 1.00 98.31 355 LEU A O 1
ATOM 2738 N N . CYS A 1 356 ? 2.526 4.511 -15.616 1.00 97.81 356 CYS A N 1
ATOM 2739 C CA . CYS A 1 356 ? 1.221 3.881 -15.430 1.00 97.81 356 CYS A CA 1
ATOM 2740 C C . CYS A 1 356 ? 0.087 4.906 -15.444 1.00 97.81 356 CYS A C 1
ATOM 2742 O O . CYS A 1 356 ? -0.935 4.693 -16.085 1.00 97.81 356 CYS A O 1
ATOM 2744 N N . LEU A 1 357 ? 0.279 6.049 -14.784 1.00 94.56 357 LEU A N 1
ATOM 2745 C CA . LEU A 1 357 ? -0.720 7.114 -14.751 1.00 94.56 357 LEU A CA 1
ATOM 2746 C C . LEU A 1 357 ? -0.836 7.881 -16.069 1.00 94.56 357 LEU A C 1
ATOM 2748 O O . LEU A 1 357 ? -1.941 8.262 -16.440 1.00 94.56 357 LEU A O 1
ATOM 2752 N N . ALA A 1 358 ? 0.278 8.118 -16.765 1.00 93.88 358 ALA A N 1
ATOM 2753 C CA . ALA A 1 358 ? 0.278 8.840 -18.035 1.00 93.88 358 ALA A CA 1
ATOM 2754 C C . ALA A 1 358 ? -0.339 8.031 -19.184 1.00 93.88 358 ALA A C 1
ATOM 2756 O O . ALA A 1 358 ? -0.908 8.616 -20.103 1.00 93.88 358 ALA A O 1
ATOM 2757 N N . TYR A 1 359 ? -0.213 6.702 -19.130 1.00 94.31 359 TYR A N 1
ATOM 2758 C CA . TYR A 1 359 ? -0.664 5.789 -20.182 1.00 94.31 359 TYR A CA 1
ATOM 2759 C C . TYR A 1 359 ? -1.818 4.873 -19.769 1.00 94.31 359 TYR A C 1
ATOM 2761 O O . TYR A 1 359 ? -2.159 3.958 -20.509 1.00 94.31 359 TYR A O 1
ATOM 2769 N N . GLU A 1 360 ? -2.405 5.103 -18.594 1.00 93.06 360 GLU A N 1
ATOM 2770 C CA . GLU A 1 360 ? -3.539 4.328 -18.072 1.00 93.06 360 GLU A CA 1
ATOM 2771 C C . GLU A 1 360 ? -3.258 2.814 -17.974 1.00 93.06 360 GLU A C 1
ATOM 2773 O O . GLU A 1 360 ? -4.146 1.972 -18.119 1.00 93.06 360 GLU A O 1
ATOM 2778 N N . VAL A 1 361 ? -2.004 2.454 -17.680 1.00 95.12 361 VAL A N 1
ATOM 2779 C CA . VAL A 1 361 ? -1.602 1.069 -17.404 1.00 95.12 361 VAL A CA 1
ATOM 2780 C C . VAL A 1 361 ? -1.900 0.752 -15.932 1.00 95.12 361 VAL A C 1
ATOM 2782 O O . VAL A 1 361 ? -1.431 1.474 -15.048 1.00 95.12 361 VAL A O 1
ATOM 2785 N N . PRO A 1 362 ? -2.654 -0.316 -15.614 1.00 92.94 362 PRO A N 1
ATOM 2786 C CA . PRO A 1 362 ? -2.921 -0.700 -14.231 1.00 92.94 362 PRO A CA 1
ATOM 2787 C C . PRO A 1 362 ? -1.639 -1.045 -13.458 1.00 92.94 362 PRO A C 1
ATOM 2789 O O . PRO A 1 362 ? -0.793 -1.797 -13.941 1.00 92.94 362 PRO A O 1
ATOM 2792 N N . ILE A 1 363 ? -1.522 -0.568 -12.216 1.00 94.06 363 ILE A N 1
ATOM 2793 C CA . ILE A 1 363 ? -0.423 -0.935 -11.307 1.00 94.06 363 ILE A CA 1
ATOM 2794 C C . ILE A 1 363 ? -0.721 -2.315 -10.707 1.00 94.06 363 ILE A C 1
ATOM 2796 O O . ILE A 1 363 ? -1.175 -2.450 -9.573 1.00 94.06 363 ILE A O 1
ATOM 2800 N N . GLN A 1 364 ? -0.500 -3.356 -11.503 1.00 91.19 364 GLN A N 1
ATOM 2801 C CA . GLN A 1 364 ? -0.658 -4.753 -11.104 1.00 91.19 364 GLN A CA 1
ATOM 2802 C C . GLN A 1 364 ? 0.416 -5.604 -11.776 1.00 91.19 364 GLN A C 1
ATOM 2804 O O . GLN A 1 364 ? 0.745 -5.366 -12.939 1.00 91.19 364 GLN A O 1
ATOM 2809 N N . ARG A 1 365 ? 0.946 -6.607 -11.069 1.00 96.50 365 ARG A N 1
ATOM 2810 C CA . ARG A 1 365 ? 1.802 -7.611 -11.707 1.00 96.50 365 ARG A CA 1
ATOM 2811 C C . ARG A 1 365 ? 0.934 -8.571 -12.510 1.00 96.50 365 ARG A C 1
ATOM 2813 O O . ARG A 1 365 ? -0.008 -9.132 -11.962 1.00 96.50 365 ARG A O 1
ATOM 2820 N N . LEU A 1 366 ? 1.288 -8.779 -13.768 1.00 96.38 366 LEU A N 1
ATOM 2821 C CA . LEU A 1 366 ? 0.655 -9.757 -14.638 1.00 96.38 366 LEU A CA 1
ATOM 2822 C C . LEU A 1 366 ? 1.273 -11.140 -14.443 1.00 96.38 366 LEU A C 1
ATOM 2824 O O . LEU A 1 366 ? 2.491 -11.291 -14.354 1.00 96.38 366 LEU A O 1
ATOM 2828 N N . THR A 1 367 ? 0.423 -12.158 -14.438 1.00 95.12 367 THR A N 1
ATOM 2829 C CA . THR A 1 367 ? 0.832 -13.548 -14.651 1.00 95.12 367 THR A CA 1
ATOM 2830 C C . THR A 1 367 ? 1.098 -13.818 -16.136 1.00 95.12 367 THR A C 1
ATOM 2832 O O . THR A 1 367 ? 0.613 -13.106 -17.017 1.00 95.12 367 THR A O 1
ATOM 2835 N N . VAL A 1 368 ? 1.808 -14.908 -16.443 1.00 97.50 368 VAL A N 1
ATOM 2836 C CA . VAL A 1 368 ? 2.026 -15.375 -17.828 1.00 97.50 368 VAL A CA 1
ATOM 2837 C C . VAL A 1 368 ? 0.702 -15.586 -18.578 1.00 97.50 368 VAL A C 1
ATOM 2839 O O . VAL A 1 368 ? 0.593 -15.268 -19.762 1.00 97.50 368 VAL A O 1
ATOM 2842 N N . ALA A 1 369 ? -0.326 -16.098 -17.894 1.00 95.75 369 ALA A N 1
ATOM 2843 C CA . ALA A 1 369 ? -1.647 -16.296 -18.484 1.00 95.75 369 ALA A CA 1
ATOM 2844 C C . ALA A 1 369 ? -2.332 -14.960 -18.818 1.00 95.75 369 ALA A C 1
ATOM 2846 O O . ALA A 1 369 ? -2.887 -14.808 -19.903 1.00 95.75 369 ALA A O 1
ATOM 2847 N N . GLU A 1 370 ? -2.249 -13.974 -17.923 1.00 95.44 370 GLU A N 1
ATOM 2848 C CA . GLU A 1 370 ? -2.804 -12.636 -18.152 1.00 95.44 370 GLU A CA 1
ATOM 2849 C C . GLU A 1 370 ? -2.063 -11.880 -19.260 1.00 95.44 370 GLU A C 1
ATOM 2851 O O . GLU A 1 370 ? -2.707 -11.201 -20.060 1.00 95.44 370 GLU A O 1
ATOM 2856 N N . LEU A 1 371 ? -0.739 -12.051 -19.360 1.00 96.31 371 LEU A N 1
ATOM 2857 C CA . LEU A 1 371 ? 0.062 -11.545 -20.478 1.00 96.31 371 LEU A CA 1
ATOM 2858 C C . LEU A 1 371 ? -0.426 -12.113 -21.815 1.00 96.31 371 LEU A C 1
ATOM 2860 O O . LEU A 1 371 ? -0.691 -11.351 -22.744 1.00 96.31 371 LEU A O 1
ATOM 2864 N N . LYS A 1 372 ? -0.605 -13.438 -21.905 1.00 95.75 372 LYS A N 1
ATOM 2865 C CA . LYS A 1 372 ? -1.155 -14.099 -23.103 1.00 95.75 372 LYS A CA 1
ATOM 2866 C C . LYS A 1 372 ? -2.578 -13.647 -23.428 1.00 95.75 372 LYS A C 1
ATOM 2868 O O . LYS A 1 372 ? -2.939 -13.585 -24.597 1.00 95.75 372 LYS A O 1
ATOM 2873 N N . ALA A 1 373 ? -3.365 -13.320 -22.407 1.00 93.56 373 ALA A N 1
ATOM 2874 C CA . ALA A 1 373 ? -4.721 -12.801 -22.553 1.00 93.56 373 ALA A CA 1
ATOM 2875 C C . ALA A 1 373 ? -4.777 -11.304 -22.925 1.00 93.56 373 ALA A C 1
ATOM 2877 O O . ALA A 1 373 ? -5.870 -10.749 -23.014 1.00 93.56 373 ALA A O 1
ATOM 2878 N N . GLY A 1 374 ? -3.632 -10.635 -23.118 1.00 91.56 374 GLY A N 1
ATOM 2879 C CA . GLY A 1 374 ? -3.576 -9.225 -23.515 1.00 91.56 374 GLY A CA 1
ATOM 2880 C C . GLY A 1 374 ? -3.963 -8.245 -22.404 1.00 91.56 374 GLY A C 1
ATOM 2881 O O . GLY A 1 374 ? -4.385 -7.126 -22.686 1.00 91.56 374 GLY A O 1
ATOM 2882 N N . ARG A 1 375 ? -3.858 -8.647 -21.131 1.00 92.12 375 ARG A N 1
ATOM 2883 C CA . ARG A 1 375 ? -4.143 -7.765 -19.990 1.00 92.12 375 ARG A CA 1
ATOM 2884 C C . ARG A 1 375 ? -3.067 -6.685 -19.867 1.00 92.12 375 ARG A C 1
ATOM 2886 O O . ARG A 1 375 ? -1.891 -6.939 -20.107 1.00 92.12 375 ARG A O 1
ATOM 2893 N N . HIS A 1 376 ? -3.474 -5.492 -19.439 1.00 95.94 376 HIS A N 1
ATOM 2894 C CA . HIS A 1 376 ? -2.559 -4.373 -19.211 1.00 95.94 376 HIS A CA 1
ATOM 2895 C C . HIS A 1 376 ? -1.976 -4.429 -17.796 1.00 95.94 376 HIS A C 1
ATOM 2897 O O . HIS A 1 376 ? -2.696 -4.736 -16.838 1.00 95.94 376 HIS A O 1
ATOM 2903 N N . GLY A 1 377 ? -0.695 -4.101 -17.642 1.00 97.19 377 GLY A N 1
ATOM 2904 C CA . GLY A 1 377 ? -0.040 -4.107 -16.335 1.00 97.19 377 GLY A CA 1
ATOM 2905 C C . GLY A 1 377 ? 1.485 -4.130 -16.383 1.00 97.19 377 GLY A C 1
ATOM 2906 O O . GLY A 1 377 ? 2.108 -3.700 -17.351 1.00 97.19 377 GLY A O 1
ATOM 2907 N N . ILE A 1 378 ? 2.090 -4.629 -15.310 1.00 98.81 378 ILE A N 1
ATOM 2908 C CA . ILE A 1 378 ? 3.539 -4.672 -15.097 1.00 98.81 378 ILE A CA 1
ATOM 2909 C C . ILE A 1 378 ? 3.995 -6.136 -15.099 1.00 98.81 378 ILE A C 1
ATOM 2911 O O . ILE A 1 378 ? 3.321 -6.993 -14.533 1.00 98.81 378 ILE A O 1
ATOM 2915 N N . CYS A 1 379 ? 5.137 -6.452 -15.698 1.00 98.69 379 CYS A N 1
ATOM 2916 C CA . CYS A 1 379 ? 5.721 -7.797 -15.640 1.00 98.69 379 CYS A CA 1
ATOM 2917 C C . CYS A 1 379 ? 7.252 -7.742 -15.666 1.00 98.69 379 CYS A C 1
ATOM 2919 O O . CYS A 1 379 ? 7.829 -6.682 -15.894 1.00 98.69 379 CYS A O 1
ATOM 2921 N N . GLY A 1 380 ? 7.920 -8.866 -15.415 1.00 98.56 380 GLY A N 1
ATOM 2922 C CA . GLY A 1 380 ? 9.350 -9.018 -15.689 1.00 98.56 380 GLY A CA 1
ATOM 2923 C C . GLY A 1 380 ? 9.600 -9.503 -17.116 1.00 98.56 380 GLY A C 1
ATOM 2924 O O . GLY A 1 380 ? 8.682 -10.006 -17.772 1.00 98.56 380 GLY A O 1
ATOM 2925 N N . HIS A 1 381 ? 10.843 -9.416 -17.589 1.00 98.19 381 HIS A N 1
ATOM 2926 C CA . HIS A 1 381 ? 11.243 -10.048 -18.850 1.00 98.19 381 HIS A CA 1
ATOM 2927 C C . HIS A 1 381 ? 11.025 -11.567 -18.800 1.00 98.19 381 HIS A C 1
ATOM 2929 O O . HIS A 1 381 ? 10.507 -12.145 -19.751 1.00 98.19 381 HIS A O 1
ATOM 2935 N N . VAL A 1 382 ? 11.289 -12.203 -17.654 1.00 97.25 382 VAL A N 1
ATOM 2936 C CA . VAL A 1 382 ? 11.010 -13.630 -17.424 1.00 97.25 382 VAL A CA 1
ATOM 2937 C C . VAL A 1 382 ? 9.576 -14.031 -17.768 1.00 97.25 382 VAL A C 1
ATOM 2939 O O . VAL A 1 382 ? 9.357 -15.066 -18.397 1.00 97.25 382 VAL A O 1
ATOM 2942 N N . ASP A 1 383 ? 8.600 -13.194 -17.412 1.00 98.00 383 ASP A N 1
ATOM 2943 C CA . ASP A 1 383 ? 7.188 -13.473 -17.658 1.00 98.00 383 ASP A CA 1
ATOM 2944 C C . ASP A 1 383 ? 6.881 -13.375 -19.171 1.00 98.00 383 ASP A C 1
ATOM 2946 O O . ASP A 1 383 ? 6.107 -14.172 -19.706 1.00 98.00 383 ASP A O 1
ATOM 2950 N N . VAL A 1 384 ? 7.535 -12.446 -19.886 1.00 98.12 384 VAL A N 1
ATOM 2951 C CA . VAL A 1 384 ? 7.438 -12.284 -21.351 1.00 98.12 384 VAL A CA 1
ATOM 2952 C C . VAL A 1 384 ? 8.079 -13.469 -22.080 1.00 98.12 384 VAL A C 1
ATOM 2954 O O . VAL A 1 384 ? 7.450 -14.064 -22.959 1.00 98.12 384 VAL A O 1
ATOM 2957 N N . SER A 1 385 ? 9.291 -13.863 -21.686 1.00 98.00 385 SER A N 1
ATOM 2958 C CA . SER A 1 385 ? 9.997 -15.026 -22.237 1.00 98.00 385 SER A CA 1
ATOM 2959 C C . SER A 1 385 ? 9.159 -16.298 -22.097 1.00 98.00 385 SER A C 1
ATOM 2961 O O . SER A 1 385 ? 8.970 -17.029 -23.067 1.00 98.00 385 SER A O 1
ATOM 2963 N N . GLN A 1 386 ? 8.570 -16.530 -20.920 1.00 97.75 386 GLN A N 1
ATOM 2964 C CA . GLN A 1 386 ? 7.687 -17.676 -20.672 1.00 97.75 386 GLN A CA 1
ATOM 2965 C C . GLN A 1 386 ? 6.362 -17.597 -21.442 1.00 97.75 386 GLN A C 1
ATOM 2967 O O . GLN A 1 386 ? 5.787 -18.627 -21.807 1.00 97.75 386 GLN A O 1
ATOM 2972 N N . ALA A 1 387 ? 5.852 -16.390 -21.693 1.00 97.62 387 ALA A N 1
ATOM 2973 C CA . ALA A 1 387 ? 4.613 -16.210 -22.429 1.00 97.62 387 ALA A CA 1
ATOM 2974 C C . ALA A 1 387 ? 4.771 -16.533 -23.924 1.00 97.62 387 ALA A C 1
ATOM 2976 O O . ALA A 1 387 ? 3.926 -17.241 -24.473 1.00 97.62 387 ALA A O 1
ATOM 2977 N N . TRP A 1 388 ? 5.834 -16.067 -24.582 1.00 97.38 388 TRP A N 1
ATOM 2978 C CA . TRP A 1 388 ? 5.932 -16.146 -26.048 1.00 97.38 388 TRP A CA 1
ATOM 2979 C C . TRP A 1 388 ? 7.129 -16.926 -26.595 1.00 97.38 388 TRP A C 1
ATOM 2981 O O . TRP A 1 388 ? 7.131 -17.230 -27.784 1.00 97.38 388 TRP A O 1
ATOM 2991 N N . GLY A 1 389 ? 8.133 -17.260 -25.780 1.00 97.06 389 GLY A N 1
ATOM 2992 C CA . GLY A 1 389 ? 9.301 -18.034 -26.220 1.00 97.06 389 GLY A CA 1
ATOM 29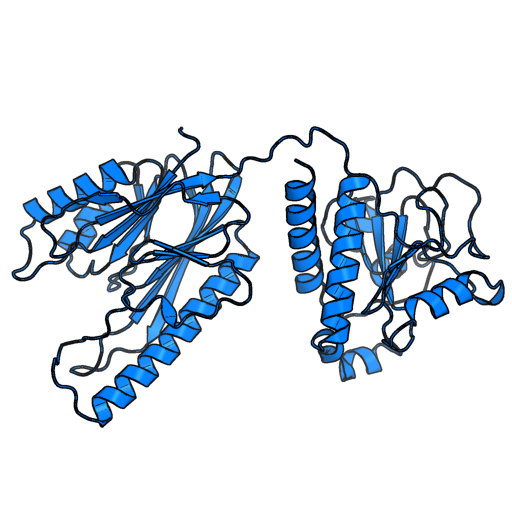93 C C . GLY A 1 389 ? 10.187 -17.329 -27.255 1.00 97.06 389 GLY A C 1
ATOM 2994 O O . GLY A 1 389 ? 10.954 -17.991 -27.945 1.00 97.06 389 GLY A O 1
ATOM 2995 N N . GLN A 1 390 ? 10.076 -16.001 -27.389 1.00 96.75 390 GLN A N 1
ATOM 2996 C CA . GLN A 1 390 ? 10.870 -15.186 -28.327 1.00 96.75 390 GLN A CA 1
ATOM 2997 C C . GLN A 1 390 ? 12.175 -14.656 -27.708 1.00 96.75 390 GLN A C 1
ATOM 2999 O O . GLN A 1 390 ? 12.983 -14.035 -28.392 1.00 96.75 390 GLN A O 1
ATOM 3004 N N . SER A 1 391 ? 12.366 -14.889 -26.411 1.00 95.31 391 SER A N 1
ATOM 3005 C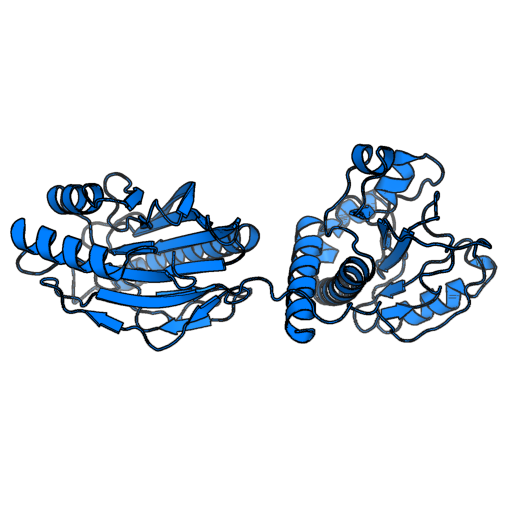 CA . SER A 1 391 ? 13.558 -14.566 -25.632 1.00 95.31 391 SER A CA 1
ATOM 3006 C C . SER A 1 391 ? 13.775 -15.673 -24.601 1.00 95.31 391 SER A C 1
ATOM 3008 O O . SER A 1 391 ? 12.832 -16.363 -24.208 1.00 95.31 391 SER A O 1
ATOM 3010 N N . THR A 1 392 ? 15.020 -15.845 -24.166 1.00 94.81 392 THR A N 1
ATOM 3011 C CA . THR A 1 392 ? 15.407 -16.754 -23.074 1.00 94.81 392 THR A CA 1
ATOM 3012 C C . THR A 1 392 ? 15.811 -15.999 -21.809 1.00 94.81 392 THR A C 1
ATOM 3014 O O . THR A 1 392 ? 16.319 -16.598 -20.863 1.00 94.81 392 THR A O 1
ATOM 3017 N N . HIS A 1 393 ? 15.635 -14.678 -21.796 1.00 94.38 393 HIS A N 1
ATOM 3018 C CA . HIS A 1 393 ? 15.963 -13.835 -20.654 1.00 94.38 393 HIS A CA 1
ATOM 3019 C C . HIS A 1 393 ? 15.023 -14.115 -19.479 1.00 94.38 393 HIS A C 1
ATOM 3021 O O . HIS A 1 393 ? 13.853 -14.466 -19.660 1.00 94.38 393 HIS A O 1
ATOM 3027 N N . TRP A 1 394 ? 15.550 -13.973 -18.268 1.00 94.06 394 TRP A N 1
ATOM 3028 C CA . TRP A 1 394 ? 14.898 -14.401 -17.028 1.00 94.06 394 TRP A CA 1
ATOM 3029 C C . TRP A 1 394 ? 14.955 -13.332 -15.925 1.00 94.06 394 TRP A C 1
ATOM 3031 O O . TRP A 1 394 ? 14.537 -13.570 -14.791 1.00 94.06 394 TRP A O 1
ATOM 3041 N N . ASP A 1 395 ? 15.446 -12.140 -16.245 1.00 96.06 395 ASP A N 1
ATOM 3042 C CA . ASP A 1 395 ? 15.434 -10.983 -15.366 1.00 96.06 395 ASP A CA 1
ATOM 3043 C C . ASP A 1 395 ? 13.993 -10.461 -15.134 1.00 96.06 395 ASP A C 1
ATOM 3045 O O . ASP A 1 395 ? 13.085 -10.715 -15.937 1.00 96.06 395 ASP A O 1
ATOM 3049 N N . PRO A 1 396 ? 13.709 -9.818 -13.985 1.00 95.94 396 PRO A N 1
ATOM 3050 C CA . PRO A 1 396 ? 14.621 -9.463 -12.890 1.00 95.94 396 PRO A CA 1
ATOM 3051 C C . PRO A 1 396 ? 14.919 -10.619 -11.908 1.00 95.94 396 PRO A C 1
ATOM 3053 O O . PRO A 1 396 ? 15.461 -10.406 -10.824 1.00 95.94 396 PRO A O 1
ATOM 3056 N N . GLY A 1 397 ? 14.569 -11.856 -12.272 1.00 90.38 397 GLY A N 1
ATOM 3057 C CA . GLY A 1 397 ? 14.862 -13.051 -11.491 1.00 90.38 397 GLY A CA 1
ATOM 3058 C C . GLY A 1 397 ? 13.825 -13.375 -10.409 1.00 90.38 397 GLY A C 1
ATOM 3059 O O . GLY A 1 397 ? 12.991 -12.539 -10.044 1.00 90.38 397 GLY A O 1
ATOM 3060 N N . PRO A 1 398 ? 13.841 -14.617 -9.889 1.00 91.44 398 PRO A N 1
ATOM 3061 C CA . PRO A 1 398 ? 12.853 -15.087 -8.921 1.00 91.44 398 PRO A CA 1
ATOM 3062 C C . PRO A 1 398 ? 12.922 -14.360 -7.572 1.00 91.44 398 PRO A C 1
ATOM 3064 O O . PRO A 1 398 ? 11.906 -14.291 -6.880 1.00 91.44 398 PRO A O 1
ATOM 3067 N N . SER A 1 399 ? 14.075 -13.797 -7.199 1.00 94.12 399 SER A N 1
ATOM 3068 C CA . SER A 1 399 ? 14.233 -13.063 -5.937 1.00 94.12 399 SER A CA 1
ATOM 3069 C C . SER A 1 399 ? 13.825 -11.588 -6.016 1.00 94.12 399 SER A C 1
ATOM 3071 O O . SER A 1 399 ? 13.891 -10.903 -4.994 1.00 94.12 399 SER A O 1
ATOM 3073 N N . PHE A 1 400 ? 13.406 -11.076 -7.183 1.00 96.56 400 PHE A N 1
ATOM 3074 C CA . PHE A 1 400 ? 12.951 -9.687 -7.303 1.00 96.56 400 PHE A CA 1
ATOM 3075 C C . PHE A 1 400 ? 11.776 -9.409 -6.346 1.00 96.56 400 PHE A C 1
ATOM 3077 O O . PHE A 1 400 ? 10.798 -10.171 -6.328 1.00 96.56 400 PHE A O 1
ATOM 3084 N N . PRO A 1 401 ? 11.812 -8.317 -5.558 1.00 95.94 401 PRO A N 1
ATOM 3085 C CA . PRO A 1 401 ? 10.892 -8.103 -4.449 1.00 95.94 401 PRO A CA 1
ATOM 3086 C C . PRO A 1 401 ? 9.561 -7.504 -4.928 1.00 95.94 401 PRO A C 1
ATOM 3088 O O . PRO A 1 401 ? 9.173 -6.411 -4.524 1.00 95.94 401 PRO A O 1
ATOM 3091 N N . TRP A 1 402 ? 8.826 -8.227 -5.777 1.00 94.88 402 TRP A N 1
ATOM 3092 C CA . TRP A 1 402 ? 7.607 -7.752 -6.446 1.00 94.88 402 TRP A CA 1
ATOM 3093 C C . TRP A 1 402 ? 6.568 -7.121 -5.516 1.00 94.88 402 TRP A C 1
ATOM 3095 O O . TRP A 1 402 ? 6.000 -6.086 -5.854 1.00 94.88 402 TRP A O 1
ATOM 3105 N N . VAL A 1 403 ? 6.323 -7.722 -4.347 1.00 88.94 403 VAL A N 1
ATOM 3106 C CA . VAL A 1 403 ? 5.360 -7.193 -3.365 1.00 88.94 403 VAL A CA 1
ATOM 3107 C C . VAL A 1 403 ? 5.797 -5.818 -2.857 1.00 88.94 403 VAL A C 1
ATOM 3109 O O . VAL A 1 403 ? 4.990 -4.894 -2.810 1.00 88.94 403 VAL A O 1
ATOM 3112 N N . HIS A 1 404 ? 7.079 -5.672 -2.517 1.00 89.62 404 HIS A N 1
ATOM 3113 C CA . HIS A 1 404 ? 7.650 -4.408 -2.051 1.00 89.62 404 HIS A CA 1
ATOM 3114 C C . HIS A 1 404 ? 7.696 -3.369 -3.172 1.00 89.62 404 HIS A C 1
ATOM 3116 O O . HIS A 1 404 ? 7.240 -2.244 -2.994 1.00 89.62 404 HIS A O 1
ATOM 3122 N N . PHE A 1 405 ? 8.155 -3.760 -4.362 1.00 95.62 405 PHE A N 1
ATOM 3123 C CA . PHE A 1 405 ? 8.226 -2.868 -5.514 1.00 95.62 405 PHE A CA 1
ATOM 3124 C C . PHE A 1 405 ? 6.847 -2.322 -5.904 1.00 95.62 405 PHE A C 1
ATOM 3126 O O . PHE A 1 405 ? 6.687 -1.114 -6.048 1.00 95.62 405 PHE A O 1
ATOM 3133 N N . LEU A 1 406 ? 5.818 -3.171 -5.997 1.00 87.00 406 LEU A N 1
ATOM 3134 C CA . LEU A 1 406 ? 4.455 -2.712 -6.282 1.00 87.00 406 LEU A CA 1
ATOM 3135 C C . LEU A 1 406 ? 3.879 -1.827 -5.171 1.00 87.00 406 LEU A C 1
ATOM 3137 O O . LEU A 1 406 ? 3.105 -0.918 -5.475 1.00 87.00 406 LEU A O 1
ATOM 3141 N N . ALA A 1 407 ? 4.244 -2.054 -3.905 1.00 78.81 407 ALA A N 1
ATOM 3142 C CA . ALA A 1 407 ? 3.872 -1.146 -2.822 1.00 78.81 407 ALA A CA 1
ATOM 3143 C C . ALA A 1 407 ? 4.500 0.242 -3.035 1.00 78.81 407 ALA A C 1
ATOM 3145 O O . ALA A 1 407 ? 3.787 1.241 -3.009 1.00 78.81 407 ALA A O 1
ATOM 3146 N N . LEU A 1 408 ? 5.795 0.310 -3.367 1.00 82.44 408 LEU A N 1
ATOM 3147 C CA . LEU A 1 408 ? 6.469 1.569 -3.704 1.00 82.44 408 LEU A CA 1
ATOM 3148 C C . LEU A 1 408 ? 5.837 2.268 -4.923 1.00 82.44 408 LEU A C 1
ATOM 3150 O O . LEU A 1 408 ? 5.719 3.494 -4.929 1.00 82.44 408 LEU A O 1
ATOM 3154 N N . VAL A 1 409 ? 5.424 1.517 -5.952 1.00 89.12 409 VAL A N 1
ATOM 3155 C CA . VAL A 1 409 ? 4.779 2.081 -7.154 1.00 89.12 409 VAL A CA 1
ATOM 3156 C C . VAL A 1 409 ? 3.416 2.680 -6.804 1.00 89.12 409 VAL A C 1
ATOM 3158 O O . VAL A 1 409 ? 3.117 3.798 -7.221 1.00 89.12 409 VAL A O 1
ATOM 3161 N N . ASN A 1 410 ? 2.596 1.978 -6.016 1.00 85.56 410 ASN A N 1
ATOM 3162 C CA . ASN A 1 410 ? 1.310 2.506 -5.553 1.00 85.56 410 ASN A CA 1
ATOM 3163 C C . ASN A 1 410 ? 1.494 3.762 -4.691 1.00 85.56 410 ASN A C 1
ATOM 3165 O O . ASN A 1 410 ? 0.842 4.776 -4.939 1.00 85.56 410 ASN A O 1
ATOM 3169 N N . ASP A 1 411 ? 2.447 3.735 -3.758 1.00 75.06 411 ASP A N 1
ATOM 3170 C CA . ASP A 1 411 ? 2.795 4.882 -2.917 1.00 75.06 411 ASP A CA 1
ATOM 3171 C C . ASP A 1 411 ? 3.188 6.105 -3.754 1.00 75.06 411 ASP A C 1
ATOM 3173 O O . ASP A 1 411 ? 2.712 7.219 -3.520 1.00 75.06 411 ASP A O 1
ATOM 3177 N N . ALA A 1 412 ? 4.044 5.906 -4.759 1.00 81.56 412 ALA A N 1
ATOM 3178 C CA . ALA A 1 412 ? 4.457 6.974 -5.656 1.00 81.56 412 ALA A CA 1
ATOM 3179 C C . ALA A 1 412 ? 3.300 7.478 -6.529 1.00 81.56 412 ALA A C 1
ATOM 3181 O O . ALA A 1 412 ? 3.187 8.685 -6.744 1.00 81.56 412 ALA A O 1
ATOM 3182 N N . ALA A 1 413 ? 2.428 6.588 -7.008 1.00 83.75 413 ALA A N 1
ATOM 3183 C CA . ALA A 1 413 ? 1.260 6.959 -7.799 1.00 83.75 413 ALA A CA 1
ATOM 3184 C C . ALA A 1 413 ? 0.298 7.845 -7.003 1.00 83.75 413 ALA A C 1
ATOM 3186 O O . ALA A 1 413 ? -0.213 8.830 -7.538 1.00 83.75 413 ALA A O 1
ATOM 3187 N N . ASP A 1 414 ? 0.091 7.537 -5.725 1.00 78.06 414 ASP A N 1
ATOM 3188 C CA . ASP A 1 414 ? -0.722 8.359 -4.834 1.00 78.06 414 ASP A CA 1
ATOM 3189 C C . ASP A 1 414 ? -0.092 9.741 -4.617 1.00 78.06 414 ASP A C 1
ATOM 3191 O O . ASP A 1 414 ? -0.777 10.750 -4.787 1.00 78.06 414 ASP A O 1
ATOM 3195 N N . ILE A 1 415 ? 1.222 9.817 -4.368 1.00 75.38 415 ILE A N 1
ATOM 3196 C CA . ILE A 1 415 ? 1.948 11.096 -4.240 1.00 75.38 415 ILE A CA 1
ATOM 3197 C C . ILE A 1 415 ? 1.839 11.936 -5.522 1.00 75.38 415 ILE A C 1
ATOM 3199 O O . ILE A 1 415 ? 1.602 13.143 -5.462 1.00 75.38 415 ILE A O 1
ATOM 3203 N N . ILE A 1 416 ? 2.001 11.320 -6.697 1.00 81.56 416 ILE A N 1
ATOM 3204 C CA . ILE A 1 416 ? 1.889 12.019 -7.984 1.00 81.56 416 ILE A CA 1
ATOM 3205 C C . ILE A 1 416 ? 0.469 12.559 -8.163 1.00 81.56 416 ILE A C 1
ATOM 3207 O O . ILE A 1 416 ? 0.303 13.733 -8.487 1.00 81.56 416 ILE A O 1
ATOM 3211 N N . LYS A 1 417 ? -0.559 11.740 -7.915 1.00 76.62 417 LYS A N 1
ATOM 3212 C CA . LYS A 1 417 ? -1.958 12.184 -7.984 1.00 76.62 417 LYS A CA 1
ATOM 3213 C C . LYS A 1 417 ? -2.244 13.322 -7.012 1.00 76.62 417 LYS A C 1
ATOM 3215 O O . LYS A 1 417 ? -3.062 14.169 -7.336 1.00 76.62 417 LYS A O 1
ATOM 3220 N N . GLU A 1 418 ? -1.622 13.346 -5.836 1.00 66.38 418 GLU A N 1
ATOM 3221 C CA . GLU A 1 418 ? -1.773 14.447 -4.879 1.00 66.38 418 GLU A CA 1
ATOM 3222 C C . GLU A 1 418 ? -1.162 15.753 -5.394 1.00 66.38 418 GLU A C 1
ATOM 3224 O O . GLU A 1 418 ? -1.814 16.787 -5.312 1.00 66.38 418 GLU A O 1
ATOM 3229 N N . ASN A 1 419 ? 0.037 15.705 -5.978 1.00 69.38 419 ASN A N 1
ATOM 3230 C CA . ASN A 1 419 ? 0.735 16.890 -6.496 1.00 69.38 419 ASN A CA 1
ATOM 3231 C C . ASN A 1 419 ? 0.150 17.442 -7.811 1.00 69.38 419 ASN A C 1
ATOM 3233 O O . ASN A 1 419 ? 0.506 18.544 -8.222 1.00 69.38 419 ASN A O 1
ATOM 3237 N N . HIS A 1 420 ? -0.671 16.652 -8.508 1.00 65.81 420 HIS A N 1
ATOM 3238 C CA . HIS A 1 420 ? -1.297 16.999 -9.790 1.00 65.81 420 HIS A CA 1
ATOM 3239 C C . HIS A 1 420 ? -2.772 17.428 -9.671 1.00 65.81 420 HIS A C 1
ATOM 3241 O O . HIS A 1 420 ? -3.410 17.686 -10.696 1.00 65.81 420 HIS A O 1
ATOM 3247 N N . ARG A 1 421 ? -3.306 17.481 -8.446 1.00 59.03 421 ARG A N 1
ATOM 3248 C CA . ARG A 1 421 ? -4.571 18.152 -8.114 1.00 59.03 421 ARG A CA 1
ATOM 3249 C C . ARG A 1 421 ? -4.337 19.645 -7.965 1.00 59.03 421 ARG A C 1
ATOM 3251 O O . ARG A 1 421 ? -5.268 20.392 -8.333 1.00 59.03 421 ARG A O 1
#

Sequence (421 aa):
MPLTYPVAVANIMSRPKMSVEKVREDVGKVAEHARGGIVLWSEISHDYYVRAVAALDGFATYQPKGVDVPITWDTGRYTVIDVGLDFGSVGIPGIAPARHTTWALLTDVLTKDIVGVANAHMHPDGWNPKPNIVQRALRRLLWTRHEKRIQKRIEWLSHRAKRVHVGGDINRPGTYTFTSLRRSTGAGVIYLGSRGAVAQSAPDRFALNSDHDMQVVTMTPRIGASMTKPIRPPAPIYLGPAAHTTPGDNKPISRVVIHCTVSPLVEGQARATAAYFRSKSSGGSAHYVVDADEVIQVVPDSVIAWHAPPNNNSIGVELCDALASEAWDKANAKRWADVDHERMLKKAAHLVAKLCLAYEVPIQRLTVAELKAGRHGICGHVDVSQAWGQSTHWDPGPSFPWVHFLALVNDAADIIKENHR

Mean predicted aligned error: 14.21 Å

Secondary structure (DSSP, 8-state):
--S-EEEEEEE---SSPPPHHHHHHHHHHHHHHTTTSEEEEE---SHHHHHHHHT-TTEEEE--TT-S--EEEETTTEEEEEEEEEEEE--BTTTB--EEEEEEEEEETTT--EEEEEEE-B-S--S-SS--HHHHHHHHHHHHHHHHHHHHHHHHHHTT-SEEEEESSBS-GGG---TTS-EEEETTEEEE-TTSEEE-SSPEEE--SSSS-EEEEEEEE------SSPPPPP--EE----S-EESS--PSP-EEEEEE-SS---TTHHHHHHHHTTSGGGS---SEEE-SS-EEE-S-TTSEESSSSS-TTEEEEEE------HHHHHHTGGGGGSHHHHHHHHHHHHHHHHHHHHHT--S-BPPHHHHHTT--EEEEHHHHHHHHSS----TT-TT--HHHHHHHHHHHHHHHHHHT-

Organism: NCBI:txid661491

Nearest PDB structures (foldseek):
  5ino-assembly1_B  TM=7.179E-01  e=2.798E-08  Homo sapiens
  4gyz-assembly4_D  TM=6.713E-01  e=2.640E-08  Mus musculus
  5j3s-assembly1_A  TM=6.974E-01  e=1.064E-07  Homo sapiens
  6ca4-assembly2_B  TM=6.453E-01  e=3.143E-08  Danio rerio
  4gyz-assembly6_F  TM=7.004E-01  e=1.794E-07  Mus musculus

Foldseek 3Di:
DDLKFKEKEDEQAAVVGDDLVQLLVQLVVRLVQRALHKYWYAQCQDPSNVVSNCPRPQKHKDDDPRDGTIMIHRVVFKDFDDKDKDFQADADPPQGHTWIKIKTWIQGPVQRFTEIEIHTAADLDPPDPDDDPVSVVVSVVSNVSNLVRSLVSQVVSVLRTQFYWYFYAHPPPPPDDNPQFDWDDADTITTGHCLFKDFPDHWDWADGPHPGTMTMTIIRTRRQDPLPDAQAADDFAEDEAFPDFDPDFLPLAQEEAEFEPLAAQDPCVQVVVLVVRNDPVNQWDFQWEFHLPGIYGHHPNGIFTGDAPVRGSYGYYYYHDNCPDLVVCVVPLCVCVDPGVVSRLLRVLLNVLSVCRNNVFDLDEDALVCVLVSHGYYYYSLSRCVNPVPDPDRPPYPSPPSSVSSVSNVVSNSVSSVVSD

Radius of gyration: 26.52 Å; Cα contacts (8 Å, |Δi|>4): 938; chains: 1; bounding box: 56×39×81 Å

pLDDT: mean 85.61, std 15.33, range [38.22, 98.88]

Solvent-accessible surface area (backbone atoms only — not comparable to full-atom values): 22243 Å² total; per-residue (Å²): 131,72,80,51,28,22,45,27,32,38,43,74,43,37,89,76,73,68,53,76,66,50,49,45,50,39,52,49,54,50,50,65,70,22,55,59,17,33,38,22,32,19,66,42,76,47,74,71,50,48,50,48,62,67,64,40,84,69,45,47,65,56,67,61,89,96,46,34,29,32,42,34,35,18,54,86,37,40,46,83,77,45,72,51,76,44,81,33,33,83,49,42,91,91,51,34,68,60,33,53,30,30,37,37,36,29,33,34,70,86,79,66,43,37,35,18,37,39,21,31,59,45,72,93,75,38,93,46,99,78,65,53,74,66,48,49,52,51,46,53,52,44,46,54,48,25,52,54,48,52,51,53,48,50,53,60,33,56,78,70,15,65,29,37,46,36,32,16,50,39,82,64,78,85,78,70,82,59,91,90,36,62,78,49,84,42,100,40,37,46,42,38,31,64,82,37,38,48,72,79,66,77,55,48,76,42,88,42,83,27,81,37,58,29,36,37,37,56,32,37,59,59,70,82,72,76,71,88,52,84,55,66,60,80,81,57,58,74,52,55,70,43,56,38,65,50,93,64,73,10,66,72,50,34,36,42,34,38,35,47,65,55,32,67,73,46,92,65,38,24,57,54,52,34,54,42,21,44,36,79,86,49,85,28,19,42,27,30,26,24,20,59,85,52,55,31,30,24,36,61,79,56,44,20,35,43,64,53,48,80,31,64,26,42,43,32,39,31,32,44,29,62,69,79,43,73,68,52,36,67,76,46,45,65,56,65,75,39,74,53,45,45,39,20,50,49,50,46,15,40,52,51,20,36,43,24,62,41,50,73,24,48,97,44,80,51,50,46,67,42,52,71,70,69,56,57,16,30,37,36,34,29,43,41,16,72,53,65,65,69,42,88,56,52,33,53,44,92,57,49,59,58,73,60,47,53,49,43,18,52,54,34,34,52,53,50,56,61,77,55,105